Protein AF-A0A5E3XCG8-F1 (afdb_monomer)

Radius of gyration: 36.4 Å; Cα contacts (8 Å, |Δi|>4): 229; chains: 1; bounding box: 87×70×107 Å

Sequence (429 aa):
MSNYHWKQTLDLQMRQINEERYASSATFIYNNIRQALKILAKYPPEVWVFMEANDITEAAFPIWLRAELKFLVTAHANKEPQEQANRVSYAEALHRYWAQQDKVSETFAKSQAKPRNHDVRKAKKALPALQKHLNALHEPVLQWEMLLDILPNDRWTTTSDAYVAMATYMTRKSFICAAETLHGAVISRLMEISKLNTSGLGHKLRNHISQALGCRSRTLRNNVDAYNKLVLKYGEKAIKYEDIIKMTNTAAFDLVVAGSQDIRKEAWARAGSHEAADKWWKVQGAKHELERCYVEVHRLQAWVDHEDRAMLDAVRASSETNPAFAHHLNGKIYTLPGHRGPQHPSNATPAIKRCITQPFTDNQEDSRAGTIRPYALRAASPSAGSSDADEDEDEGSGSDADDEDQFEGIAPLGEWLSNQCDIVREPLP

Secondary structure (DSSP, 8-state):
--HHHHHHHHHHHHHHHHHHHHHHHHHHHHHHHHHHHHHHHHHHHHHHHHHHHHT--TTHHHHHHHHHHHHHHHHHH-PPPHHHHHHHHHHHHHHHHHHHHHHHHHHHHHHHS-TTSHHHHHHHHHHHHHHHHHHHHHHHHHHHHHHTT--TTS---TT-HHHHHHHHHHHHHHHHHHHHHHHHHHHHHHHHHHHHTSTT--HHHHHHHHHHHHHHHHHHHHHHHHHHHHHHHHTPPP--HHHHHH---HHHHHTTS--SS-GGG-TTTSHHHHHHHHHHHHHHHHHHHHHHHHHHHHHHHHHHHHHHHHHHHHHHHHHHH-HHHHHHHHHHHTTSTT---S--SS-S-HHHHHHHTS---S--------------------------------------------------THHHHHTTTTS--PPP-

Nearest PDB structures (foldseek):
  2v0o-assembly2_C  TM=2.437E-01  e=1.724E+00  Homo sapiens
  3zx6-assembly1_A  TM=2.061E-01  e=8.909E+00  Archaeoglobus fulgidus DSM 4304
  3ja6-assembly1_I  TM=1.353E-01  e=4.840E+00  Escherichia coli

Solvent-accessible surface area (backbone atoms only — not comparable to full-atom values): 25681 Å² total; per-residue (Å²): 131,56,74,66,56,51,54,51,51,52,56,51,46,66,53,42,50,61,43,53,50,52,50,51,52,51,49,51,45,47,50,49,43,55,49,25,54,50,42,59,70,55,36,56,64,57,38,48,55,53,24,67,77,67,78,50,60,83,74,48,53,65,49,36,53,51,52,49,52,51,47,58,56,49,62,72,65,65,62,78,53,68,70,59,52,52,52,50,54,42,52,52,38,48,52,54,36,49,60,42,49,52,53,44,52,54,38,50,56,47,38,71,44,75,82,85,42,73,64,20,58,52,26,57,68,45,45,64,59,47,49,53,51,42,54,61,41,44,54,62,41,52,54,40,28,64,74,70,72,49,51,90,89,64,61,76,41,94,84,31,68,69,39,48,53,47,52,55,47,52,58,50,48,51,41,30,50,32,31,48,54,36,49,52,48,50,48,53,49,54,54,48,54,57,53,70,71,46,86,90,68,52,71,70,59,47,51,52,50,54,50,50,51,53,55,48,52,54,51,44,51,54,32,42,53,56,31,42,69,46,26,73,80,72,74,53,80,73,73,56,68,69,62,59,68,72,51,88,50,67,63,66,48,61,60,66,52,78,40,90,68,76,47,74,80,42,71,56,60,35,68,70,46,40,54,40,41,54,42,48,52,49,38,56,51,25,53,55,49,41,57,50,41,56,54,49,56,53,50,53,50,51,49,53,56,46,52,55,48,52,52,52,50,52,38,55,59,32,40,77,78,36,52,72,59,19,51,53,50,53,59,43,48,75,65,38,68,80,58,72,70,103,64,70,97,84,70,57,58,77,61,55,45,58,56,68,76,56,74,90,66,99,76,74,77,90,82,72,92,70,88,79,80,90,85,74,94,76,83,89,86,89,78,89,87,86,83,88,83,90,83,88,85,78,92,79,88,86,78,92,76,92,76,91,74,89,79,83,82,80,82,74,83,67,70,73,62,62,78,68,69,81,83,78,78,82,85,78,136

Foldseek 3Di:
DDPVVVVVVVVVCVLCVVVCVLVVLLVVLLVLLVVLVVLQVPQPVVLVVLCVVVVHDPVVLVVLVVVVVVVVVVVVVPDPPVLLVLLLVLLVLVVVLVVLVVVLVVLVVLLPPDPPDPSNVVSVVCNVVSVVVSVVSVVVNVVSCVVNVPDPVRPDDPPDPSSVVSVVVVLVVQLQVLLVQLLVLLVVLLVLVVVLPDPPDDPVVNVVSVVVNVVSLVVNVVSLVSNQVSCVVVVADRDDSVVSVPDNDSLVSLQRGDHPDHCVPPPSSDPSNVVSSVSSVSSVVSVVSLVVSLVVLVVSVVVLVVVLVVLVVVLVVCCVVPVVVSVVSVVVLVVRVSRDDPDDPPDDDPSSVVSVVDDPDPDDPDDDPDDDDDDDDDDDDDDDDDDDDDDDDDDDDDDDDDDDDDDDDDDDPPPVVVVVPPPDDDDDD

pLDDT: mean 73.92, std 22.49, range [22.73, 95.56]

Structure (mmCIF, N/CA/C/O backbone):
data_AF-A0A5E3XCG8-F1
#
_entry.id   AF-A0A5E3XCG8-F1
#
loop_
_atom_site.group_PDB
_atom_site.id
_atom_site.type_symbol
_atom_site.label_atom_id
_atom_site.label_alt_id
_atom_site.label_comp_id
_atom_site.label_asym_id
_atom_site.label_entity_id
_atom_site.label_seq_id
_atom_site.pdbx_PDB_ins_code
_atom_site.Cartn_x
_atom_site.Cartn_y
_atom_site.Cartn_z
_atom_site.occupancy
_atom_site.B_iso_or_equiv
_atom_site.auth_seq_id
_atom_site.auth_comp_id
_atom_site.auth_asym_id
_atom_site.auth_atom_id
_atom_site.pdbx_PDB_model_num
ATOM 1 N N . MET A 1 1 ? 48.556 8.342 -3.683 1.00 62.75 1 MET A N 1
ATOM 2 C CA . MET A 1 1 ? 48.894 8.276 -5.126 1.00 62.75 1 MET A CA 1
ATOM 3 C C . MET A 1 1 ? 49.929 9.349 -5.444 1.00 62.75 1 MET A C 1
ATOM 5 O O . MET A 1 1 ? 49.765 10.466 -4.978 1.00 62.75 1 MET A O 1
ATOM 9 N N . SER A 1 2 ? 50.990 9.028 -6.195 1.00 89.62 2 SER A N 1
ATOM 10 C CA . SER A 1 2 ? 51.965 10.027 -6.680 1.00 89.62 2 SER A CA 1
ATOM 11 C C . SER A 1 2 ? 51.330 10.961 -7.726 1.00 89.62 2 SER A C 1
ATOM 13 O O . SER A 1 2 ? 50.440 10.533 -8.460 1.00 89.62 2 SER A O 1
ATOM 15 N N . ASN A 1 3 ? 51.806 12.211 -7.835 1.00 86.56 3 ASN A N 1
ATOM 16 C CA . ASN A 1 3 ? 51.357 13.202 -8.833 1.00 86.56 3 ASN A CA 1
ATOM 17 C C . ASN A 1 3 ? 51.427 12.646 -10.271 1.00 86.56 3 ASN A C 1
ATOM 19 O O . ASN A 1 3 ? 50.534 12.884 -11.079 1.00 86.56 3 ASN A O 1
ATOM 23 N N . TYR A 1 4 ? 52.450 11.834 -10.556 1.00 85.94 4 TYR A N 1
ATOM 24 C CA . TYR A 1 4 ? 52.608 11.148 -11.838 1.00 85.94 4 TYR A CA 1
ATOM 25 C C . TYR A 1 4 ? 51.456 10.173 -12.129 1.00 85.94 4 TYR A C 1
ATOM 27 O O . TYR A 1 4 ? 50.847 10.241 -13.193 1.00 85.94 4 TYR A O 1
ATOM 35 N N . HIS A 1 5 ? 51.099 9.323 -11.161 1.00 81.25 5 HIS A N 1
ATOM 36 C CA . HIS A 1 5 ? 49.986 8.384 -11.316 1.00 81.25 5 HIS A CA 1
ATOM 37 C C . HIS A 1 5 ? 48.643 9.104 -11.437 1.00 81.25 5 HIS A C 1
ATOM 39 O O . HIS A 1 5 ? 47.816 8.687 -12.233 1.00 81.25 5 HIS A O 1
ATOM 45 N N . TRP A 1 6 ? 48.441 10.218 -10.727 1.00 85.44 6 TRP A N 1
ATOM 46 C CA . TRP A 1 6 ? 47.231 11.029 -10.890 1.00 85.44 6 TRP A CA 1
ATOM 47 C C . TRP A 1 6 ? 47.097 11.598 -12.313 1.00 85.44 6 TRP A C 1
ATOM 49 O O . TRP A 1 6 ? 46.040 11.462 -12.926 1.00 85.44 6 TRP A O 1
ATOM 59 N N . LYS A 1 7 ? 48.174 12.165 -12.878 1.00 83.56 7 LYS A N 1
ATOM 60 C CA . LYS A 1 7 ? 48.184 12.665 -14.266 1.00 83.56 7 LYS A CA 1
ATOM 61 C C . LYS A 1 7 ? 47.950 11.550 -15.284 1.00 83.56 7 LYS A C 1
ATOM 63 O O . LYS A 1 7 ? 47.218 11.757 -16.246 1.00 83.56 7 LYS A O 1
ATOM 68 N N . GLN A 1 8 ? 48.542 10.378 -15.057 1.00 83.44 8 GLN A N 1
ATOM 69 C CA . GLN A 1 8 ? 48.339 9.199 -15.896 1.00 83.44 8 GLN A CA 1
ATOM 70 C C . GLN A 1 8 ? 46.880 8.721 -15.855 1.00 83.44 8 GLN A C 1
ATOM 72 O O . GLN A 1 8 ? 46.302 8.457 -16.905 1.00 83.44 8 GLN A O 1
ATOM 77 N N . THR A 1 9 ? 46.269 8.657 -14.668 1.00 80.38 9 THR A N 1
ATOM 78 C CA . THR A 1 9 ? 44.854 8.295 -14.510 1.00 80.38 9 THR A CA 1
ATOM 79 C C . THR A 1 9 ? 43.941 9.300 -15.204 1.00 80.38 9 THR A C 1
ATOM 81 O O . THR A 1 9 ? 43.020 8.893 -15.901 1.00 80.38 9 THR A O 1
ATOM 84 N N . LEU A 1 10 ? 44.211 10.602 -15.069 1.00 79.50 10 LEU A N 1
ATOM 85 C CA . LEU A 1 10 ? 43.407 11.651 -15.699 1.00 79.50 10 LEU A CA 1
ATOM 86 C C . LEU A 1 10 ? 43.490 11.591 -17.233 1.00 79.50 10 LEU A C 1
ATOM 88 O O . LEU A 1 10 ? 42.467 11.676 -17.905 1.00 79.50 10 LEU A O 1
ATOM 92 N N . ASP A 1 11 ? 44.686 11.400 -17.793 1.00 75.81 11 ASP A N 1
ATOM 93 C CA . ASP A 1 11 ? 44.890 11.250 -19.241 1.00 75.81 11 ASP A CA 1
ATOM 94 C C . ASP A 1 11 ? 44.222 9.977 -19.791 1.00 75.81 11 ASP A C 1
ATOM 96 O O . ASP A 1 11 ? 43.592 10.015 -20.848 1.00 75.81 11 ASP A O 1
ATOM 100 N N . LEU A 1 12 ? 44.293 8.863 -19.057 1.00 78.12 12 LEU A N 1
ATOM 101 C CA . LEU A 1 12 ? 43.626 7.613 -19.426 1.00 78.12 12 LEU A CA 1
ATOM 102 C C . LEU A 1 12 ? 42.097 7.747 -19.363 1.00 78.12 12 LEU A C 1
ATOM 104 O O . LEU A 1 12 ? 41.413 7.373 -20.314 1.00 78.12 12 LEU A O 1
ATOM 108 N N . GLN A 1 13 ? 41.576 8.371 -18.305 1.00 75.38 13 GLN A N 1
ATOM 109 C CA . GLN A 1 13 ? 40.150 8.641 -18.145 1.00 75.38 13 GLN A CA 1
ATOM 110 C C . GLN A 1 13 ? 39.621 9.544 -19.265 1.00 75.38 13 GLN A C 1
ATOM 112 O O . GLN A 1 13 ? 38.606 9.226 -19.874 1.00 75.38 13 GLN A O 1
ATOM 117 N N . MET A 1 14 ? 40.317 10.635 -19.598 1.00 73.12 14 MET A N 1
ATOM 118 C CA . MET A 1 14 ? 39.899 11.543 -20.676 1.00 73.12 14 MET A CA 1
ATOM 119 C C . MET A 1 14 ? 39.879 10.868 -22.053 1.00 73.12 14 MET A C 1
ATOM 121 O O . MET A 1 14 ? 39.070 11.244 -22.897 1.00 73.12 14 MET A O 1
ATOM 125 N N . ARG A 1 15 ? 40.730 9.859 -22.288 1.00 69.06 15 ARG A N 1
ATOM 126 C CA . ARG A 1 15 ? 40.698 9.065 -23.529 1.00 69.06 15 ARG A CA 1
ATOM 127 C C . ARG A 1 15 ? 39.526 8.089 -23.588 1.00 69.06 15 ARG A C 1
ATOM 129 O O . ARG A 1 15 ? 39.012 7.852 -24.672 1.00 69.06 15 ARG A O 1
ATOM 136 N N . GLN A 1 16 ? 39.130 7.516 -22.454 1.00 73.12 16 GLN A N 1
ATOM 137 C CA . GLN A 1 16 ? 38.118 6.454 -22.388 1.00 73.12 16 GLN A CA 1
ATOM 138 C C . GLN A 1 16 ? 36.694 6.984 -22.198 1.00 73.12 16 GLN A C 1
ATOM 140 O O . GLN A 1 16 ? 35.735 6.326 -22.593 1.00 73.12 16 GLN A O 1
ATOM 145 N N . ILE A 1 17 ? 36.539 8.187 -21.636 1.00 75.56 17 ILE A N 1
ATOM 146 C CA . ILE A 1 17 ? 35.241 8.691 -21.176 1.00 75.56 17 ILE A CA 1
ATOM 147 C C . ILE A 1 17 ? 34.186 8.777 -22.286 1.00 75.56 17 ILE A C 1
ATOM 149 O O . ILE A 1 17 ? 33.017 8.503 -22.029 1.00 75.56 17 ILE A O 1
ATOM 153 N N . ASN A 1 18 ? 34.573 9.122 -23.517 1.00 74.81 18 ASN A N 1
ATOM 154 C CA . ASN A 1 18 ? 33.629 9.209 -24.633 1.00 74.81 18 ASN A CA 1
ATOM 155 C C . ASN A 1 18 ? 33.178 7.815 -25.085 1.00 74.81 18 ASN A C 1
ATOM 157 O O . ASN A 1 18 ? 31.981 7.571 -25.215 1.00 74.81 18 ASN A O 1
ATOM 161 N N . GLU A 1 19 ? 34.115 6.875 -25.235 1.00 71.00 19 GLU A N 1
ATOM 162 C CA . GLU A 1 19 ? 33.807 5.489 -25.603 1.00 71.00 19 GLU A CA 1
ATOM 163 C C . GLU A 1 19 ? 32.912 4.819 -24.553 1.00 71.00 19 GLU A C 1
ATOM 165 O O . GLU A 1 19 ? 31.895 4.216 -24.900 1.00 71.00 19 GLU A O 1
ATOM 170 N N . GLU A 1 20 ? 33.226 4.992 -23.269 1.00 77.50 20 GLU A N 1
ATOM 171 C CA . GLU A 1 20 ? 32.416 4.469 -22.168 1.00 77.50 20 GLU A CA 1
ATOM 172 C C . GLU A 1 20 ? 31.012 5.089 -22.142 1.00 77.50 20 GLU A C 1
ATOM 174 O O . GLU A 1 20 ? 30.025 4.376 -21.940 1.00 77.50 20 GLU A O 1
ATOM 179 N N . ARG A 1 21 ? 30.881 6.399 -22.396 1.00 81.00 21 ARG A N 1
ATOM 180 C CA . ARG A 1 21 ? 29.577 7.085 -22.479 1.00 81.00 21 ARG A CA 1
ATOM 181 C C . ARG A 1 21 ? 28.729 6.580 -23.639 1.00 81.00 21 ARG A C 1
ATOM 183 O O . ARG A 1 21 ? 27.556 6.264 -23.436 1.00 81.00 21 ARG A O 1
ATOM 190 N N . TYR A 1 22 ? 29.293 6.463 -24.840 1.00 82.25 22 TYR A N 1
ATOM 191 C CA . TYR A 1 22 ? 28.547 5.940 -25.986 1.00 82.25 22 TYR A CA 1
ATOM 192 C C . TYR A 1 22 ? 28.189 4.465 -25.793 1.00 82.25 22 TYR A C 1
ATOM 194 O O . TYR A 1 22 ? 27.054 4.067 -26.052 1.00 82.25 22 TYR A O 1
ATOM 202 N N . ALA A 1 23 ? 29.126 3.648 -25.302 1.00 79.81 23 ALA A N 1
ATOM 203 C CA . ALA A 1 23 ? 28.903 2.226 -25.072 1.00 79.81 23 ALA A CA 1
ATOM 204 C C . ALA A 1 23 ? 27.852 1.978 -23.984 1.00 79.81 23 ALA A C 1
ATOM 206 O O . ALA A 1 23 ? 26.964 1.144 -24.179 1.00 79.81 23 ALA A O 1
ATOM 207 N N . SER A 1 24 ? 27.906 2.711 -22.868 1.00 83.62 24 SER A N 1
ATOM 208 C CA . SER A 1 24 ? 26.906 2.615 -21.797 1.00 83.62 24 SER A CA 1
ATOM 209 C C . SER A 1 24 ? 25.522 3.049 -22.282 1.00 83.62 24 SER A C 1
ATOM 211 O O . SER A 1 24 ? 24.555 2.318 -22.068 1.00 83.62 24 SER A O 1
ATOM 213 N N . SER A 1 25 ? 25.433 4.158 -23.024 1.00 86.94 25 SER A N 1
ATOM 214 C CA . SER A 1 25 ? 24.168 4.662 -23.581 1.00 86.94 25 SER A CA 1
ATOM 215 C C . SER A 1 25 ? 23.570 3.694 -24.608 1.00 86.94 25 SER A C 1
ATOM 217 O O . SER A 1 25 ? 22.397 3.333 -24.523 1.00 86.94 25 SER A O 1
ATOM 219 N N . ALA A 1 26 ? 24.385 3.188 -25.539 1.00 85.12 26 ALA A N 1
ATOM 220 C CA . ALA A 1 26 ? 23.952 2.208 -26.533 1.00 85.12 26 ALA A CA 1
ATOM 221 C C . ALA A 1 26 ? 23.518 0.883 -25.887 1.00 85.12 26 ALA A C 1
ATOM 223 O O . ALA A 1 26 ? 22.524 0.284 -26.300 1.00 85.12 26 ALA A O 1
ATOM 224 N N . THR A 1 27 ? 24.243 0.425 -24.863 1.00 87.31 27 THR A N 1
ATOM 225 C CA . THR A 1 27 ? 23.908 -0.798 -24.119 1.00 87.31 27 THR A CA 1
ATOM 226 C C . THR A 1 27 ? 22.599 -0.636 -23.354 1.00 87.31 27 THR A C 1
ATOM 228 O O . THR A 1 27 ? 21.776 -1.550 -23.367 1.00 87.31 27 THR A O 1
ATOM 231 N N . PHE A 1 28 ? 22.378 0.523 -22.728 1.00 90.25 28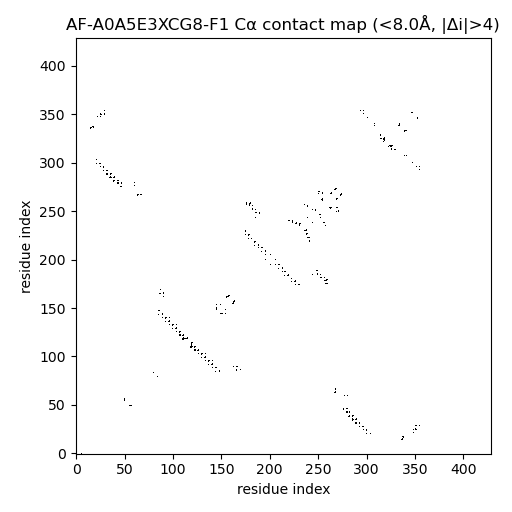 PHE A N 1
ATOM 232 C CA . PHE A 1 28 ? 21.130 0.845 -22.043 1.00 90.25 28 PHE A CA 1
ATOM 233 C C . PHE A 1 28 ? 19.932 0.786 -23.002 1.00 90.25 28 PHE A C 1
ATOM 235 O O . PHE A 1 28 ? 18.998 0.023 -22.760 1.00 90.25 28 PHE A O 1
ATOM 242 N N . ILE A 1 29 ? 20.004 1.485 -24.140 1.00 90.88 29 ILE A N 1
ATOM 243 C CA . ILE A 1 29 ? 18.929 1.489 -25.145 1.00 90.88 29 ILE A CA 1
ATOM 244 C C . ILE A 1 29 ? 18.692 0.078 -25.706 1.00 90.88 29 ILE A C 1
ATOM 246 O O . ILE A 1 29 ? 17.556 -0.385 -25.785 1.00 90.88 29 ILE A O 1
ATOM 250 N N . TYR A 1 30 ? 19.758 -0.654 -26.044 1.00 88.19 30 TYR A N 1
ATOM 251 C CA . TYR A 1 30 ? 19.648 -2.025 -26.550 1.00 88.19 30 TYR A CA 1
ATOM 252 C C . TYR A 1 30 ? 18.985 -2.976 -25.542 1.00 88.19 30 TYR A C 1
ATOM 254 O O . TYR A 1 30 ? 18.149 -3.805 -25.915 1.00 88.19 30 TYR A O 1
ATOM 262 N N . ASN A 1 31 ? 19.336 -2.865 -24.260 1.00 91.75 31 ASN A N 1
ATOM 263 C CA . ASN A 1 31 ? 18.729 -3.673 -23.208 1.00 91.75 31 ASN A CA 1
ATOM 264 C C . ASN A 1 31 ? 17.240 -3.352 -23.040 1.00 91.75 31 ASN A C 1
ATOM 266 O O . ASN A 1 31 ? 16.449 -4.290 -22.916 1.00 91.75 31 ASN A O 1
ATOM 270 N N . ASN A 1 32 ? 16.856 -2.074 -23.117 1.00 92.56 32 ASN A N 1
ATOM 271 C CA . ASN A 1 32 ? 15.454 -1.656 -23.055 1.00 92.56 32 ASN A CA 1
ATOM 272 C C . ASN A 1 32 ? 14.651 -2.206 -24.239 1.00 92.56 32 ASN A C 1
ATOM 274 O O . ASN A 1 32 ? 13.600 -2.806 -24.026 1.00 92.56 32 ASN A O 1
ATOM 278 N N . ILE A 1 33 ? 15.180 -2.125 -25.466 1.00 92.75 33 ILE A N 1
ATOM 279 C CA . ILE A 1 33 ? 14.554 -2.727 -26.659 1.00 92.75 33 ILE A CA 1
ATOM 280 C C . ILE A 1 33 ? 14.363 -4.232 -26.458 1.00 92.75 33 ILE A C 1
ATOM 282 O O . ILE A 1 33 ? 13.270 -4.769 -26.642 1.00 92.75 33 ILE A O 1
ATOM 286 N N . ARG A 1 34 ? 15.413 -4.938 -26.023 1.00 93.44 34 ARG A N 1
ATOM 287 C CA . ARG A 1 34 ? 15.341 -6.382 -25.768 1.00 93.44 34 ARG A CA 1
ATOM 288 C C . ARG A 1 34 ? 14.312 -6.717 -24.687 1.00 93.44 34 ARG A C 1
ATOM 290 O O . ARG A 1 34 ? 13.649 -7.749 -24.783 1.00 93.44 34 ARG A O 1
ATOM 297 N N . GLN A 1 35 ? 14.201 -5.897 -23.646 1.00 94.00 35 GLN A N 1
ATOM 298 C CA . GLN A 1 35 ? 13.204 -6.068 -22.596 1.00 94.00 35 GLN A CA 1
ATOM 299 C C . GLN A 1 35 ? 11.789 -5.847 -23.138 1.00 94.00 35 GLN A C 1
ATOM 301 O O . GLN A 1 35 ? 10.934 -6.701 -22.910 1.00 94.00 35 GLN A O 1
ATOM 306 N N . ALA A 1 36 ? 11.558 -4.775 -23.897 1.00 93.62 36 ALA A N 1
ATOM 307 C CA . ALA A 1 36 ? 10.271 -4.479 -24.517 1.00 93.62 36 ALA A CA 1
ATOM 308 C C . ALA A 1 36 ? 9.820 -5.618 -25.447 1.00 93.62 36 ALA A C 1
ATOM 310 O O . ALA A 1 36 ? 8.717 -6.139 -25.297 1.00 93.62 36 ALA A O 1
ATOM 311 N N . LEU A 1 37 ? 10.708 -6.111 -26.316 1.00 93.00 37 LEU A N 1
ATOM 312 C CA . LEU A 1 37 ? 10.417 -7.241 -27.207 1.00 93.00 37 LEU A CA 1
ATOM 313 C C . LEU A 1 37 ? 10.075 -8.528 -26.441 1.00 93.00 37 LEU A C 1
ATOM 315 O O . LEU A 1 37 ? 9.159 -9.252 -26.823 1.00 93.00 37 LEU A O 1
ATOM 319 N N . LYS A 1 38 ? 10.764 -8.814 -25.328 1.00 95.56 38 LYS A N 1
ATOM 320 C CA . LYS A 1 38 ? 10.424 -9.962 -24.467 1.00 95.56 38 LYS A CA 1
ATOM 321 C C . LYS A 1 38 ? 9.029 -9.829 -23.854 1.00 95.56 38 LYS A C 1
ATOM 323 O O . LYS A 1 38 ? 8.316 -10.824 -23.758 1.00 95.56 38 LYS A O 1
ATOM 328 N N . ILE A 1 39 ? 8.658 -8.626 -23.419 1.00 93.88 39 ILE A N 1
ATOM 329 C CA . ILE A 1 39 ? 7.334 -8.333 -22.853 1.00 93.88 39 ILE A CA 1
ATOM 330 C C . ILE A 1 39 ? 6.257 -8.543 -23.925 1.00 93.88 39 ILE A C 1
ATOM 332 O O . ILE A 1 39 ? 5.278 -9.240 -23.660 1.00 93.88 39 ILE A O 1
ATOM 336 N N . LEU A 1 40 ? 6.475 -8.022 -25.138 1.00 93.62 40 LEU A N 1
ATOM 337 C CA . LEU A 1 40 ? 5.565 -8.167 -26.280 1.00 93.62 40 LEU A CA 1
ATOM 338 C C . LEU A 1 40 ? 5.437 -9.612 -26.776 1.00 93.62 40 LEU A C 1
ATOM 340 O O . LEU A 1 40 ? 4.383 -9.992 -27.265 1.00 93.62 40 LEU A O 1
ATOM 344 N N . ALA A 1 41 ? 6.465 -10.444 -26.621 1.00 93.44 41 ALA A N 1
ATOM 345 C CA . ALA A 1 41 ? 6.362 -11.864 -26.955 1.00 93.44 41 ALA A CA 1
ATOM 346 C C . ALA A 1 41 ? 5.597 -12.672 -25.891 1.00 93.44 41 ALA A C 1
ATOM 348 O O . ALA A 1 41 ? 4.939 -13.657 -26.215 1.00 93.44 41 ALA A O 1
ATOM 349 N N . LYS A 1 42 ? 5.710 -12.289 -24.612 1.00 94.44 42 LYS A N 1
ATOM 350 C CA . LYS A 1 42 ? 5.212 -13.092 -23.488 1.00 94.44 42 LYS A CA 1
ATOM 351 C C . LYS A 1 42 ? 3.777 -12.762 -23.087 1.00 94.44 42 LYS A C 1
ATOM 353 O O . LYS A 1 42 ? 2.969 -13.667 -22.926 1.00 94.44 42 LYS A O 1
ATOM 358 N N . TYR A 1 43 ? 3.473 -11.489 -22.848 1.00 93.38 43 TYR A N 1
ATOM 359 C CA . TYR A 1 43 ? 2.241 -11.115 -22.150 1.00 93.38 43 TYR A CA 1
ATOM 360 C C . TYR A 1 43 ? 0.987 -10.975 -23.022 1.00 93.38 43 TYR A C 1
ATOM 362 O O . TYR A 1 43 ? -0.080 -11.276 -22.493 1.00 93.38 43 TYR A O 1
ATOM 370 N N . PRO A 1 44 ? 1.039 -10.593 -24.315 1.00 93.81 44 PRO A N 1
ATOM 371 C CA . PRO A 1 44 ? -0.166 -10.548 -25.146 1.00 93.81 44 PRO A CA 1
ATOM 372 C C . PRO A 1 44 ? -0.992 -11.846 -25.172 1.00 93.81 44 PRO A C 1
ATOM 374 O O . PRO A 1 44 ? -2.199 -11.749 -24.952 1.00 93.81 44 PRO A O 1
ATOM 377 N N . PRO A 1 45 ? -0.412 -13.055 -25.347 1.00 93.38 45 PRO A N 1
ATOM 378 C CA . PRO A 1 45 ? -1.210 -14.281 -25.309 1.00 93.38 45 PRO A CA 1
ATOM 379 C C . PRO A 1 45 ? -1.788 -14.561 -23.914 1.00 93.38 45 PRO A C 1
ATOM 381 O O . PRO A 1 45 ? -2.921 -15.014 -23.807 1.00 93.38 45 PRO A O 1
ATOM 384 N N . GLU A 1 46 ? -1.055 -14.253 -22.836 1.00 92.56 46 GLU A N 1
ATOM 385 C CA . GLU A 1 46 ? -1.562 -14.419 -21.464 1.00 92.56 46 GLU A CA 1
ATOM 386 C C . GLU A 1 46 ? -2.765 -13.500 -21.184 1.00 92.56 46 GLU A C 1
ATOM 388 O O . GLU A 1 46 ? -3.729 -13.918 -20.543 1.00 92.56 46 GLU A O 1
ATOM 393 N N . VAL A 1 47 ? -2.719 -12.256 -21.675 1.00 92.56 47 VAL A N 1
ATOM 394 C CA . VAL A 1 47 ? -3.816 -11.287 -21.534 1.00 92.56 47 VAL A CA 1
ATOM 395 C C . VAL A 1 47 ? -5.019 -11.707 -22.377 1.00 92.56 47 VAL A C 1
ATOM 397 O O . VAL A 1 47 ? -6.139 -11.664 -21.874 1.00 92.56 47 VAL A O 1
ATOM 400 N N . TRP A 1 48 ? -4.801 -12.175 -23.610 1.00 92.12 48 TRP A N 1
ATOM 401 C CA . TRP A 1 48 ? -5.877 -12.677 -24.468 1.00 92.12 48 TRP A CA 1
ATOM 402 C C . TRP A 1 48 ? -6.608 -13.848 -23.801 1.00 92.12 48 TRP A C 1
ATOM 404 O O . TRP A 1 48 ? -7.826 -13.798 -23.652 1.00 92.12 48 TRP A O 1
ATOM 414 N N . VAL A 1 49 ? -5.884 -14.863 -23.319 1.00 93.94 49 VAL A N 1
ATOM 415 C CA . VAL A 1 49 ? -6.495 -16.023 -22.643 1.00 93.94 49 VAL A CA 1
ATOM 416 C C . VAL A 1 49 ? -7.351 -15.589 -21.450 1.00 93.94 49 VAL A C 1
ATOM 418 O O . VAL A 1 49 ? -8.441 -16.118 -21.242 1.00 93.94 49 VAL A O 1
ATOM 421 N N . PHE A 1 50 ? -6.892 -14.603 -20.675 1.00 91.94 50 PHE A N 1
ATOM 422 C CA . PHE A 1 50 ? -7.682 -14.060 -19.573 1.00 91.94 50 PHE A CA 1
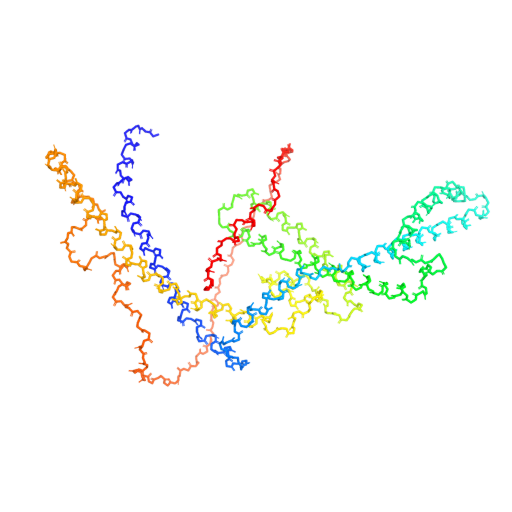ATOM 423 C C . PHE A 1 50 ? -8.940 -13.322 -20.056 1.00 91.94 50 PHE A C 1
ATOM 425 O O . PHE A 1 50 ? -10.003 -13.476 -19.452 1.00 91.94 50 PHE A O 1
ATOM 432 N N . MET A 1 51 ? -8.826 -12.534 -21.127 1.00 92.75 51 MET A N 1
ATOM 433 C CA . MET A 1 51 ? -9.944 -11.809 -21.735 1.00 92.75 51 MET A CA 1
ATOM 434 C C . MET A 1 51 ? -11.025 -12.761 -22.252 1.00 92.75 51 MET A C 1
ATOM 436 O O . MET A 1 51 ? -12.195 -12.555 -21.942 1.00 92.75 51 MET A O 1
ATOM 440 N N . GLU A 1 52 ? -10.640 -13.829 -22.955 1.00 92.44 52 GLU A N 1
ATOM 441 C CA . GLU A 1 52 ? -11.568 -14.872 -23.416 1.00 92.44 52 GLU A CA 1
ATOM 442 C C . GLU A 1 52 ? -12.218 -15.621 -22.254 1.00 92.44 52 GLU A C 1
ATOM 444 O O . GLU A 1 52 ? -13.422 -15.844 -22.260 1.00 92.44 52 GLU A O 1
ATOM 449 N N . ALA A 1 53 ? -11.447 -15.981 -21.225 1.00 91.75 53 ALA A N 1
ATOM 450 C CA . ALA A 1 53 ? -11.971 -16.740 -20.092 1.00 91.75 53 ALA A CA 1
ATOM 451 C C . ALA A 1 53 ? -12.987 -15.962 -19.234 1.00 91.75 53 ALA A C 1
ATOM 453 O O . ALA A 1 53 ? -13.753 -16.580 -18.497 1.00 91.75 53 ALA A O 1
ATOM 454 N N . ASN A 1 54 ? -12.969 -14.627 -19.283 1.00 88.94 54 ASN A N 1
ATOM 455 C CA . ASN A 1 54 ? -13.828 -13.769 -18.463 1.00 88.94 54 ASN A CA 1
ATOM 456 C C . ASN A 1 54 ? -14.823 -12.932 -19.287 1.00 88.94 54 ASN A C 1
ATOM 458 O O . ASN A 1 54 ? -15.514 -12.098 -18.702 1.00 88.94 54 ASN A O 1
ATOM 462 N N . ASP A 1 55 ? -14.883 -13.125 -20.610 1.00 89.50 55 ASP A N 1
ATOM 463 C CA . ASP A 1 55 ? -15.691 -12.330 -21.547 1.00 89.50 55 ASP A CA 1
ATOM 464 C C . ASP A 1 55 ? -15.426 -10.809 -21.448 1.00 89.50 55 ASP A C 1
ATOM 466 O O . ASP A 1 55 ? -16.341 -9.981 -21.420 1.00 89.50 55 ASP A O 1
ATOM 470 N N . ILE A 1 56 ? -14.148 -10.421 -21.370 1.00 90.62 56 ILE A N 1
ATOM 471 C CA . ILE A 1 56 ? -13.710 -9.029 -21.171 1.00 90.62 56 ILE A CA 1
ATOM 472 C C . ILE A 1 56 ? -13.062 -8.478 -22.444 1.00 90.62 56 ILE A C 1
ATOM 474 O O . ILE A 1 56 ? -12.268 -9.143 -23.100 1.00 90.62 56 ILE A O 1
ATOM 478 N N . THR A 1 57 ? -13.353 -7.217 -22.772 1.00 91.19 57 THR A N 1
ATOM 479 C CA . THR A 1 57 ? -12.710 -6.474 -23.870 1.00 91.19 57 THR A CA 1
ATOM 480 C C . THR A 1 57 ? -11.547 -5.613 -23.381 1.00 91.19 57 THR A C 1
ATOM 482 O O . THR A 1 57 ? -11.518 -5.184 -22.230 1.00 91.19 57 THR A O 1
ATOM 485 N N . GLU A 1 58 ? -10.612 -5.276 -24.277 1.00 89.31 58 GLU A N 1
ATOM 486 C CA . GLU A 1 58 ? -9.432 -4.450 -23.960 1.00 89.31 58 GLU A CA 1
ATOM 487 C C . GLU A 1 58 ? -9.807 -3.082 -23.354 1.00 89.31 58 GLU A C 1
ATOM 489 O O . GLU A 1 58 ? -9.113 -2.552 -22.487 1.00 89.31 58 GLU A O 1
ATOM 494 N N . ALA A 1 59 ? -10.971 -2.543 -23.733 1.00 91.31 59 ALA A N 1
ATOM 495 C CA . ALA A 1 59 ? -11.520 -1.302 -23.192 1.00 91.31 59 ALA A CA 1
ATOM 496 C C . ALA A 1 59 ? -11.825 -1.351 -21.681 1.00 91.31 59 ALA A C 1
ATOM 498 O O . ALA A 1 59 ? -11.988 -0.298 -21.061 1.00 91.31 59 ALA A O 1
ATOM 499 N N . ALA A 1 60 ? -11.890 -2.537 -21.068 1.00 91.06 60 ALA A N 1
ATOM 500 C CA . ALA A 1 60 ? -12.132 -2.681 -19.638 1.00 91.06 60 ALA A CA 1
ATOM 501 C C . ALA A 1 60 ? -10.946 -2.207 -18.787 1.00 91.06 60 ALA A C 1
ATOM 503 O O . ALA A 1 60 ? -11.170 -1.587 -17.748 1.00 91.06 60 ALA A O 1
ATOM 504 N N . PHE A 1 61 ? -9.697 -2.419 -19.224 1.00 91.88 61 PHE A N 1
ATOM 505 C CA . PHE A 1 61 ? -8.521 -2.078 -18.412 1.00 91.88 61 PHE A CA 1
ATOM 506 C C . PHE A 1 61 ? -8.407 -0.568 -18.120 1.00 91.88 61 PHE A C 1
ATOM 508 O O . PHE A 1 61 ? -8.229 -0.201 -16.954 1.00 91.88 61 PHE A O 1
ATOM 515 N N . PRO A 1 62 ? -8.594 0.345 -19.097 1.00 92.88 62 PRO A N 1
ATOM 516 C CA . PRO A 1 62 ? -8.639 1.779 -18.807 1.00 92.88 62 PRO A CA 1
ATOM 517 C C . PRO A 1 62 ? -9.823 2.191 -17.920 1.00 92.88 62 PRO A C 1
ATOM 519 O O . PRO A 1 62 ? -9.710 3.136 -17.138 1.00 92.88 62 PRO A O 1
ATOM 522 N N . ILE A 1 63 ? -10.969 1.510 -18.036 1.00 93.38 63 ILE A N 1
ATOM 523 C CA . ILE A 1 63 ? -12.149 1.781 -17.199 1.00 93.38 63 ILE A CA 1
ATOM 524 C C . ILE A 1 63 ? -11.861 1.401 -15.747 1.00 93.38 63 ILE A C 1
ATOM 526 O O . ILE A 1 63 ? -12.180 2.174 -14.846 1.00 93.38 63 ILE A O 1
ATOM 530 N N . TRP A 1 64 ? -11.222 0.254 -15.525 1.00 92.25 64 TRP A N 1
ATOM 531 C CA . TRP A 1 64 ? -10.796 -0.200 -14.204 1.00 92.25 64 TRP A CA 1
ATOM 532 C C . TRP A 1 64 ? -9.855 0.791 -13.537 1.00 92.25 64 TRP A C 1
ATOM 534 O O . TRP A 1 64 ? -10.127 1.192 -12.411 1.00 92.25 64 TRP A O 1
ATOM 544 N N . LEU A 1 65 ? -8.845 1.283 -14.259 1.00 90.44 65 LEU A N 1
ATOM 545 C CA . LEU A 1 65 ? -7.933 2.296 -13.727 1.00 90.44 65 LEU A CA 1
ATOM 546 C C . LEU A 1 65 ? -8.678 3.575 -13.309 1.00 90.44 65 LEU A C 1
ATOM 548 O O . LEU A 1 65 ? -8.424 4.137 -12.248 1.00 90.44 65 LEU A O 1
ATOM 552 N N . ARG A 1 66 ? -9.635 4.046 -14.119 1.00 92.12 66 ARG A N 1
ATOM 553 C CA . ARG A 1 66 ? -10.442 5.231 -13.773 1.00 92.12 66 ARG A CA 1
ATOM 554 C C . ARG A 1 66 ? -11.354 4.982 -12.572 1.00 92.12 66 ARG A C 1
ATOM 556 O O . ARG A 1 66 ? -11.538 5.887 -11.759 1.00 92.12 66 ARG A O 1
ATOM 563 N N . ALA A 1 67 ? -11.942 3.792 -12.474 1.00 89.94 67 ALA A N 1
ATOM 564 C CA . ALA A 1 67 ? -12.787 3.403 -11.350 1.00 89.94 67 ALA A CA 1
ATOM 565 C C . ALA A 1 67 ? -11.977 3.328 -10.049 1.00 89.94 67 ALA A C 1
ATOM 567 O O . ALA A 1 67 ? -12.400 3.892 -9.042 1.00 89.94 67 ALA A O 1
ATOM 568 N N . GLU A 1 68 ? -10.790 2.727 -10.100 1.00 88.38 68 GLU A N 1
ATOM 569 C CA . GLU A 1 68 ? -9.840 2.671 -8.992 1.00 88.38 68 GLU A CA 1
ATOM 570 C C . GLU A 1 68 ? -9.379 4.073 -8.572 1.00 88.38 68 GLU A C 1
ATOM 572 O O . GLU A 1 68 ? -9.453 4.424 -7.398 1.00 88.38 68 GLU A O 1
ATOM 577 N N . LEU A 1 69 ? -9.005 4.940 -9.518 1.00 88.56 69 LEU A N 1
ATOM 578 C CA . LEU A 1 69 ? -8.648 6.330 -9.208 1.00 88.56 69 LEU A CA 1
ATOM 579 C C . LEU A 1 69 ? -9.801 7.084 -8.539 1.00 88.56 69 LEU A C 1
ATOM 581 O O . LEU A 1 69 ? -9.601 7.782 -7.543 1.00 88.56 69 LEU A O 1
ATOM 585 N N . LYS A 1 70 ? -11.026 6.930 -9.052 1.00 88.94 70 LYS A N 1
ATOM 586 C CA . LYS A 1 70 ? -12.216 7.529 -8.439 1.00 88.94 70 LYS A CA 1
ATOM 587 C C . LYS A 1 70 ? -12.429 6.997 -7.024 1.00 88.94 70 LYS A C 1
ATOM 589 O O . LYS A 1 70 ? -12.758 7.778 -6.131 1.00 88.94 70 LYS A O 1
ATOM 594 N N . PHE A 1 71 ? -12.231 5.699 -6.813 1.00 85.00 71 PHE A N 1
ATOM 595 C CA . PHE A 1 71 ? -12.292 5.084 -5.496 1.00 85.00 71 PHE A CA 1
ATOM 596 C C . PHE A 1 71 ? -11.262 5.710 -4.548 1.00 85.00 71 PHE A C 1
ATOM 598 O O . PHE A 1 71 ? -11.648 6.208 -3.499 1.00 85.00 71 PHE A O 1
ATOM 605 N N . LEU A 1 72 ? -9.991 5.811 -4.941 1.00 82.31 72 LEU A N 1
ATOM 606 C CA . LEU A 1 72 ? -8.937 6.385 -4.097 1.00 82.31 72 LEU A CA 1
ATOM 607 C C . LEU A 1 72 ? -9.206 7.855 -3.728 1.00 82.31 72 LEU A C 1
ATOM 609 O O . LEU A 1 72 ? -9.039 8.252 -2.573 1.00 82.31 72 LEU A O 1
ATOM 613 N N . VAL A 1 73 ? -9.686 8.659 -4.681 1.00 83.75 73 VAL A N 1
ATOM 614 C CA . VAL A 1 73 ? -10.030 10.072 -4.438 1.00 83.75 73 VAL A CA 1
ATOM 615 C C . VAL A 1 73 ? -11.235 10.200 -3.503 1.00 83.75 73 VAL A C 1
ATOM 617 O O . VAL A 1 73 ? -11.219 11.000 -2.567 1.00 83.75 73 VAL A O 1
ATOM 620 N N . THR A 1 74 ? -12.284 9.407 -3.731 1.00 80.88 74 THR A N 1
ATOM 621 C CA . THR A 1 74 ? -13.499 9.449 -2.901 1.00 80.88 74 THR A CA 1
ATOM 622 C C . THR A 1 74 ? -13.268 8.861 -1.511 1.00 80.88 74 THR A C 1
ATOM 624 O O . THR A 1 74 ? -13.786 9.395 -0.533 1.00 80.88 74 THR A O 1
ATOM 627 N N . ALA A 1 75 ? -12.424 7.836 -1.386 1.00 72.06 75 ALA A N 1
ATOM 628 C CA . ALA A 1 75 ? -12.041 7.252 -0.108 1.00 72.06 75 ALA A CA 1
ATOM 629 C C . ALA A 1 75 ? -11.354 8.270 0.811 1.00 72.06 75 ALA A C 1
ATOM 631 O O . ALA A 1 75 ? -11.691 8.339 1.990 1.00 72.06 75 ALA A O 1
ATOM 632 N N . HIS A 1 76 ? -10.477 9.122 0.272 1.00 60.69 76 HIS A N 1
ATOM 633 C CA . HIS A 1 76 ? -9.849 10.202 1.040 1.00 60.69 76 HIS A CA 1
ATOM 634 C C . HIS A 1 76 ? -10.826 11.346 1.394 1.00 60.69 76 HIS A C 1
ATOM 636 O O . HIS A 1 76 ? -10.647 12.036 2.402 1.00 60.69 76 HIS A O 1
ATOM 642 N N . ALA A 1 77 ? -11.864 11.561 0.579 1.00 61.38 77 ALA A N 1
ATOM 643 C CA . ALA A 1 77 ? -12.867 12.607 0.792 1.00 61.38 77 ALA A CA 1
ATOM 644 C C . ALA A 1 77 ? -13.934 12.236 1.839 1.00 61.38 77 ALA A C 1
ATOM 646 O O . ALA A 1 77 ? -14.504 13.127 2.468 1.00 61.38 77 ALA A O 1
ATOM 647 N N . ASN A 1 78 ? -14.172 10.942 2.071 1.00 63.34 78 ASN A N 1
ATOM 648 C CA . ASN A 1 78 ? -15.154 10.425 3.030 1.00 63.34 78 ASN A CA 1
ATOM 649 C C . ASN A 1 78 ? -14.670 10.517 4.491 1.00 63.34 78 ASN A C 1
ATOM 651 O O . ASN A 1 78 ? -14.714 9.538 5.237 1.00 63.34 78 ASN A O 1
ATOM 655 N N . LYS A 1 79 ? -14.205 11.694 4.925 1.00 65.38 79 LYS A N 1
ATOM 656 C CA . LYS A 1 79 ? -13.980 11.956 6.352 1.00 65.38 79 LYS A CA 1
ATOM 657 C C . LYS A 1 79 ? -15.326 11.934 7.075 1.00 65.38 79 LYS A C 1
ATOM 659 O O . LYS A 1 79 ? -16.308 12.471 6.566 1.00 65.38 79 LYS A O 1
ATOM 664 N N . GLU A 1 80 ? -15.360 11.304 8.250 1.00 69.56 80 GLU A N 1
ATOM 665 C CA . GLU A 1 80 ? -16.557 11.248 9.094 1.00 69.56 80 GLU A CA 1
ATOM 666 C C . GLU A 1 80 ? -17.128 12.667 9.269 1.00 69.56 80 GLU A C 1
ATOM 668 O O . GLU A 1 80 ? -16.374 13.572 9.647 1.00 69.56 80 GLU A O 1
ATOM 673 N N . PRO A 1 81 ? -18.425 12.894 8.975 1.00 79.12 81 PRO A N 1
ATOM 674 C CA . PRO A 1 81 ? -19.041 14.197 9.165 1.00 79.12 81 PRO A CA 1
ATOM 675 C C . PRO A 1 81 ? -18.806 14.690 10.591 1.00 79.12 81 PRO A C 1
ATOM 677 O O . PRO A 1 81 ? -18.975 13.934 11.551 1.00 79.12 81 PRO A O 1
ATOM 680 N N . GLN A 1 82 ? -18.449 15.966 10.741 1.00 77.19 82 GLN A N 1
ATOM 681 C CA . GLN A 1 82 ? -18.106 16.546 12.042 1.00 77.19 82 GLN A CA 1
ATOM 682 C C . GLN A 1 82 ? -19.226 16.348 13.079 1.00 77.19 82 GLN A C 1
ATOM 684 O O . GLN A 1 82 ? -18.956 16.085 14.247 1.00 77.19 82 GLN A O 1
ATOM 689 N N . GLU A 1 83 ? -20.486 16.370 12.643 1.00 76.44 83 GLU A N 1
ATOM 690 C CA . GLU A 1 83 ? -21.648 16.081 13.487 1.00 76.44 83 GLU A CA 1
ATOM 691 C C . GLU A 1 83 ? -21.638 14.660 14.073 1.00 76.44 83 GLU A C 1
ATOM 693 O O . GLU A 1 83 ? -21.947 14.471 15.250 1.00 76.44 83 GLU A O 1
ATOM 698 N N . GLN A 1 84 ? -21.260 13.650 13.283 1.00 80.69 84 GLN A N 1
ATOM 699 C CA . GLN A 1 84 ? -21.162 12.266 13.758 1.00 80.69 84 GLN A CA 1
ATOM 700 C C . GLN A 1 84 ? -19.978 12.094 14.709 1.00 80.69 84 GLN A C 1
ATOM 702 O O . GLN A 1 84 ? -20.126 11.452 15.750 1.00 80.69 84 GLN A O 1
ATOM 707 N N . ALA A 1 85 ? -18.847 12.744 14.416 1.00 84.50 85 ALA A N 1
ATOM 708 C CA . ALA A 1 85 ? -17.694 12.762 15.311 1.00 84.50 85 ALA A CA 1
ATOM 709 C C . ALA A 1 85 ? -18.053 13.361 16.685 1.00 84.50 85 ALA A C 1
ATOM 711 O O . ALA A 1 85 ? -17.768 12.746 17.714 1.00 84.50 85 ALA A O 1
ATOM 712 N N . ASN A 1 86 ? -18.771 14.490 16.708 1.00 87.06 86 ASN A N 1
ATOM 713 C CA . ASN A 1 86 ? -19.237 15.127 17.944 1.00 87.06 86 ASN A CA 1
ATOM 714 C C . ASN A 1 86 ? -20.175 14.206 18.744 1.00 87.06 86 ASN A C 1
ATOM 716 O O . ASN A 1 86 ? -20.033 14.076 19.960 1.00 87.06 86 ASN A O 1
ATOM 720 N N . ARG A 1 87 ? -21.104 13.510 18.070 1.00 87.06 87 ARG A N 1
ATOM 721 C CA . ARG A 1 87 ? -22.010 12.540 18.715 1.00 87.06 87 ARG A CA 1
ATOM 722 C C . ARG A 1 87 ? -21.268 11.342 19.312 1.00 87.06 87 ARG A C 1
ATOM 724 O O . ARG A 1 87 ? -21.654 10.869 20.380 1.00 87.06 87 ARG A O 1
ATOM 731 N N . VAL A 1 88 ? -20.205 10.858 18.664 1.00 88.31 88 VAL A N 1
ATOM 732 C CA . VAL A 1 88 ? -19.335 9.809 19.229 1.00 88.31 88 VAL A CA 1
ATOM 733 C C . VAL A 1 88 ? -18.620 10.319 20.477 1.00 88.31 88 VAL A C 1
ATOM 735 O O . VAL A 1 88 ? -18.647 9.644 21.504 1.00 88.31 88 VAL A O 1
ATOM 738 N N . SER A 1 89 ? -18.033 11.519 20.427 1.00 89.12 89 SER A N 1
ATOM 739 C CA . SER A 1 89 ? -17.359 12.119 21.586 1.00 89.12 89 SER A CA 1
ATOM 740 C C . SER A 1 89 ? -18.307 12.333 22.767 1.00 89.12 89 SER A C 1
ATOM 742 O O . SER A 1 89 ? -17.932 12.051 23.908 1.00 89.12 89 SER A O 1
ATOM 744 N N . TYR A 1 90 ? -19.550 12.742 22.503 1.00 91.44 90 TYR A N 1
ATOM 745 C CA . TYR A 1 90 ? -20.591 12.833 23.525 1.00 91.44 90 TYR A CA 1
ATOM 746 C C . TYR A 1 90 ? -20.913 11.465 24.145 1.00 91.44 90 TYR A C 1
ATOM 748 O O . TYR A 1 90 ? -20.895 11.318 25.369 1.00 91.44 90 TYR A O 1
ATOM 756 N N . ALA A 1 91 ? -21.139 10.439 23.320 1.00 89.44 91 ALA A N 1
ATOM 757 C CA . ALA A 1 91 ? -21.427 9.086 23.796 1.00 89.44 91 ALA A CA 1
ATOM 758 C C . ALA A 1 91 ? -20.272 8.489 24.625 1.00 89.44 91 ALA A C 1
ATOM 760 O O . ALA A 1 91 ? -20.513 7.830 25.640 1.00 89.44 91 ALA A O 1
ATOM 761 N N . GLU A 1 92 ? -19.016 8.745 24.247 1.00 90.12 92 GLU A N 1
ATOM 762 C CA . GLU A 1 92 ? -17.842 8.353 25.035 1.00 90.12 92 GLU A CA 1
ATOM 763 C C . GLU A 1 92 ? -17.766 9.088 26.378 1.00 90.12 92 GLU A C 1
ATOM 765 O O . GLU A 1 92 ? -17.450 8.468 27.399 1.00 90.12 92 GLU A O 1
ATOM 770 N N . ALA A 1 93 ? -18.059 10.392 26.398 1.00 89.81 93 ALA A N 1
ATOM 771 C CA . ALA A 1 93 ? -18.094 11.185 27.624 1.00 89.81 93 ALA A CA 1
ATOM 772 C C . ALA A 1 93 ? -19.170 10.665 28.592 1.00 89.81 93 ALA A C 1
ATOM 774 O O . ALA A 1 93 ? -18.878 10.462 29.773 1.00 89.81 93 ALA A O 1
ATOM 775 N N . LEU A 1 94 ? -20.367 10.349 28.084 1.00 90.75 94 LEU A N 1
ATOM 776 C CA . LEU A 1 94 ? -21.436 9.711 28.858 1.00 90.75 94 LEU A CA 1
ATOM 777 C C . LEU A 1 94 ? -21.017 8.348 29.408 1.00 90.75 94 LEU A C 1
ATOM 779 O O . LEU A 1 94 ? -21.221 8.073 30.588 1.00 90.75 94 LEU A O 1
ATOM 783 N N . HIS A 1 95 ? -20.374 7.511 28.591 1.00 89.31 95 HIS A N 1
ATOM 784 C CA . HIS A 1 95 ? -19.919 6.195 29.034 1.00 89.31 95 HIS A CA 1
ATOM 785 C C . HIS A 1 95 ? -18.890 6.294 30.175 1.00 89.31 95 HIS A C 1
ATOM 787 O O . HIS A 1 95 ? -18.973 5.555 31.158 1.00 89.31 95 HIS A O 1
ATOM 793 N N . ARG A 1 96 ? -17.949 7.247 30.091 1.00 89.50 96 ARG A N 1
ATOM 794 C CA . ARG A 1 96 ? -16.981 7.530 31.168 1.00 89.50 96 ARG A CA 1
ATOM 795 C C . ARG A 1 96 ? -17.669 8.059 32.426 1.00 89.50 96 ARG A C 1
ATOM 797 O O . ARG A 1 96 ? -17.303 7.650 33.528 1.00 89.50 96 ARG A O 1
ATOM 804 N N . TYR A 1 97 ? -18.655 8.940 32.262 1.00 91.31 97 TYR A N 1
ATOM 805 C CA . TYR A 1 97 ? -19.446 9.482 33.363 1.00 91.31 97 TYR A CA 1
ATOM 806 C C . TYR A 1 97 ? -20.205 8.373 34.105 1.00 91.31 97 TYR A C 1
ATOM 808 O O . TYR A 1 97 ? -20.056 8.260 35.321 1.00 91.31 97 TYR A O 1
ATOM 816 N N . TRP A 1 98 ? -20.918 7.492 33.395 1.00 91.19 98 TRP A N 1
ATOM 817 C CA . TRP A 1 98 ? -21.635 6.367 34.008 1.00 91.19 98 TRP A CA 1
ATOM 818 C C . TRP A 1 98 ? -20.697 5.378 34.696 1.00 91.19 98 TRP A C 1
ATOM 820 O O . TRP A 1 98 ? -20.914 5.047 35.856 1.00 91.19 98 TRP A O 1
ATOM 830 N N . ALA A 1 99 ? -19.589 4.994 34.055 1.00 90.06 99 ALA A N 1
ATOM 831 C CA . ALA A 1 99 ? -18.603 4.106 34.674 1.00 90.06 99 ALA A CA 1
ATOM 832 C C . ALA A 1 99 ? -18.019 4.684 35.979 1.00 90.06 99 ALA A C 1
ATOM 834 O O . ALA A 1 99 ? -17.662 3.940 36.896 1.00 90.06 99 ALA A O 1
ATOM 835 N N . GLN A 1 100 ? -17.896 6.012 36.080 1.00 90.62 100 GLN A N 1
ATOM 836 C CA . GLN A 1 100 ? -17.467 6.677 37.308 1.00 90.62 100 GLN A CA 1
ATOM 837 C C . GLN A 1 100 ? -18.607 6.809 38.328 1.00 90.62 100 GLN A C 1
ATOM 839 O O . GLN A 1 100 ? -18.364 6.668 39.528 1.00 90.62 100 GLN A O 1
ATOM 844 N N . GLN A 1 101 ? -19.838 7.040 37.872 1.00 90.75 101 GLN A N 1
ATOM 845 C CA . GLN A 1 101 ? -21.036 7.079 38.709 1.00 90.75 101 GLN A CA 1
ATOM 846 C C . GLN A 1 101 ? -21.272 5.728 39.394 1.00 90.75 101 GLN A C 1
ATOM 848 O O . GLN A 1 101 ? -21.495 5.690 40.606 1.00 90.75 101 GLN A O 1
ATOM 853 N N . ASP A 1 102 ? -21.109 4.627 38.662 1.00 89.81 102 ASP A N 1
ATOM 854 C CA . ASP A 1 102 ? -21.211 3.267 39.191 1.00 89.81 102 ASP A CA 1
ATOM 855 C C . ASP A 1 102 ? -20.166 3.035 40.288 1.00 89.81 102 ASP A C 1
ATOM 857 O O . ASP A 1 102 ? -20.511 2.641 41.402 1.00 89.81 102 ASP A O 1
ATOM 861 N N . LYS A 1 103 ? -18.901 3.415 40.054 1.00 89.06 103 LYS A N 1
ATOM 862 C CA . LYS A 1 103 ? -17.834 3.340 41.073 1.00 89.06 103 LYS A CA 1
ATOM 863 C C . LYS A 1 103 ? -18.146 4.164 42.323 1.00 89.06 103 LYS A C 1
ATOM 865 O O . LYS A 1 103 ? -17.866 3.719 43.440 1.00 89.06 103 LYS A O 1
ATOM 870 N N . VAL A 1 104 ? -18.698 5.367 42.167 1.00 89.81 104 VAL A N 1
ATOM 871 C CA . VAL A 1 104 ? -19.123 6.207 43.299 1.00 89.81 104 VAL A CA 1
ATOM 872 C C . VAL A 1 104 ? -20.257 5.528 44.066 1.00 89.81 104 VAL A C 1
ATOM 874 O O . VAL A 1 104 ? -20.186 5.437 45.289 1.00 89.81 104 VAL A O 1
ATOM 877 N N . SER A 1 105 ? -21.259 4.989 43.371 1.00 88.44 105 SER A N 1
ATOM 878 C CA . SER A 1 105 ? -22.393 4.303 43.999 1.00 88.44 105 SER A CA 1
ATOM 879 C C . SER A 1 105 ? -21.959 3.046 44.769 1.00 88.44 105 SER A C 1
ATOM 881 O O . SER A 1 105 ? -22.331 2.868 45.931 1.00 88.44 105 SER A O 1
ATOM 883 N N . GLU A 1 106 ? -21.070 2.232 44.191 1.00 88.50 106 GLU A N 1
ATOM 884 C CA . GLU A 1 106 ? -20.511 1.047 44.840 1.00 88.50 106 GLU A CA 1
ATOM 885 C C . GLU A 1 106 ? -19.672 1.405 46.069 1.00 88.50 106 GLU A C 1
ATOM 887 O O . GLU A 1 106 ? -19.748 0.744 47.109 1.00 88.50 106 GLU A O 1
ATOM 892 N N . THR A 1 107 ? -18.829 2.435 45.962 1.00 84.88 107 THR A N 1
ATOM 893 C CA . THR A 1 107 ? -17.986 2.876 47.082 1.00 84.88 107 THR A CA 1
ATOM 894 C C . THR A 1 107 ? -18.808 3.538 48.181 1.00 84.88 107 THR A C 1
ATOM 896 O O . THR A 1 107 ? -18.502 3.344 49.359 1.00 84.88 107 THR A O 1
ATOM 899 N N . PHE A 1 108 ? -19.898 4.221 47.830 1.00 86.25 108 PHE A N 1
ATOM 900 C CA . PHE A 1 108 ? -20.879 4.730 48.779 1.00 86.25 108 PHE A CA 1
ATOM 901 C C . PHE A 1 108 ? -21.595 3.601 49.520 1.00 86.25 108 PHE A C 1
ATOM 903 O O . PHE A 1 108 ? -21.605 3.614 50.753 1.00 86.25 108 PHE A O 1
ATOM 910 N N . ALA A 1 109 ? -22.074 2.572 48.818 1.00 85.88 109 ALA A N 1
ATOM 911 C CA . ALA A 1 109 ? -22.670 1.388 49.439 1.00 85.88 109 ALA A CA 1
ATOM 912 C C . ALA A 1 109 ? -21.692 0.693 50.410 1.00 85.88 109 ALA A C 1
ATOM 914 O O . ALA A 1 109 ? -22.040 0.405 51.557 1.00 85.88 109 ALA A O 1
ATOM 915 N N . LYS A 1 110 ? -20.423 0.521 50.005 1.00 83.75 110 LYS A N 1
ATOM 916 C CA . LYS A 1 110 ? -19.348 -0.014 50.868 1.00 83.75 110 LYS A CA 1
ATOM 917 C C . LYS A 1 110 ? -19.067 0.882 52.083 1.00 83.75 110 LYS A C 1
ATOM 919 O O . LYS A 1 110 ? -18.716 0.380 53.147 1.00 83.75 110 LYS A O 1
ATOM 924 N N . SER A 1 111 ? -19.241 2.199 51.957 1.00 80.00 111 SER A N 1
ATOM 925 C CA . SER A 1 111 ? -19.018 3.162 53.044 1.00 80.00 111 SER A CA 1
ATOM 926 C C . SER A 1 111 ? -20.112 3.158 54.126 1.00 80.00 111 SER A C 1
ATOM 928 O O . SER A 1 111 ? -19.851 3.599 55.249 1.00 80.00 111 SER A O 1
ATOM 930 N N . GLN A 1 112 ? -21.313 2.655 53.806 1.00 79.31 112 GLN A N 1
ATOM 931 C CA . GLN A 1 112 ? -22.446 2.539 54.734 1.00 79.31 112 GLN A CA 1
ATOM 932 C C . GLN A 1 112 ? -22.484 1.208 55.507 1.00 79.31 112 GLN A C 1
ATOM 934 O O . GLN A 1 112 ? -23.251 1.069 56.460 1.00 79.31 112 GLN A O 1
ATOM 939 N N . ALA A 1 113 ? -21.641 0.236 55.144 1.00 76.75 113 ALA A N 1
ATOM 940 C CA . ALA A 1 113 ? -21.519 -1.028 55.865 1.00 76.75 113 ALA A CA 1
ATOM 941 C C . ALA A 1 113 ? -20.956 -0.834 57.293 1.00 76.75 113 ALA A C 1
ATOM 943 O O . ALA A 1 113 ? -20.376 0.204 57.622 1.00 76.75 113 ALA A O 1
ATOM 944 N N . LYS A 1 114 ? -21.126 -1.841 58.169 1.00 72.12 114 LYS A N 1
ATOM 945 C CA . LYS A 1 114 ? -20.764 -1.749 59.599 1.00 72.12 114 LYS A CA 1
ATOM 946 C C . LYS A 1 114 ? -19.325 -1.215 59.787 1.00 72.12 114 LYS A C 1
ATOM 948 O O . LYS A 1 114 ? -18.387 -1.787 59.233 1.00 72.12 114 LYS A O 1
ATOM 953 N N . PRO A 1 115 ? -19.113 -0.186 60.632 1.00 58.97 115 PRO A N 1
ATOM 954 C CA . PRO A 1 115 ? -17.895 0.640 60.667 1.00 58.97 115 PRO A CA 1
ATOM 955 C C . PRO A 1 115 ? -16.619 -0.065 61.160 1.00 58.97 115 PRO A C 1
ATOM 957 O O . PRO A 1 115 ? -15.571 0.568 61.261 1.00 58.97 115 PRO A O 1
ATOM 960 N N . ARG A 1 116 ? -16.688 -1.362 61.479 1.00 58.53 116 ARG A N 1
ATOM 961 C CA . ARG A 1 116 ? -15.589 -2.135 62.071 1.00 58.53 116 ARG A CA 1
ATOM 962 C C . ARG A 1 116 ? -14.638 -2.748 61.029 1.00 58.53 116 ARG A C 1
ATOM 964 O O . ARG A 1 116 ? -13.582 -3.240 61.407 1.00 58.53 116 ARG A O 1
ATOM 971 N N . ASN A 1 117 ? -14.979 -2.679 59.738 1.00 68.88 117 ASN A N 1
ATOM 972 C CA . ASN A 1 117 ? -14.140 -3.172 58.642 1.00 68.88 117 ASN A CA 1
ATOM 973 C C . ASN A 1 117 ? -13.185 -2.090 58.113 1.00 68.88 117 ASN A C 1
ATOM 975 O O . ASN A 1 117 ? -13.602 -0.973 57.797 1.00 68.88 117 ASN A O 1
ATOM 979 N N . HIS A 1 118 ? -11.909 -2.451 57.948 1.00 74.25 118 HIS A N 1
ATOM 980 C CA . HIS A 1 118 ? -10.864 -1.626 57.324 1.00 74.25 118 HIS A CA 1
ATOM 981 C C . HIS A 1 118 ? -11.311 -1.036 55.969 1.00 74.25 118 HIS A C 1
ATOM 983 O O . HIS A 1 118 ? -11.068 0.139 55.675 1.00 74.25 118 HIS A O 1
ATOM 989 N N . ASP A 1 119 ? -12.066 -1.814 55.195 1.00 73.56 119 ASP A N 1
ATOM 990 C CA . ASP A 1 119 ? -12.567 -1.426 53.876 1.00 73.56 119 ASP A CA 1
ATOM 991 C C . ASP A 1 119 ? -13.590 -0.284 53.920 1.00 73.56 119 ASP A C 1
ATOM 993 O O . ASP A 1 119 ? -13.618 0.552 53.018 1.00 73.56 119 ASP A O 1
ATOM 997 N N . VAL A 1 120 ? -14.364 -0.163 55.005 1.00 77.00 120 VAL A N 1
ATOM 998 C CA . VAL A 1 120 ? -15.342 0.925 55.193 1.00 77.00 120 VAL A CA 1
ATOM 999 C C . VAL A 1 120 ? -14.624 2.255 55.418 1.00 77.00 120 VAL A C 1
ATOM 1001 O O . VAL A 1 120 ? -14.999 3.283 54.849 1.00 77.00 120 VAL A O 1
ATOM 1004 N N . ARG A 1 121 ? -13.544 2.250 56.212 1.00 76.81 121 ARG A N 1
ATOM 1005 C CA . ARG A 1 121 ? -12.727 3.448 56.464 1.00 76.81 121 ARG A CA 1
ATOM 1006 C C . ARG A 1 121 ? -11.992 3.894 55.198 1.00 76.81 121 ARG A C 1
ATOM 1008 O O . ARG A 1 121 ? -11.932 5.092 54.918 1.00 76.81 121 ARG A O 1
ATOM 1015 N N . LYS A 1 122 ? -11.484 2.938 54.412 1.00 82.94 122 LYS A N 1
ATOM 1016 C CA . LYS A 1 122 ? -10.859 3.192 53.106 1.00 82.94 122 LYS A CA 1
ATOM 1017 C C . LYS A 1 122 ? -11.865 3.772 52.103 1.00 82.94 122 LYS A C 1
ATOM 1019 O O . LYS A 1 122 ? -11.557 4.777 51.466 1.00 82.94 122 LYS A O 1
ATOM 1024 N N . ALA A 1 123 ? -13.076 3.213 52.025 1.00 79.69 123 ALA A N 1
ATOM 1025 C CA . ALA A 1 123 ? -14.147 3.707 51.159 1.00 79.69 123 ALA A CA 1
ATOM 1026 C C . ALA A 1 123 ? -14.579 5.139 51.519 1.00 79.69 123 ALA A C 1
ATOM 1028 O O . ALA A 1 123 ? -14.616 5.996 50.640 1.00 79.69 123 ALA A O 1
ATOM 1029 N N . LYS A 1 124 ? -14.797 5.445 52.810 1.00 81.56 124 LYS A N 1
ATOM 1030 C CA . LYS A 1 124 ? -15.132 6.810 53.269 1.00 81.56 124 LYS A CA 1
ATOM 1031 C C . LYS A 1 124 ? -14.061 7.845 52.916 1.00 81.56 124 LYS A C 1
ATOM 1033 O O . LYS A 1 124 ? -14.401 8.976 52.588 1.00 81.56 124 LYS A O 1
ATOM 1038 N N . LYS A 1 125 ? -12.777 7.471 52.967 1.00 86.00 125 LYS A N 1
ATOM 1039 C CA . LYS A 1 125 ? -11.663 8.363 52.601 1.00 86.00 125 LYS A CA 1
ATOM 1040 C C . LYS A 1 125 ? -11.546 8.566 51.083 1.00 86.00 125 LYS A C 1
ATOM 1042 O O . LYS A 1 125 ? -11.140 9.639 50.652 1.00 86.00 125 LYS A O 1
ATOM 1047 N N . ALA A 1 126 ? -11.895 7.558 50.283 1.00 85.38 126 ALA A N 1
ATOM 1048 C CA . ALA A 1 126 ? -11.832 7.615 48.820 1.00 85.38 126 ALA A CA 1
ATOM 1049 C C . ALA A 1 126 ? -13.034 8.341 48.179 1.00 85.38 126 ALA A C 1
ATOM 1051 O O . ALA A 1 126 ? -12.893 8.932 47.109 1.00 85.38 126 ALA A O 1
ATOM 1052 N N . LEU A 1 127 ? -14.195 8.330 48.840 1.00 86.62 127 LEU A N 1
ATOM 1053 C CA . LEU A 1 127 ? -15.463 8.862 48.325 1.00 86.62 127 LEU A CA 1
ATOM 1054 C C . LEU A 1 127 ? -15.390 10.331 47.860 1.00 86.62 127 LEU A C 1
ATOM 1056 O O . LEU A 1 127 ? -15.793 10.600 46.730 1.00 86.62 127 LEU A O 1
ATOM 1060 N N . PRO A 1 128 ? -14.815 11.281 48.630 1.00 89.12 128 PRO A N 1
ATOM 1061 C CA . PRO A 1 128 ? -14.729 12.678 48.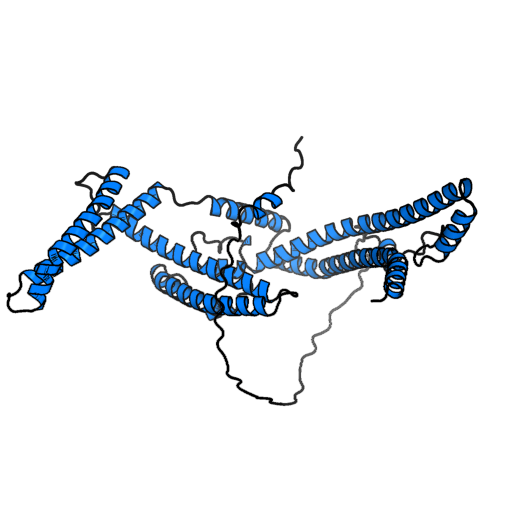197 1.00 89.12 128 PRO A CA 1
ATOM 1062 C C . PRO A 1 128 ? -13.877 12.867 46.935 1.00 89.12 128 PRO A C 1
ATOM 1064 O O . PRO A 1 128 ? -14.203 13.688 46.080 1.00 89.12 128 PRO A O 1
ATOM 1067 N N . ALA A 1 129 ? -12.798 12.090 46.791 1.00 89.19 129 ALA A N 1
ATOM 1068 C CA . ALA A 1 129 ? -11.937 12.143 45.612 1.00 89.19 129 ALA A CA 1
ATOM 1069 C C . ALA A 1 129 ? -12.650 11.588 44.369 1.00 89.19 129 ALA A C 1
ATOM 1071 O O . ALA A 1 129 ? -12.564 12.179 43.293 1.00 89.19 129 ALA A O 1
ATOM 1072 N N . LEU A 1 130 ? -13.400 10.492 44.525 1.00 87.94 130 LEU A N 1
ATOM 1073 C CA . LEU A 1 130 ? -14.208 9.915 43.449 1.00 87.94 130 LEU A CA 1
ATOM 1074 C C . LEU A 1 130 ? -15.365 10.834 43.042 1.00 87.94 130 LEU A C 1
ATOM 1076 O O . LEU A 1 130 ? -15.623 10.966 41.848 1.00 87.94 130 LEU A O 1
ATOM 1080 N N . GLN A 1 131 ? -16.002 11.512 44.003 1.00 88.56 131 GLN A N 1
ATOM 1081 C CA . GLN A 1 131 ? -17.045 12.507 43.743 1.00 88.56 131 GLN A CA 1
ATOM 1082 C C . GLN A 1 131 ? -16.488 13.723 42.995 1.00 88.56 131 GLN A C 1
ATOM 1084 O O . GLN A 1 131 ? -17.092 14.191 42.035 1.00 88.56 131 GLN A O 1
ATOM 1089 N N . LYS A 1 132 ? -15.302 14.210 43.385 1.00 90.94 132 LYS A N 1
ATOM 1090 C CA . LYS A 1 132 ? -14.612 15.289 42.667 1.00 90.94 132 LYS A CA 1
ATOM 1091 C C . LYS A 1 132 ? -14.309 14.890 41.219 1.00 90.94 132 LYS A C 1
ATOM 1093 O O . LYS A 1 132 ? -14.504 15.697 40.318 1.00 90.94 132 LYS A O 1
ATOM 1098 N N . HIS A 1 133 ? -13.871 13.650 40.998 1.00 88.56 133 HIS A N 1
ATO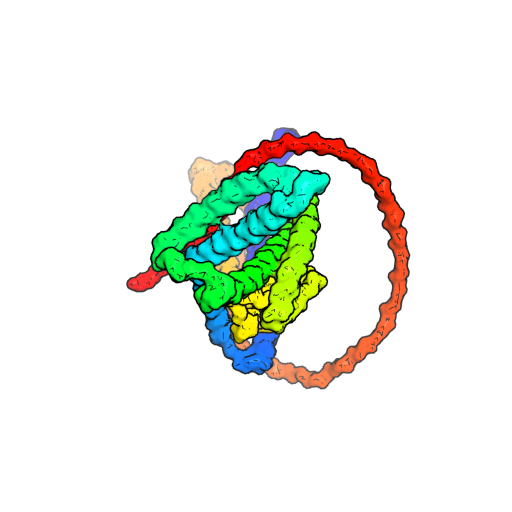M 1099 C CA . HIS A 1 133 ? -13.647 13.113 39.655 1.00 88.56 133 HIS A CA 1
ATOM 1100 C C . HIS A 1 133 ? -14.958 13.019 38.859 1.00 88.56 133 HIS A C 1
ATOM 1102 O O . HIS A 1 133 ? -14.990 13.413 37.699 1.00 88.56 133 HIS A O 1
ATOM 1108 N N . LEU A 1 134 ? -16.048 12.549 39.474 1.00 89.88 134 LEU A N 1
ATOM 1109 C CA . LEU A 1 134 ? -17.359 12.478 38.826 1.00 89.88 134 LEU A CA 1
ATOM 1110 C C . LEU A 1 134 ? -17.841 13.863 38.373 1.00 89.88 134 LEU A C 1
ATOM 1112 O O . LEU A 1 134 ? -18.260 14.015 37.231 1.00 89.88 134 LEU A O 1
ATOM 1116 N N . ASN A 1 135 ? -17.716 14.878 39.232 1.00 89.94 135 ASN A N 1
ATOM 1117 C CA . ASN A 1 135 ? -18.065 16.257 38.885 1.00 89.94 135 ASN A CA 1
ATOM 1118 C C . ASN A 1 135 ? -17.179 16.795 37.747 1.00 89.94 135 ASN A C 1
ATOM 1120 O O . ASN A 1 135 ? -17.675 17.469 36.853 1.00 89.94 135 ASN A O 1
ATOM 1124 N N . ALA A 1 136 ? -15.885 16.457 37.736 1.00 90.19 136 ALA A N 1
ATOM 1125 C CA . ALA A 1 136 ? -14.981 16.840 36.651 1.00 90.19 136 ALA A CA 1
ATOM 1126 C C . ALA A 1 136 ? -15.336 16.176 35.307 1.00 90.19 136 ALA A C 1
ATOM 1128 O O . ALA A 1 136 ? -15.115 16.777 34.263 1.00 90.19 136 ALA A O 1
ATOM 1129 N N . LEU A 1 137 ? -15.895 14.959 35.321 1.00 89.62 137 LEU A N 1
ATOM 1130 C CA . LEU A 1 137 ? -16.414 14.284 34.122 1.00 89.62 137 LEU A CA 1
ATOM 1131 C C . LEU A 1 137 ? -17.812 14.764 33.716 1.00 89.62 137 LEU A C 1
ATOM 1133 O O . LEU A 1 137 ? -18.215 14.536 32.581 1.00 89.62 137 LEU A O 1
ATOM 1137 N N . HIS A 1 138 ? -18.552 15.412 34.616 1.00 88.81 138 HIS A N 1
ATOM 1138 C CA . HIS A 1 138 ? -19.870 15.970 34.314 1.00 88.81 138 HIS A CA 1
ATOM 1139 C C . HIS A 1 138 ? -19.774 17.223 33.435 1.00 88.81 138 HIS A C 1
ATOM 1141 O O . HIS A 1 138 ? -20.545 17.372 32.494 1.00 88.81 138 HIS A O 1
ATOM 1147 N N . GLU A 1 139 ? -18.770 18.065 33.681 1.00 88.19 139 GLU A N 1
ATOM 1148 C CA . GLU A 1 139 ? -18.495 19.284 32.911 1.00 88.19 139 GLU A CA 1
ATOM 1149 C C . GLU A 1 139 ? -18.371 19.054 31.385 1.00 88.19 139 GLU A C 1
ATOM 1151 O O . GLU A 1 139 ? -19.115 19.680 30.631 1.00 88.19 139 GLU A O 1
ATOM 1156 N N . PRO A 1 140 ? -17.528 18.130 30.875 1.00 88.06 140 PRO A N 1
ATOM 1157 C CA . PRO A 1 140 ? -17.447 17.876 29.437 1.00 88.06 140 PRO A CA 1
ATOM 1158 C C . PRO A 1 140 ? -18.745 17.297 28.856 1.00 88.06 140 PRO A C 1
ATOM 1160 O O . PRO A 1 140 ? -19.040 17.538 27.692 1.00 88.06 140 PRO A O 1
ATOM 1163 N N . VAL A 1 141 ? -19.542 16.559 29.638 1.00 89.31 141 VAL A N 1
ATOM 1164 C CA . VAL A 1 141 ? -20.856 16.063 29.184 1.00 89.31 141 VAL A CA 1
ATOM 1165 C C . VAL A 1 141 ? -21.804 17.237 28.933 1.00 89.31 141 VAL A C 1
ATOM 1167 O O . VAL A 1 141 ? -22.435 17.277 27.881 1.00 89.31 141 VAL A O 1
ATOM 1170 N N . LEU A 1 142 ? -21.849 18.219 29.839 1.00 87.94 142 LEU A N 1
ATOM 1171 C CA . LEU A 1 142 ? -22.657 19.432 29.667 1.00 87.94 142 LEU A CA 1
ATOM 1172 C C . LEU A 1 142 ? -22.212 20.255 28.452 1.00 87.94 142 LEU A C 1
ATOM 1174 O O . LEU A 1 142 ? -23.048 20.743 27.698 1.00 87.94 142 LEU A O 1
ATOM 1178 N N . GLN A 1 143 ? -20.902 20.380 28.232 1.00 88.06 143 GLN A N 1
ATOM 1179 C CA . GLN A 1 143 ? -20.358 21.103 27.078 1.00 88.06 143 GLN A CA 1
ATOM 1180 C C . GLN A 1 143 ? -20.798 20.477 25.749 1.00 88.06 143 GLN A C 1
ATOM 1182 O O . GLN A 1 143 ? -21.167 21.193 24.818 1.00 88.06 143 GLN A O 1
ATOM 1187 N N . TRP A 1 144 ? -20.813 19.145 25.664 1.00 88.56 144 TRP A N 1
ATOM 1188 C CA . TRP A 1 144 ? -21.327 18.443 24.489 1.00 88.56 144 TRP A CA 1
ATOM 1189 C C . TRP A 1 144 ? -22.849 18.548 24.349 1.00 88.56 144 TRP A C 1
ATOM 1191 O O . TRP A 1 144 ? -23.330 18.683 23.227 1.00 88.56 144 TRP A O 1
ATOM 1201 N N . GLU A 1 145 ? -23.599 18.532 25.455 1.00 90.38 145 GLU A N 1
ATOM 1202 C CA . GLU A 1 145 ? -25.056 18.752 25.451 1.00 90.38 145 GLU A CA 1
ATOM 1203 C C . GLU A 1 145 ? -25.409 20.138 24.905 1.00 90.38 145 GLU A C 1
ATOM 1205 O O . GLU A 1 145 ? -26.308 20.249 24.077 1.00 90.38 145 GLU A O 1
ATOM 1210 N N . MET A 1 146 ? -24.649 21.170 25.285 1.00 87.69 146 MET A N 1
ATOM 1211 C CA . MET A 1 146 ? -24.794 22.520 24.732 1.00 87.69 146 MET A CA 1
ATOM 1212 C C . MET A 1 146 ? -24.434 22.588 23.246 1.00 87.69 146 MET A C 1
ATOM 1214 O O . MET A 1 146 ? -25.104 23.276 22.491 1.00 87.69 146 MET A O 1
ATOM 1218 N N . LEU A 1 147 ? -23.377 21.893 22.815 1.00 88.31 147 LEU A N 1
ATOM 1219 C CA . LEU A 1 147 ? -22.939 21.912 21.416 1.00 88.31 147 LEU A CA 1
ATOM 1220 C C . LEU A 1 147 ? -23.911 21.172 20.483 1.00 88.31 147 LEU A C 1
ATOM 1222 O O . LEU A 1 147 ? -24.034 21.532 19.316 1.00 88.31 147 LEU A O 1
ATOM 1226 N N . LEU A 1 148 ? -24.568 20.124 20.983 1.00 85.12 148 LEU A N 1
ATOM 1227 C CA . LEU A 1 148 ? -25.518 19.293 20.237 1.00 85.12 148 LEU A CA 1
ATOM 1228 C C . LEU A 1 148 ? -26.986 19.722 20.432 1.00 85.12 148 LEU A C 1
ATOM 1230 O O . LEU A 1 148 ? -27.871 19.011 19.955 1.00 85.12 148 LEU A O 1
ATOM 1234 N N . ASP A 1 149 ? -27.237 20.835 21.133 1.00 84.75 149 ASP A N 1
ATOM 1235 C CA . ASP A 1 149 ? -28.569 21.347 21.497 1.00 84.75 149 ASP A CA 1
ATOM 1236 C C . ASP A 1 149 ? -29.477 20.294 22.171 1.00 84.75 149 ASP A C 1
ATOM 1238 O O . ASP A 1 149 ? -30.689 20.232 21.950 1.00 84.75 149 ASP A O 1
ATOM 1242 N N . ILE A 1 150 ? -28.894 19.443 23.021 1.00 85.06 150 ILE A N 1
ATOM 1243 C CA . ILE A 1 150 ? -29.635 18.435 23.787 1.00 85.06 150 ILE A CA 1
ATOM 1244 C C . ILE A 1 150 ? -30.159 19.088 25.067 1.00 85.06 150 ILE A C 1
ATOM 1246 O O . ILE A 1 150 ? -29.389 19.552 25.911 1.00 85.06 150 ILE A O 1
ATOM 1250 N N . LEU A 1 151 ? -31.482 19.107 25.238 1.00 81.88 151 LEU A N 1
ATOM 1251 C CA . LEU A 1 151 ? -32.099 19.650 26.444 1.00 81.88 151 LEU A CA 1
ATOM 1252 C C . LEU A 1 151 ? -31.770 18.780 27.673 1.00 81.88 151 LEU A C 1
ATOM 1254 O O . LEU A 1 151 ? -31.674 17.559 27.553 1.00 81.88 151 LEU A O 1
ATOM 1258 N N . PRO A 1 152 ? -31.693 19.359 28.890 1.00 71.62 152 PRO A N 1
ATOM 1259 C CA . PRO A 1 152 ? -31.387 18.608 30.114 1.00 71.62 152 PRO A CA 1
ATOM 1260 C C . PRO A 1 152 ? -32.324 17.421 30.401 1.00 71.62 152 PRO A C 1
ATOM 1262 O O . PRO A 1 152 ? -31.920 16.473 31.073 1.00 71.62 152 PRO A O 1
ATOM 1265 N N . ASN A 1 153 ? -33.561 17.465 29.893 1.00 74.00 153 ASN A N 1
ATOM 1266 C CA . ASN A 1 153 ? -34.549 16.390 30.031 1.00 74.00 153 ASN A CA 1
ATOM 1267 C C . ASN A 1 153 ? -34.399 15.281 28.974 1.00 74.00 153 ASN A C 1
ATOM 1269 O O . ASN A 1 153 ? -34.886 14.177 29.197 1.00 74.00 153 ASN A O 1
ATOM 1273 N N . ASP A 1 154 ? -33.693 15.556 27.874 1.00 80.31 154 ASP A N 1
ATOM 1274 C CA . ASP A 1 154 ? -33.476 14.639 26.747 1.00 80.31 154 ASP A CA 1
ATOM 1275 C C . ASP A 1 154 ? -32.068 14.022 26.768 1.00 80.31 154 ASP A C 1
ATOM 1277 O O . ASP A 1 154 ? -31.591 13.477 25.766 1.00 80.31 154 ASP A O 1
ATOM 1281 N N . ARG A 1 155 ? -31.383 14.093 27.920 1.00 84.06 155 ARG A N 1
ATOM 1282 C CA . ARG A 1 155 ? -30.081 13.451 28.112 1.00 84.06 155 ARG A CA 1
ATOM 1283 C C . ARG A 1 155 ? -30.177 11.981 27.722 1.00 84.06 155 ARG A C 1
ATOM 1285 O O . ARG A 1 155 ? -31.050 11.245 28.187 1.00 84.06 155 ARG A O 1
ATOM 1292 N N . TRP A 1 156 ? -29.227 11.542 26.906 1.00 87.25 156 TRP A N 1
ATOM 1293 C CA . TRP A 1 156 ? -29.166 10.155 26.474 1.00 87.25 156 TRP A CA 1
ATOM 1294 C C . TRP A 1 156 ? -29.008 9.237 27.681 1.00 87.25 156 TRP A C 1
ATOM 1296 O O . TRP A 1 156 ? -28.157 9.455 28.539 1.00 87.25 156 TRP A O 1
ATOM 1306 N N . THR A 1 157 ? -29.837 8.205 27.740 1.00 86.00 157 THR A N 1
ATOM 1307 C CA . THR A 1 157 ? -29.783 7.132 28.735 1.00 86.00 157 THR A CA 1
ATOM 1308 C C . THR A 1 157 ? -29.475 5.812 28.045 1.00 86.00 157 THR A C 1
ATOM 1310 O O . THR A 1 157 ? -29.584 5.695 26.826 1.00 86.00 157 THR A O 1
ATOM 1313 N N . THR A 1 158 ? -29.120 4.783 28.813 1.00 81.62 158 THR A N 1
ATOM 1314 C CA . THR A 1 158 ? -28.835 3.441 28.277 1.00 81.62 158 THR A CA 1
ATOM 1315 C C . THR A 1 158 ? -30.010 2.818 27.516 1.00 81.62 158 THR A C 1
ATOM 1317 O O . THR A 1 158 ? -29.788 1.951 26.676 1.00 81.62 158 THR A O 1
ATOM 1320 N N . THR A 1 159 ? -31.240 3.272 27.770 1.00 86.44 159 THR A N 1
ATOM 1321 C CA . THR A 1 159 ? -32.463 2.842 27.074 1.00 86.44 159 THR A CA 1
ATOM 1322 C C . THR A 1 159 ? -32.921 3.808 25.982 1.00 86.44 159 THR A C 1
ATOM 1324 O O . THR A 1 159 ? -33.922 3.537 25.331 1.00 86.44 159 THR A O 1
ATOM 1327 N N . SER A 1 160 ? -32.250 4.950 25.801 1.00 88.00 160 SER A N 1
ATOM 1328 C CA . SER A 1 160 ? -32.614 5.922 24.768 1.00 88.00 160 SER A CA 1
ATOM 1329 C C . SER A 1 160 ? -32.276 5.375 23.383 1.00 88.00 160 SER A C 1
ATOM 1331 O O . SER A 1 160 ? -31.144 4.948 23.145 1.00 88.00 160 SER A O 1
ATOM 1333 N N . ASP A 1 161 ? -33.223 5.455 22.447 1.00 86.31 161 ASP A N 1
ATOM 1334 C CA . ASP A 1 161 ? -33.032 5.006 21.062 1.00 86.31 161 ASP A CA 1
ATOM 1335 C C . ASP A 1 161 ? -31.822 5.682 20.398 1.00 86.31 161 ASP A C 1
ATOM 1337 O O . ASP A 1 161 ? -31.055 5.033 19.684 1.00 86.31 161 ASP A O 1
ATOM 1341 N N . ALA A 1 162 ? -31.594 6.968 20.693 1.00 86.31 162 ALA A N 1
ATOM 1342 C CA . ALA A 1 162 ? -30.447 7.719 20.185 1.00 86.31 162 ALA A CA 1
ATOM 1343 C C . ALA A 1 162 ? -29.114 7.145 20.692 1.00 86.31 162 ALA A C 1
ATOM 1345 O O . ALA A 1 162 ? -28.168 6.988 19.917 1.00 86.31 162 ALA A O 1
ATOM 1346 N N . TYR A 1 163 ? -29.051 6.764 21.972 1.00 88.06 163 TYR A N 1
ATOM 1347 C CA . TYR A 1 163 ? -27.867 6.129 22.545 1.00 88.06 163 TYR A CA 1
ATOM 1348 C C . TYR A 1 163 ? -27.651 4.725 21.988 1.00 88.06 163 TYR A C 1
ATOM 1350 O O . TYR A 1 163 ? -26.526 4.382 21.642 1.00 88.06 163 TYR A O 1
ATOM 1358 N N . VAL A 1 164 ? -28.707 3.916 21.864 1.00 88.69 164 VAL A N 1
ATOM 1359 C CA . VAL A 1 164 ? -28.610 2.556 21.312 1.00 88.69 164 VAL A CA 1
ATOM 1360 C C . VAL A 1 164 ? -28.116 2.605 19.865 1.00 88.69 164 VAL A C 1
ATOM 1362 O O . VAL A 1 164 ? -27.169 1.895 19.513 1.00 88.69 164 VAL A O 1
ATOM 1365 N N . ALA A 1 165 ? -28.675 3.497 19.042 1.00 89.38 165 ALA A N 1
ATOM 1366 C CA . ALA A 1 165 ? -28.204 3.730 17.681 1.00 89.38 165 ALA A CA 1
ATOM 1367 C C . ALA A 1 165 ? -26.720 4.138 17.666 1.00 89.38 165 ALA A C 1
ATOM 1369 O O . ALA A 1 165 ? -25.922 3.539 16.942 1.00 89.38 165 ALA A O 1
ATOM 1370 N N . MET A 1 166 ? -26.307 5.070 18.528 1.00 89.38 166 MET A N 1
ATOM 1371 C CA . MET A 1 166 ? -24.902 5.477 18.614 1.00 89.38 166 MET A CA 1
ATOM 1372 C C . MET A 1 166 ? -23.978 4.386 19.152 1.00 89.38 166 MET A C 1
ATOM 1374 O O . MET A 1 166 ? -22.868 4.240 18.652 1.00 89.38 166 MET A O 1
ATOM 1378 N N . ALA A 1 167 ? -24.414 3.569 20.105 1.00 87.88 167 ALA A N 1
ATOM 1379 C CA . ALA A 1 167 ? -23.638 2.448 20.620 1.00 87.88 167 ALA A CA 1
ATOM 1380 C C . ALA A 1 167 ? -23.412 1.392 19.527 1.00 87.88 167 ALA A C 1
ATOM 1382 O O . ALA A 1 167 ? -22.292 0.900 19.359 1.00 87.88 167 ALA A O 1
ATOM 1383 N N . THR A 1 168 ? -24.438 1.083 18.723 1.00 89.25 168 THR A N 1
ATOM 1384 C CA . THR A 1 168 ? -24.266 0.201 17.556 1.00 89.25 168 THR A CA 1
ATOM 1385 C C . THR A 1 168 ? -23.283 0.801 16.550 1.00 89.25 168 THR A C 1
ATOM 1387 O O . THR A 1 168 ? -22.348 0.109 16.137 1.00 89.25 168 THR A O 1
ATOM 1390 N N . TYR A 1 169 ? -23.406 2.099 16.252 1.00 89.12 169 TYR A N 1
ATOM 1391 C CA . TYR A 1 169 ? -22.481 2.830 15.389 1.00 89.12 169 TYR A CA 1
ATOM 1392 C C . TYR A 1 169 ? -21.039 2.796 15.912 1.00 89.12 169 TYR A C 1
ATOM 1394 O O . TYR A 1 169 ? -20.138 2.416 15.172 1.00 89.12 169 TYR A 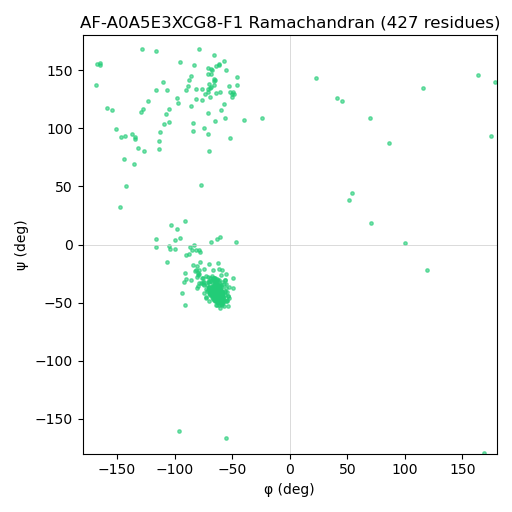O 1
ATOM 1402 N N . MET A 1 170 ? -20.805 3.092 17.193 1.00 89.12 170 MET A N 1
ATOM 1403 C CA . MET A 1 170 ? -19.478 3.058 17.817 1.00 89.12 170 MET A CA 1
ATOM 1404 C C . MET A 1 170 ? -18.850 1.668 17.748 1.00 89.12 170 MET A C 1
ATOM 1406 O O . MET A 1 170 ? -17.659 1.546 17.475 1.00 89.12 170 MET A O 1
ATOM 1410 N N . THR A 1 171 ? -19.639 0.607 17.942 1.00 88.50 171 THR A N 1
ATOM 1411 C CA . THR A 1 171 ? -19.118 -0.758 17.789 1.00 88.50 171 THR A CA 1
ATOM 1412 C C . THR A 1 171 ? -18.803 -1.114 16.341 1.00 88.50 171 THR A C 1
ATOM 1414 O O . THR A 1 171 ? -17.934 -1.950 16.092 1.00 88.50 171 THR A O 1
ATOM 1417 N N . ARG A 1 172 ? -19.509 -0.524 15.369 1.00 88.12 172 ARG A N 1
ATOM 1418 C CA . ARG A 1 172 ? -19.202 -0.699 13.944 1.00 88.12 172 ARG A CA 1
ATOM 1419 C C . ARG A 1 172 ? -17.954 0.087 13.569 1.00 88.12 172 ARG A C 1
ATOM 1421 O O . ARG A 1 172 ? -17.086 -0.438 12.883 1.00 88.12 172 ARG A O 1
ATOM 1428 N N . LYS A 1 173 ? -17.826 1.306 14.086 1.00 87.25 173 LYS A N 1
ATOM 1429 C CA . LYS A 1 173 ? -16.641 2.147 13.945 1.00 87.25 173 LYS A CA 1
ATOM 1430 C C . LYS A 1 173 ? -15.410 1.473 14.540 1.00 87.25 173 LYS A C 1
ATOM 1432 O O . LYS A 1 173 ? -14.390 1.424 13.872 1.00 87.25 173 LYS A O 1
ATOM 1437 N N . SER A 1 174 ? -15.495 0.886 15.734 1.00 88.38 174 SER A N 1
ATOM 1438 C CA . SER A 1 174 ? -14.353 0.177 16.327 1.00 88.38 174 SER A CA 1
ATOM 1439 C C . SER A 1 174 ? -13.916 -1.033 15.497 1.00 88.38 174 SER A C 1
ATOM 1441 O O . SER A 1 174 ? -12.719 -1.287 15.390 1.00 88.38 174 SER A O 1
ATOM 1443 N N . PHE A 1 175 ? -14.857 -1.736 14.859 1.00 88.94 175 PHE A N 1
ATOM 1444 C CA . PHE A 1 175 ? -14.551 -2.792 13.892 1.00 88.94 175 PHE A CA 1
ATOM 1445 C C . PHE A 1 175 ? -13.830 -2.253 12.653 1.00 88.94 175 PHE A C 1
ATOM 1447 O O . PHE A 1 175 ? -12.778 -2.778 12.296 1.00 88.94 175 PHE A O 1
ATOM 1454 N N . ILE A 1 176 ? -14.336 -1.171 12.053 1.00 86.25 176 ILE A N 1
ATOM 1455 C CA . ILE A 1 176 ? -13.699 -0.513 10.903 1.00 86.25 176 ILE A CA 1
ATOM 1456 C C . ILE A 1 176 ? -12.299 -0.002 11.274 1.00 86.25 176 ILE A C 1
ATOM 1458 O O . ILE A 1 176 ? -11.345 -0.261 10.552 1.00 86.25 176 ILE A O 1
ATOM 1462 N N . CYS A 1 177 ? -12.130 0.646 12.427 1.00 86.75 177 CYS A N 1
ATOM 1463 C CA . CYS A 1 177 ? -10.824 1.120 12.881 1.00 86.75 177 CYS A CA 1
ATOM 1464 C C . CYS A 1 177 ? -9.852 -0.038 13.140 1.00 86.75 177 CYS A C 1
ATOM 1466 O O . CYS A 1 177 ? -8.671 0.079 12.818 1.00 86.75 177 CYS A O 1
ATOM 1468 N N . ALA A 1 178 ? -10.316 -1.160 13.699 1.00 89.94 178 ALA A N 1
ATOM 1469 C CA . ALA A 1 178 ? -9.483 -2.349 13.871 1.00 89.94 178 ALA A CA 1
ATOM 1470 C C . ALA A 1 178 ? -9.046 -2.928 12.515 1.00 89.94 178 ALA A C 1
ATOM 1472 O O . ALA A 1 178 ? -7.881 -3.292 12.358 1.00 89.94 178 ALA A O 1
ATOM 1473 N N . ALA A 1 179 ? -9.952 -2.950 11.533 1.00 88.31 179 ALA A N 1
ATOM 1474 C CA . ALA A 1 179 ? -9.656 -3.325 10.155 1.00 88.31 179 ALA A CA 1
ATOM 1475 C C . ALA A 1 179 ? -8.606 -2.392 9.526 1.00 88.31 179 ALA A C 1
ATOM 1477 O O . ALA A 1 179 ? -7.551 -2.855 9.109 1.00 88.31 179 ALA A O 1
ATOM 1478 N N . GLU A 1 180 ? -8.819 -1.077 9.535 1.00 85.56 180 GLU A N 1
ATOM 1479 C CA . GLU A 1 180 ? -7.889 -0.094 8.954 1.00 85.56 180 GLU A CA 1
ATOM 1480 C C . GLU A 1 180 ? -6.522 -0.086 9.655 1.00 85.56 180 GLU A C 1
ATOM 1482 O O . GLU A 1 180 ? -5.480 0.015 9.007 1.00 85.56 180 GLU A O 1
ATOM 1487 N N . THR A 1 181 ? -6.497 -0.272 10.977 1.00 89.19 181 THR A N 1
ATOM 1488 C CA . THR A 1 181 ? -5.246 -0.409 11.742 1.00 89.19 181 THR A CA 1
ATOM 1489 C C . THR A 1 181 ? -4.486 -1.672 11.330 1.00 89.19 181 THR A C 1
ATOM 1491 O O . THR A 1 181 ? -3.257 -1.659 11.208 1.00 89.19 181 THR A O 1
ATOM 1494 N N . LEU A 1 182 ? -5.206 -2.770 11.078 1.00 89.88 182 LEU A N 1
ATOM 1495 C CA . LEU A 1 182 ? -4.627 -3.993 10.537 1.00 89.88 182 LEU A CA 1
ATOM 1496 C C . LEU A 1 182 ? -4.100 -3.772 9.107 1.00 89.88 182 LEU A C 1
ATOM 1498 O O . LEU A 1 182 ? -2.973 -4.184 8.829 1.00 89.88 182 LEU A O 1
ATOM 1502 N N . HIS A 1 183 ? -4.835 -3.054 8.245 1.00 85.56 183 HIS A N 1
ATOM 1503 C CA . HIS A 1 183 ? -4.370 -2.679 6.900 1.00 85.56 183 HIS A CA 1
ATOM 1504 C C . HIS A 1 183 ? -3.067 -1.894 6.942 1.00 85.56 183 HIS A C 1
ATOM 1506 O O . HIS A 1 183 ? -2.079 -2.290 6.317 1.00 85.56 183 HIS A O 1
ATOM 1512 N N . GLY A 1 184 ? -3.035 -0.817 7.727 1.00 86.00 184 GLY A N 1
ATOM 1513 C CA . GLY A 1 184 ? -1.850 0.018 7.870 1.00 86.00 184 GLY A CA 1
ATOM 1514 C C . GLY A 1 184 ? -0.637 -0.788 8.333 1.00 86.00 184 GLY A C 1
ATOM 1515 O O . GLY A 1 184 ? 0.454 -0.613 7.790 1.00 86.00 184 GLY A O 1
ATOM 1516 N N . ALA A 1 185 ? -0.821 -1.721 9.274 1.00 89.19 185 ALA A N 1
ATOM 1517 C CA . ALA A 1 185 ? 0.252 -2.583 9.767 1.00 89.19 185 ALA A CA 1
ATOM 1518 C C . ALA A 1 185 ? 0.794 -3.549 8.697 1.00 89.19 185 ALA A C 1
ATOM 1520 O O . ALA A 1 185 ? 2.009 -3.751 8.619 1.00 89.19 185 ALA A O 1
ATOM 1521 N N . VAL A 1 186 ? -0.073 -4.120 7.855 1.00 87.88 186 VAL A N 1
ATOM 1522 C CA . VAL A 1 186 ? 0.342 -5.029 6.773 1.00 87.88 186 VAL A CA 1
ATOM 1523 C C . VAL A 1 186 ? 1.083 -4.286 5.671 1.00 87.88 186 VAL A C 1
ATOM 1525 O O . VAL A 1 186 ? 2.184 -4.700 5.305 1.00 87.88 186 VAL A O 1
ATOM 1528 N N . ILE A 1 187 ? 0.543 -3.161 5.196 1.00 85.56 187 ILE A N 1
ATOM 1529 C CA . ILE A 1 187 ? 1.195 -2.326 4.175 1.00 85.56 187 ILE A CA 1
ATOM 1530 C C . ILE A 1 187 ? 2.569 -1.868 4.675 1.00 85.56 187 ILE A C 1
ATOM 1532 O O . ILE A 1 187 ? 3.579 -2.018 3.987 1.00 85.56 187 ILE A O 1
ATOM 1536 N N . SER A 1 188 ? 2.622 -1.393 5.920 1.00 86.75 188 SER A N 1
ATOM 1537 C CA . SER A 1 188 ? 3.852 -0.972 6.591 1.00 86.75 188 SER A CA 1
ATOM 1538 C C . SER A 1 188 ? 4.906 -2.085 6.636 1.00 86.75 188 SER A C 1
ATOM 1540 O O . SER A 1 188 ? 6.079 -1.831 6.360 1.00 86.75 188 SER A O 1
ATOM 1542 N N . ARG A 1 189 ? 4.503 -3.325 6.942 1.00 88.38 189 ARG A N 1
ATOM 1543 C CA . ARG A 1 189 ? 5.383 -4.504 6.933 1.00 88.38 189 ARG A CA 1
ATOM 1544 C C . ARG A 1 189 ? 5.866 -4.856 5.521 1.00 88.38 189 ARG A C 1
ATOM 1546 O O . ARG A 1 189 ? 7.048 -5.132 5.341 1.00 88.38 189 ARG A O 1
ATOM 1553 N N . LEU A 1 190 ? 4.981 -4.845 4.523 1.00 86.88 190 LEU A N 1
ATOM 1554 C CA . LEU A 1 190 ? 5.337 -5.151 3.130 1.00 86.88 190 LEU A CA 1
ATOM 1555 C C . LEU A 1 190 ? 6.353 -4.147 2.571 1.00 86.88 190 LEU A C 1
ATOM 1557 O O . LEU A 1 190 ? 7.338 -4.545 1.949 1.00 86.88 190 LEU A O 1
ATOM 1561 N N . MET A 1 191 ? 6.169 -2.858 2.866 1.00 85.00 191 MET A N 1
ATOM 1562 C CA . MET A 1 191 ? 7.126 -1.815 2.491 1.00 85.00 191 MET A CA 1
ATOM 1563 C C . MET A 1 191 ? 8.496 -2.016 3.151 1.00 85.00 191 MET A C 1
ATOM 1565 O O . MET A 1 191 ? 9.521 -1.785 2.516 1.00 85.00 191 MET A O 1
ATOM 1569 N N . GLU A 1 192 ? 8.548 -2.459 4.407 1.00 87.62 192 GLU A N 1
ATOM 1570 C CA . GLU A 1 192 ? 9.817 -2.761 5.082 1.00 87.62 192 GLU A CA 1
ATOM 1571 C C . GLU A 1 192 ? 10.534 -3.975 4.503 1.00 87.62 192 GLU A C 1
ATOM 1573 O O . GLU A 1 192 ? 11.744 -3.914 4.294 1.00 87.62 192 GLU A O 1
ATOM 1578 N N . ILE A 1 193 ? 9.805 -5.051 4.195 1.00 87.88 193 ILE A N 1
ATOM 1579 C CA . ILE A 1 193 ? 10.374 -6.226 3.519 1.00 87.88 193 ILE A CA 1
ATOM 1580 C C . ILE A 1 193 ? 10.943 -5.813 2.159 1.00 87.88 193 ILE A C 1
ATOM 1582 O O . ILE A 1 193 ? 12.068 -6.176 1.819 1.00 87.88 193 ILE A O 1
ATOM 1586 N N . SER A 1 194 ? 10.202 -4.996 1.403 1.00 86.12 194 SER A N 1
ATOM 1587 C CA . SER A 1 194 ? 10.689 -4.453 0.134 1.00 86.12 194 SER A CA 1
ATOM 1588 C C . SER A 1 194 ? 11.968 -3.638 0.316 1.00 86.12 194 SER A C 1
ATOM 1590 O O . SER A 1 194 ? 12.872 -3.760 -0.505 1.00 86.12 194 SER A O 1
ATOM 1592 N N . LYS A 1 195 ? 12.068 -2.831 1.381 1.00 85.81 195 LYS A N 1
ATOM 1593 C CA . LYS A 1 195 ? 13.285 -2.070 1.693 1.00 85.81 195 LYS A CA 1
ATOM 1594 C C . LYS A 1 195 ? 14.449 -2.994 2.033 1.00 85.81 195 LYS A C 1
ATOM 1596 O O . LYS A 1 195 ? 15.533 -2.776 1.513 1.00 85.81 195 LYS A O 1
ATOM 1601 N N . LEU A 1 196 ? 14.239 -4.029 2.848 1.00 84.88 196 LEU A N 1
ATOM 1602 C CA . LEU A 1 196 ? 15.285 -4.984 3.234 1.00 84.88 196 LEU A CA 1
ATOM 1603 C C . LEU A 1 196 ? 15.934 -5.662 2.014 1.00 84.88 196 LEU A C 1
ATOM 1605 O O . LEU A 1 196 ? 17.142 -5.900 2.013 1.00 84.88 196 LEU A O 1
ATOM 1609 N N . ASN A 1 197 ? 15.145 -5.896 0.962 1.00 81.38 197 ASN A N 1
ATOM 1610 C CA . ASN A 1 197 ? 15.592 -6.507 -0.290 1.00 81.38 197 ASN A CA 1
ATOM 1611 C C . ASN A 1 197 ? 16.362 -5.550 -1.224 1.00 81.38 197 ASN A C 1
ATOM 1613 O O . ASN A 1 197 ? 16.904 -5.995 -2.236 1.00 81.38 197 ASN A O 1
ATOM 1617 N N . THR A 1 198 ? 16.448 -4.253 -0.911 1.00 82.62 198 THR A N 1
ATOM 1618 C CA . THR A 1 198 ? 17.177 -3.279 -1.733 1.00 82.62 198 THR A CA 1
ATOM 1619 C C . THR A 1 198 ? 18.693 -3.418 -1.537 1.00 82.62 198 THR A C 1
ATOM 1621 O O . THR A 1 198 ? 19.229 -3.322 -0.428 1.00 82.62 198 THR A O 1
ATOM 1624 N N . SER A 1 199 ? 19.424 -3.624 -2.635 1.00 72.56 199 SER A N 1
ATOM 1625 C CA . SER A 1 199 ? 20.891 -3.633 -2.649 1.00 72.56 199 SER A CA 1
ATOM 1626 C C . SER A 1 199 ? 21.461 -2.254 -2.291 1.00 72.56 199 SER A C 1
ATOM 1628 O O . SER A 1 199 ? 20.939 -1.240 -2.741 1.00 72.56 199 SER A O 1
ATOM 1630 N N . GLY A 1 200 ? 22.556 -2.209 -1.525 1.00 81.31 200 GLY A N 1
ATOM 1631 C CA . GLY A 1 200 ? 23.219 -0.955 -1.126 1.00 81.31 200 GLY A CA 1
ATOM 1632 C C . GLY A 1 200 ? 22.892 -0.457 0.287 1.00 81.31 200 GLY A C 1
ATOM 1633 O O . GLY A 1 200 ? 23.426 0.563 0.710 1.00 81.31 200 GLY A O 1
ATOM 1634 N N . LEU A 1 201 ? 22.068 -1.181 1.054 1.00 83.69 201 LEU A N 1
ATOM 1635 C CA . LEU A 1 201 ? 21.858 -0.884 2.473 1.00 83.69 201 LEU A CA 1
ATOM 1636 C C . LEU A 1 201 ? 23.071 -1.305 3.317 1.00 83.69 201 LEU A C 1
ATOM 1638 O O . LEU A 1 201 ? 23.527 -2.449 3.241 1.00 83.69 201 LEU A O 1
ATOM 1642 N N . GLY A 1 202 ? 23.569 -0.394 4.155 1.00 89.44 202 GLY A N 1
ATOM 1643 C CA . GLY A 1 202 ? 24.603 -0.701 5.143 1.00 89.44 202 GLY A CA 1
ATOM 1644 C C . GLY A 1 202 ? 24.117 -1.705 6.197 1.00 89.44 202 GLY A C 1
ATOM 1645 O O . GLY A 1 202 ? 22.924 -1.778 6.495 1.00 89.44 202 GLY A O 1
ATOM 1646 N N . HIS A 1 203 ? 25.045 -2.464 6.790 1.00 90.25 203 HIS A N 1
ATOM 1647 C CA . HIS A 1 203 ? 24.737 -3.509 7.779 1.00 90.25 203 HIS A CA 1
ATOM 1648 C C . HIS A 1 203 ? 23.889 -2.991 8.957 1.00 90.25 203 HIS A C 1
ATOM 1650 O O . HIS A 1 203 ? 22.873 -3.594 9.289 1.00 90.25 203 HIS A O 1
ATOM 1656 N N . LYS A 1 204 ? 24.228 -1.815 9.512 1.00 90.25 204 LYS A N 1
ATOM 1657 C CA . LYS A 1 204 ? 23.463 -1.183 10.604 1.00 90.25 204 LYS A CA 1
ATOM 1658 C C . LYS A 1 204 ? 21.996 -0.932 10.229 1.00 90.25 204 LYS A C 1
ATOM 1660 O O . LYS A 1 204 ? 21.096 -1.264 10.993 1.00 90.25 204 LYS A O 1
ATOM 1665 N N . LEU A 1 205 ? 21.743 -0.402 9.031 1.00 89.25 205 LEU A N 1
ATOM 1666 C CA . LEU A 1 205 ? 20.383 -0.115 8.568 1.00 89.25 205 LEU A CA 1
ATOM 1667 C C . LEU A 1 205 ? 19.579 -1.403 8.345 1.00 89.25 205 LEU A C 1
ATOM 1669 O O . LEU A 1 205 ? 18.405 -1.455 8.698 1.00 89.25 205 LEU A O 1
ATOM 1673 N N . ARG A 1 206 ? 20.215 -2.468 7.839 1.00 89.88 206 ARG A N 1
ATOM 1674 C CA . ARG A 1 206 ? 19.578 -3.792 7.755 1.00 89.88 206 ARG A CA 1
ATOM 1675 C C . ARG A 1 206 ? 19.187 -4.322 9.132 1.00 89.88 206 ARG A C 1
ATOM 1677 O O . ARG A 1 206 ? 18.061 -4.779 9.284 1.00 89.88 206 ARG A O 1
ATOM 1684 N N . ASN A 1 207 ? 20.057 -4.196 10.135 1.00 90.88 207 ASN A N 1
ATOM 1685 C CA . ASN A 1 207 ? 19.748 -4.632 11.500 1.00 90.88 207 ASN A CA 1
ATOM 1686 C C . ASN A 1 207 ? 18.560 -3.857 12.093 1.00 90.88 207 ASN A C 1
ATOM 1688 O O . ASN A 1 207 ? 17.661 -4.479 12.658 1.00 90.88 207 ASN A O 1
ATOM 1692 N N . HIS A 1 208 ? 18.492 -2.534 11.897 1.00 90.81 208 HIS A N 1
ATOM 1693 C CA . HIS A 1 208 ? 17.336 -1.737 12.326 1.00 90.81 208 HIS A CA 1
ATOM 1694 C C . HIS A 1 208 ? 16.038 -2.150 11.623 1.00 90.81 208 HIS A C 1
ATOM 1696 O O . HIS A 1 208 ? 15.002 -2.255 12.277 1.00 90.81 208 HIS A O 1
ATOM 1702 N N . ILE A 1 209 ? 16.077 -2.436 10.315 1.00 88.88 209 ILE A N 1
ATOM 1703 C CA . ILE A 1 209 ? 14.898 -2.928 9.582 1.00 88.88 209 ILE A CA 1
ATOM 1704 C C . ILE A 1 209 ? 14.474 -4.304 10.115 1.00 88.88 209 ILE A C 1
ATOM 1706 O O . ILE A 1 209 ? 13.286 -4.523 10.337 1.00 88.88 209 ILE A O 1
ATOM 1710 N N . SER A 1 210 ? 15.415 -5.213 10.388 1.00 90.19 210 SER A N 1
ATOM 1711 C CA . SER A 1 210 ? 15.116 -6.528 10.974 1.00 90.19 210 SER A CA 1
ATOM 1712 C C . SER A 1 210 ? 14.487 -6.420 12.368 1.00 90.19 210 SER A C 1
ATOM 1714 O O . SER A 1 210 ? 13.495 -7.095 12.653 1.00 90.19 210 SER A O 1
ATOM 1716 N N . GLN A 1 211 ? 15.007 -5.540 13.231 1.00 90.81 211 GLN A N 1
ATOM 1717 C CA . GLN A 1 211 ? 14.423 -5.266 14.550 1.00 90.81 211 GLN A CA 1
ATOM 1718 C C . GLN A 1 211 ? 13.015 -4.666 14.430 1.00 90.81 211 GLN A C 1
ATOM 1720 O O . GLN A 1 211 ? 12.082 -5.136 15.088 1.00 90.81 211 GLN A O 1
ATOM 1725 N N . ALA A 1 212 ? 12.836 -3.676 13.549 1.00 88.88 212 ALA A N 1
ATOM 1726 C CA . ALA A 1 212 ? 11.537 -3.071 13.270 1.00 88.88 212 ALA A CA 1
ATOM 1727 C C . ALA A 1 212 ? 10.528 -4.117 12.771 1.00 88.88 212 ALA A C 1
ATOM 1729 O O . ALA A 1 212 ? 9.402 -4.169 13.272 1.00 88.88 212 ALA A O 1
ATOM 1730 N N . LEU A 1 213 ? 10.951 -5.018 11.879 1.00 90.19 213 LEU A N 1
ATOM 1731 C CA . LEU A 1 213 ? 10.128 -6.109 11.364 1.00 90.19 213 LEU A CA 1
ATOM 1732 C C . LEU A 1 213 ? 9.691 -7.073 12.480 1.00 90.19 213 LEU A C 1
ATOM 1734 O O . LEU A 1 213 ? 8.539 -7.520 12.497 1.00 90.19 213 LEU A O 1
ATOM 1738 N N . GLY A 1 214 ? 10.573 -7.360 13.443 1.00 89.75 214 GLY A N 1
ATOM 1739 C CA . GLY A 1 214 ? 10.256 -8.147 14.638 1.00 89.75 214 GLY A CA 1
ATOM 1740 C C . GLY A 1 214 ? 9.195 -7.479 15.520 1.00 89.75 214 GLY A C 1
ATOM 1741 O O . GLY A 1 214 ? 8.178 -8.098 15.853 1.00 89.75 214 GLY A O 1
ATOM 1742 N N . CYS A 1 215 ? 9.379 -6.193 15.837 1.00 89.50 215 CYS A N 1
ATOM 1743 C CA . CYS A 1 215 ? 8.408 -5.397 16.594 1.00 89.50 215 CYS A CA 1
ATOM 1744 C C . CYS A 1 215 ? 7.050 -5.332 15.885 1.00 89.50 215 CYS A C 1
ATOM 1746 O O . CYS A 1 215 ? 6.014 -5.604 16.495 1.00 89.50 215 CYS A O 1
ATOM 1748 N N . ARG A 1 216 ? 7.039 -5.055 14.578 1.00 86.88 216 ARG A N 1
ATOM 1749 C CA . ARG A 1 216 ? 5.804 -4.975 13.789 1.00 86.88 216 ARG A CA 1
ATOM 1750 C C . ARG A 1 216 ? 5.119 -6.316 13.614 1.00 86.88 216 ARG A C 1
ATOM 1752 O O . ARG A 1 216 ? 3.897 -6.345 13.590 1.00 86.88 216 ARG A O 1
ATOM 1759 N N . SER A 1 217 ? 5.855 -7.423 13.563 1.00 90.50 217 SER A N 1
ATOM 1760 C CA . SER A 1 217 ? 5.258 -8.766 13.565 1.00 90.50 217 SER A CA 1
ATOM 1761 C C . SER A 1 217 ? 4.464 -9.023 14.850 1.00 90.50 217 SER A C 1
ATOM 1763 O O . SER A 1 217 ? 3.372 -9.586 14.803 1.00 90.50 217 SER A O 1
ATOM 1765 N N . ARG A 1 218 ? 4.962 -8.551 16.003 1.00 91.00 218 ARG A N 1
ATOM 1766 C CA . ARG A 1 218 ? 4.225 -8.605 17.275 1.00 91.00 218 ARG A CA 1
ATOM 1767 C C . ARG A 1 218 ? 2.988 -7.702 17.250 1.00 91.00 218 ARG A C 1
ATOM 1769 O O . ARG A 1 218 ? 1.908 -8.159 17.611 1.00 91.00 218 ARG A O 1
ATOM 1776 N N . THR A 1 219 ? 3.122 -6.466 16.768 1.00 92.25 219 THR A N 1
ATOM 1777 C CA . THR A 1 219 ? 1.986 -5.544 16.580 1.00 92.25 219 THR A CA 1
ATOM 1778 C C . THR A 1 219 ? 0.931 -6.125 15.640 1.00 92.25 219 THR A C 1
ATOM 1780 O O . THR A 1 219 ? -0.259 -6.036 15.918 1.00 92.25 219 THR A O 1
ATOM 1783 N N . LEU A 1 220 ? 1.356 -6.777 14.559 1.00 91.25 220 LEU A N 1
ATOM 1784 C CA . LEU A 1 220 ? 0.469 -7.390 13.583 1.00 91.25 220 LEU A CA 1
ATOM 1785 C C . LEU A 1 220 ? -0.355 -8.519 14.210 1.00 91.25 220 LEU A C 1
ATOM 1787 O O . LEU A 1 220 ? -1.562 -8.549 14.000 1.00 91.25 220 LEU A O 1
ATOM 1791 N N . ARG A 1 221 ? 0.246 -9.387 15.039 1.00 92.94 221 ARG A N 1
ATOM 1792 C CA . ARG A 1 221 ? -0.512 -10.397 15.807 1.00 92.94 221 ARG A CA 1
ATOM 1793 C C . ARG A 1 221 ? -1.562 -9.751 16.709 1.00 92.94 221 ARG A C 1
ATOM 1795 O O . ARG A 1 221 ? -2.721 -10.142 16.657 1.00 92.94 221 ARG A O 1
ATOM 1802 N N . ASN A 1 222 ? -1.183 -8.713 17.455 1.00 93.56 222 ASN A N 1
ATOM 1803 C CA . ASN A 1 222 ? -2.119 -8.000 18.328 1.00 93.56 222 ASN A CA 1
ATOM 1804 C C . ASN A 1 222 ? -3.287 -7.383 17.539 1.00 93.56 222 ASN A C 1
ATOM 1806 O O . ASN A 1 222 ? -4.431 -7.438 17.988 1.00 93.56 222 ASN A O 1
ATOM 1810 N N . ASN A 1 223 ? -3.013 -6.822 16.358 1.00 92.38 223 ASN A N 1
ATOM 1811 C CA . ASN A 1 223 ? -4.037 -6.245 15.487 1.00 92.38 223 ASN A CA 1
ATOM 1812 C C . ASN A 1 223 ? -4.956 -7.324 14.894 1.00 92.38 223 ASN A C 1
ATOM 1814 O O . ASN A 1 223 ? -6.165 -7.116 14.823 1.00 92.38 223 ASN A O 1
ATOM 1818 N N . VAL A 1 224 ? -4.408 -8.485 14.518 1.00 92.62 224 VAL A N 1
ATOM 1819 C CA . VAL A 1 224 ? -5.192 -9.651 14.073 1.00 92.62 224 VAL A CA 1
ATOM 1820 C C . VAL A 1 224 ? -6.118 -10.131 15.186 1.00 92.62 224 VAL A C 1
ATOM 1822 O O . VAL A 1 224 ? -7.304 -10.341 14.945 1.00 92.62 224 VAL A O 1
ATOM 1825 N N . ASP A 1 225 ? -5.617 -10.239 16.415 1.00 92.44 225 ASP A N 1
ATOM 1826 C CA . ASP A 1 225 ? -6.425 -10.637 17.567 1.00 92.44 225 ASP A CA 1
ATOM 1827 C C . ASP A 1 225 ? -7.521 -9.608 17.875 1.00 92.44 225 ASP A C 1
ATOM 1829 O O . ASP A 1 225 ? -8.660 -9.977 18.167 1.00 92.44 225 ASP A O 1
ATOM 1833 N N . ALA A 1 226 ? -7.202 -8.313 17.795 1.00 91.31 226 ALA A N 1
ATOM 1834 C CA . ALA A 1 226 ? -8.171 -7.234 17.976 1.00 91.31 226 ALA A CA 1
ATOM 1835 C C . ALA A 1 226 ? -9.277 -7.275 16.910 1.00 91.31 226 ALA A C 1
ATOM 1837 O O . ALA A 1 226 ? -10.455 -7.157 17.249 1.00 91.31 226 ALA A O 1
ATOM 1838 N N . TYR A 1 227 ? -8.914 -7.507 15.646 1.00 91.00 227 TYR A N 1
ATOM 1839 C CA . TYR A 1 227 ? -9.864 -7.678 14.550 1.00 91.00 227 TYR A CA 1
ATOM 1840 C C . TYR A 1 227 ? -10.742 -8.920 14.757 1.00 91.00 227 TYR A C 1
ATOM 1842 O O . TYR A 1 227 ? -11.968 -8.815 14.784 1.00 91.00 227 TYR A O 1
ATOM 1850 N N . ASN A 1 228 ? -10.137 -10.084 15.009 1.00 91.56 228 ASN A N 1
ATOM 1851 C CA . ASN A 1 228 ? -10.846 -11.356 15.170 1.00 91.56 228 ASN A CA 1
ATOM 1852 C C . ASN A 1 228 ? -11.836 -11.353 16.350 1.00 91.56 228 ASN A C 1
ATOM 1854 O O . ASN A 1 228 ? -12.887 -11.990 16.264 1.00 91.56 228 ASN A O 1
ATOM 1858 N N . LYS A 1 229 ? -11.561 -10.596 17.423 1.00 91.00 229 LYS A N 1
ATOM 1859 C CA . LYS A 1 229 ? -12.520 -10.381 18.526 1.00 91.00 229 LYS A CA 1
ATOM 1860 C C . LYS A 1 229 ? -13.805 -9.689 18.067 1.00 91.00 229 LYS A C 1
ATOM 1862 O O . LYS A 1 229 ? -14.872 -9.971 18.607 1.00 91.00 229 LYS A O 1
ATOM 1867 N N . LEU A 1 230 ? -13.709 -8.778 17.099 1.00 88.06 230 LEU A N 1
ATOM 1868 C CA . LEU A 1 230 ? -14.833 -7.981 16.605 1.00 88.06 230 LEU A CA 1
ATOM 1869 C C . LEU A 1 230 ? -15.564 -8.661 15.438 1.00 88.06 230 LEU A C 1
ATOM 1871 O O . LEU A 1 230 ? -16.776 -8.506 15.310 1.00 88.06 230 LEU A O 1
ATOM 1875 N N . VAL A 1 231 ? -14.858 -9.465 14.639 1.00 86.88 231 VAL A N 1
ATOM 1876 C CA . VAL A 1 231 ? -15.392 -10.216 13.488 1.00 86.88 231 VAL A CA 1
ATOM 1877 C C . VAL A 1 231 ? -16.590 -11.101 13.847 1.00 86.88 231 VAL A C 1
ATOM 1879 O O . VAL A 1 231 ? -17.578 -11.120 13.111 1.00 86.88 231 VAL A O 1
ATOM 1882 N N . LEU A 1 232 ? -16.545 -11.776 15.003 1.00 83.00 232 LEU A N 1
ATOM 1883 C CA . LEU A 1 232 ? -17.621 -12.661 15.475 1.00 83.00 232 LEU A CA 1
ATOM 1884 C C . LEU A 1 232 ? -18.981 -11.953 15.559 1.00 83.00 232 LEU A C 1
ATOM 1886 O O . LEU A 1 232 ? -20.017 -12.581 15.365 1.00 83.00 232 LEU A O 1
ATOM 1890 N N . LYS A 1 233 ? -18.981 -10.642 15.826 1.00 83.94 233 LYS A N 1
ATOM 1891 C CA . LYS A 1 233 ? -20.199 -9.836 15.946 1.00 83.94 233 LYS A CA 1
ATOM 1892 C C . LYS A 1 233 ? -20.842 -9.523 14.590 1.00 83.94 233 LYS A C 1
ATOM 1894 O O . LYS A 1 233 ? -22.054 -9.343 14.531 1.00 83.94 233 LYS A O 1
ATOM 1899 N N . TYR A 1 234 ? -20.049 -9.448 13.522 1.00 82.38 234 TYR A N 1
ATOM 1900 C CA . TYR A 1 234 ? -20.500 -9.031 12.189 1.00 82.38 234 TYR A CA 1
ATOM 1901 C C . TYR A 1 234 ? -20.635 -10.190 11.196 1.00 82.38 234 TYR A C 1
ATOM 1903 O O . TYR A 1 234 ? -21.055 -9.968 10.066 1.00 82.38 234 TYR A O 1
ATOM 1911 N N . GLY A 1 235 ? -20.311 -11.422 11.607 1.00 80.19 235 GLY A N 1
ATOM 1912 C CA . GLY A 1 235 ? -20.396 -12.602 10.740 1.00 80.19 235 GLY A CA 1
ATOM 1913 C C . GLY A 1 235 ? -19.339 -12.632 9.632 1.00 80.19 235 GLY A C 1
ATOM 1914 O O . GLY A 1 235 ? -19.505 -13.349 8.650 1.00 80.19 235 GLY A O 1
ATOM 1915 N N . GLU A 1 236 ? -18.263 -11.855 9.778 1.00 82.00 236 GLU A N 1
ATOM 1916 C CA . GLU A 1 236 ? -17.145 -11.830 8.833 1.00 82.00 236 GLU A CA 1
ATOM 1917 C C . GLU A 1 236 ? -16.205 -13.033 9.042 1.00 82.00 236 GLU A C 1
ATOM 1919 O O . GLU A 1 236 ? -16.280 -13.766 10.034 1.00 82.00 236 GLU A O 1
ATOM 1924 N N . LYS A 1 237 ? -15.292 -13.259 8.094 1.00 84.19 237 LYS A N 1
ATOM 1925 C CA . LYS A 1 237 ? -14.311 -14.347 8.186 1.00 84.19 237 LYS A CA 1
ATOM 1926 C C . LYS A 1 237 ? -13.129 -13.940 9.071 1.00 84.19 237 LYS A C 1
ATOM 1928 O O . LYS A 1 237 ? -12.458 -12.950 8.797 1.00 84.19 237 LYS A O 1
ATOM 1933 N N . ALA A 1 238 ? -12.833 -14.744 10.093 1.00 87.81 238 ALA A N 1
ATOM 1934 C CA . ALA A 1 238 ? -11.634 -14.564 10.912 1.00 87.81 238 ALA A CA 1
ATOM 1935 C C . ALA A 1 238 ? -10.361 -14.813 10.089 1.00 87.81 238 ALA A C 1
ATOM 1937 O O . ALA A 1 238 ? -10.313 -15.717 9.248 1.00 87.81 238 ALA A O 1
ATOM 1938 N N . ILE A 1 239 ? -9.321 -14.026 10.356 1.00 87.69 239 ILE A N 1
ATOM 1939 C CA . ILE A 1 239 ? -8.066 -14.059 9.604 1.00 87.69 239 ILE A CA 1
ATOM 1940 C C . ILE A 1 239 ? -6.990 -14.723 10.450 1.00 87.69 239 ILE A C 1
ATOM 1942 O O . ILE A 1 239 ? -6.815 -14.396 11.626 1.00 87.69 239 ILE A O 1
ATOM 1946 N N . LYS A 1 240 ? -6.249 -15.652 9.845 1.00 90.06 240 LYS A N 1
ATOM 1947 C CA . LYS A 1 240 ? -5.077 -16.260 10.472 1.00 90.06 240 LYS A CA 1
ATOM 1948 C C . LYS A 1 240 ? -3.839 -15.424 10.187 1.00 90.06 240 LYS A C 1
ATOM 1950 O O . LYS A 1 240 ? -3.646 -14.926 9.078 1.00 90.06 240 LYS A O 1
ATOM 1955 N N . TYR A 1 241 ? -2.975 -15.308 11.185 1.00 89.00 241 TYR A N 1
ATOM 1956 C CA . TYR A 1 241 ? -1.724 -14.568 11.062 1.00 89.00 241 TYR A CA 1
ATOM 1957 C C . TYR A 1 241 ? -0.807 -15.161 9.976 1.00 89.00 241 TYR A C 1
ATOM 1959 O O . TYR A 1 241 ? -0.161 -14.422 9.232 1.00 89.00 241 TYR A O 1
ATOM 1967 N N . GLU A 1 242 ? -0.804 -16.488 9.822 1.00 88.88 242 GLU A N 1
ATOM 1968 C CA . GLU A 1 242 ? -0.006 -17.194 8.814 1.00 88.88 242 GLU A CA 1
ATOM 1969 C C . GLU A 1 242 ? -0.421 -16.825 7.387 1.00 88.88 242 GLU A C 1
ATOM 1971 O O . GLU A 1 242 ? 0.431 -16.740 6.501 1.00 88.88 242 GLU A O 1
ATOM 1976 N N . ASP A 1 243 ? -1.712 -16.578 7.164 1.00 85.44 243 ASP A N 1
ATOM 1977 C CA . ASP A 1 243 ? -2.234 -16.201 5.851 1.00 85.44 243 ASP A CA 1
ATOM 1978 C C . ASP A 1 243 ? -1.773 -14.787 5.474 1.00 85.44 243 ASP A C 1
ATOM 1980 O O . ASP A 1 243 ? -1.388 -14.555 4.332 1.00 85.44 243 ASP A O 1
ATOM 1984 N N . ILE A 1 244 ? -1.699 -13.872 6.449 1.00 84.31 244 ILE A N 1
ATOM 1985 C CA . ILE A 1 244 ? -1.183 -12.509 6.246 1.00 84.31 244 ILE A CA 1
ATOM 1986 C C . ILE A 1 244 ? 0.321 -12.521 5.963 1.00 84.31 244 ILE A C 1
ATOM 1988 O O . ILE A 1 244 ? 0.802 -11.750 5.135 1.00 84.31 244 ILE A O 1
ATOM 1992 N N . ILE A 1 245 ? 1.095 -13.388 6.626 1.00 83.19 245 ILE A N 1
ATOM 1993 C CA . ILE A 1 245 ? 2.541 -13.463 6.371 1.00 83.19 245 ILE A CA 1
ATOM 1994 C C . ILE A 1 245 ? 2.840 -13.881 4.935 1.00 83.19 245 ILE A C 1
ATOM 1996 O O . ILE A 1 245 ? 3.785 -13.355 4.349 1.00 83.19 245 ILE A O 1
ATOM 2000 N N . LYS A 1 246 ? 2.057 -14.824 4.403 1.00 83.81 246 LYS A N 1
ATOM 2001 C CA . LYS A 1 246 ? 2.220 -15.361 3.049 1.00 83.81 246 LYS A CA 1
ATOM 2002 C C . LYS A 1 246 ? 1.842 -14.359 1.961 1.00 83.81 246 LYS A C 1
ATOM 2004 O O . LYS A 1 246 ? 2.217 -14.558 0.809 1.00 83.81 246 LYS A O 1
ATOM 2009 N N . MET A 1 247 ? 1.107 -13.303 2.303 1.00 79.94 247 MET A N 1
ATOM 2010 C CA . MET A 1 247 ? 0.772 -12.255 1.349 1.00 79.94 247 MET A CA 1
ATOM 2011 C C . MET A 1 247 ? 2.017 -11.452 0.991 1.00 79.94 247 MET A C 1
ATOM 2013 O O . MET A 1 247 ? 2.718 -10.934 1.857 1.00 79.94 247 MET A O 1
ATOM 2017 N N . THR A 1 248 ? 2.267 -11.338 -0.308 1.00 72.44 248 THR A N 1
ATOM 2018 C CA . THR A 1 248 ? 3.341 -10.522 -0.886 1.00 72.44 248 THR A CA 1
ATOM 2019 C C . THR A 1 248 ? 2.813 -9.251 -1.547 1.00 72.44 248 THR A C 1
ATOM 2021 O O . THR A 1 248 ? 3.589 -8.338 -1.815 1.00 72.44 248 THR A O 1
ATOM 2024 N N . ASN A 1 249 ? 1.503 -9.179 -1.795 1.00 70.88 249 ASN A N 1
ATOM 2025 C CA . ASN A 1 249 ? 0.841 -8.085 -2.497 1.00 70.88 249 ASN A CA 1
ATOM 2026 C C . ASN A 1 249 ? -0.143 -7.364 -1.560 1.00 70.88 249 ASN A C 1
ATOM 2028 O O . ASN A 1 249 ? -0.951 -8.014 -0.894 1.00 70.88 249 ASN A O 1
ATOM 2032 N N . THR A 1 250 ? -0.094 -6.030 -1.543 1.00 71.94 250 THR A N 1
ATOM 2033 C CA . THR A 1 250 ? -1.026 -5.162 -0.808 1.00 71.94 250 THR A CA 1
ATOM 2034 C C . THR A 1 250 ? -2.467 -5.337 -1.292 1.00 71.94 250 THR A C 1
ATOM 2036 O O . THR A 1 250 ? -3.363 -5.486 -0.469 1.00 71.94 250 THR A O 1
ATOM 2039 N N . ALA A 1 251 ? -2.683 -5.458 -2.607 1.00 68.19 251 ALA A N 1
ATOM 2040 C CA . ALA A 1 251 ? -4.017 -5.621 -3.191 1.00 68.19 251 ALA A CA 1
ATOM 2041 C C . ALA A 1 251 ? -4.690 -6.943 -2.775 1.00 68.19 251 ALA A C 1
ATOM 2043 O O . ALA A 1 251 ? -5.900 -7.010 -2.570 1.00 68.19 251 ALA A O 1
ATOM 2044 N N . ALA A 1 252 ? -3.901 -8.009 -2.588 1.00 70.75 252 ALA A N 1
ATOM 2045 C CA . ALA A 1 252 ? -4.419 -9.288 -2.099 1.00 70.75 252 ALA A CA 1
ATOM 2046 C C . ALA A 1 252 ? -4.932 -9.186 -0.655 1.00 70.75 252 ALA A C 1
ATOM 2048 O O . ALA A 1 252 ? -5.832 -9.929 -0.267 1.00 70.75 252 ALA A O 1
ATOM 2049 N N . PHE A 1 253 ? -4.365 -8.274 0.133 1.00 71.62 253 PHE A N 1
ATOM 2050 C CA . PHE A 1 253 ? -4.762 -8.057 1.512 1.00 71.62 253 PHE A CA 1
ATOM 2051 C C . PHE A 1 253 ? -6.022 -7.180 1.625 1.00 71.62 253 PHE A C 1
ATOM 2053 O O . PHE A 1 253 ? -6.895 -7.501 2.433 1.00 71.62 253 PHE A O 1
ATOM 2060 N N . ASP A 1 254 ? -6.179 -6.159 0.775 1.00 71.38 254 ASP A N 1
ATOM 2061 C CA . ASP A 1 254 ? -7.384 -5.310 0.760 1.00 71.38 254 ASP A CA 1
ATOM 2062 C C . ASP A 1 254 ? -8.670 -6.102 0.444 1.00 71.38 254 ASP A C 1
ATOM 2064 O O . ASP A 1 254 ? -9.769 -5.710 0.829 1.00 71.38 254 ASP A O 1
ATOM 2068 N N . LEU A 1 255 ? -8.544 -7.274 -0.188 1.00 68.81 255 LEU A N 1
ATOM 2069 C CA . LEU A 1 255 ? -9.649 -8.214 -0.392 1.00 68.81 255 LEU A CA 1
ATOM 2070 C C . LEU A 1 255 ? -9.988 -9.059 0.845 1.00 68.81 255 LEU A C 1
ATOM 2072 O O . LEU A 1 255 ? -11.085 -9.613 0.926 1.00 68.81 255 LEU A O 1
ATOM 2076 N N . VAL A 1 256 ? -9.068 -9.228 1.794 1.00 70.75 256 VAL A N 1
ATOM 2077 C CA . VAL A 1 256 ? -9.236 -10.170 2.913 1.00 70.75 256 VAL A CA 1
ATOM 2078 C C . VAL A 1 256 ? -9.868 -9.520 4.128 1.00 70.75 256 VAL A C 1
ATOM 2080 O O . VAL A 1 256 ? -10.665 -10.169 4.804 1.00 70.75 256 VAL A O 1
ATOM 2083 N N . VAL A 1 257 ? -9.615 -8.243 4.373 1.00 69.56 257 VAL A N 1
ATOM 2084 C CA . VAL A 1 257 ? -10.202 -7.543 5.512 1.00 69.56 257 VAL A CA 1
ATOM 2085 C C . VAL A 1 257 ? -11.427 -6.746 5.069 1.00 69.56 257 VAL A C 1
ATOM 2087 O O . VAL A 1 257 ? -11.380 -5.938 4.148 1.00 69.56 257 VAL A O 1
ATOM 2090 N N . ALA A 1 258 ? -12.548 -6.979 5.748 1.00 68.38 258 ALA A N 1
ATOM 2091 C CA . ALA A 1 258 ? -13.741 -6.156 5.589 1.00 68.38 258 ALA A CA 1
ATOM 2092 C C . ALA A 1 258 ? -13.519 -4.804 6.290 1.00 68.38 258 ALA A C 1
ATOM 2094 O O . ALA A 1 258 ? -13.585 -4.722 7.518 1.00 68.38 258 ALA A O 1
ATOM 2095 N N . GLY A 1 259 ? -13.187 -3.776 5.507 1.00 70.12 259 GLY A N 1
ATOM 2096 C CA . GLY A 1 259 ? -12.978 -2.404 5.973 1.00 70.12 259 GLY A CA 1
ATOM 2097 C C . GLY A 1 259 ? -14.214 -1.510 5.827 1.00 70.12 259 GLY A C 1
ATOM 2098 O O . GLY A 1 259 ? -15.344 -1.979 5.691 1.00 70.12 259 GLY A O 1
ATOM 2099 N N . SER A 1 260 ? -13.986 -0.192 5.836 1.00 67.12 260 SER A N 1
ATOM 2100 C CA . SER A 1 260 ? -15.027 0.828 5.622 1.00 67.12 260 SER A CA 1
ATOM 2101 C C . SER A 1 260 ? -15.695 0.710 4.244 1.00 67.12 260 SER A C 1
ATOM 2103 O O . SER A 1 260 ? -16.894 0.949 4.096 1.00 67.12 260 SER A O 1
ATOM 2105 N N . GLN A 1 261 ? -14.923 0.302 3.233 1.00 72.31 261 GLN A N 1
ATOM 2106 C CA . GLN A 1 261 ? -15.371 0.181 1.851 1.00 72.31 261 GLN A CA 1
ATOM 2107 C C . GLN A 1 261 ? -15.036 -1.219 1.334 1.00 72.31 261 GLN A C 1
ATOM 2109 O O . GLN A 1 261 ? -13.872 -1.609 1.277 1.00 72.31 261 GLN A O 1
ATOM 2114 N N . ASP A 1 262 ? -16.068 -1.990 0.994 1.00 73.06 262 ASP A N 1
ATOM 2115 C CA . ASP A 1 262 ? -15.913 -3.356 0.497 1.00 73.06 262 ASP A CA 1
ATOM 2116 C C . ASP A 1 262 ? -15.633 -3.348 -1.012 1.00 73.06 262 ASP A C 1
ATOM 2118 O O . ASP A 1 262 ? -16.552 -3.259 -1.829 1.00 73.06 262 ASP A O 1
ATOM 2122 N N . ILE A 1 263 ? -14.353 -3.448 -1.377 1.00 79.88 263 ILE A N 1
ATOM 2123 C CA . ILE A 1 263 ? -13.908 -3.508 -2.776 1.00 79.88 263 ILE A CA 1
ATOM 2124 C C . ILE A 1 263 ? -14.029 -4.911 -3.385 1.00 79.88 263 ILE A C 1
ATOM 2126 O O . ILE A 1 263 ? -13.820 -5.070 -4.582 1.00 79.88 263 ILE A O 1
ATOM 2130 N N . ARG A 1 264 ? -14.410 -5.948 -2.620 1.00 77.19 264 ARG A N 1
ATOM 2131 C CA . ARG A 1 264 ? -14.466 -7.342 -3.117 1.00 77.19 264 ARG A CA 1
ATOM 2132 C C . ARG A 1 264 ? -15.414 -7.521 -4.308 1.00 77.19 264 ARG A C 1
ATOM 2134 O O . ARG A 1 264 ? -15.263 -8.452 -5.102 1.00 77.19 264 ARG A O 1
ATOM 2141 N N . LYS A 1 265 ? -16.419 -6.650 -4.410 1.00 82.00 265 LYS A N 1
ATOM 2142 C CA . LYS A 1 265 ? -17.422 -6.661 -5.484 1.00 82.00 265 LYS A CA 1
ATOM 2143 C C . LYS A 1 265 ? -16.895 -6.053 -6.778 1.00 82.00 265 LYS A C 1
ATOM 2145 O O . LYS A 1 265 ? -17.376 -6.419 -7.851 1.00 82.00 265 LYS A O 1
ATOM 2150 N N . GLU A 1 266 ? -15.906 -5.175 -6.678 1.00 85.50 266 GLU A N 1
ATOM 2151 C CA . GLU A 1 266 ? -15.341 -4.467 -7.812 1.00 85.50 266 GLU A CA 1
ATOM 2152 C C . GLU A 1 266 ? -14.521 -5.408 -8.696 1.00 85.50 266 GLU A C 1
ATOM 2154 O O . GLU A 1 266 ? -13.701 -6.198 -8.225 1.00 85.50 266 GLU A O 1
ATOM 2159 N N . ALA A 1 267 ? -14.737 -5.330 -10.011 1.00 84.69 267 ALA A N 1
ATOM 2160 C CA . ALA A 1 267 ? -14.046 -6.195 -10.963 1.00 84.69 267 ALA A CA 1
ATOM 2161 C C . ALA A 1 267 ? -12.533 -5.929 -10.993 1.00 84.69 267 ALA A C 1
ATOM 2163 O O . ALA A 1 267 ? -11.764 -6.876 -11.151 1.00 84.69 267 ALA A O 1
ATOM 2164 N N . TRP A 1 268 ? -12.122 -4.671 -10.798 1.00 86.38 268 TRP A N 1
ATOM 2165 C CA . TRP A 1 268 ? -10.724 -4.232 -10.813 1.00 86.38 268 TRP A CA 1
ATOM 2166 C C . TRP A 1 268 ? -9.937 -4.674 -9.571 1.00 86.38 268 TRP A C 1
ATOM 2168 O O . TRP A 1 268 ? -8.739 -4.914 -9.667 1.00 86.38 268 TRP A O 1
ATOM 2178 N N . ALA A 1 269 ? -10.607 -4.867 -8.432 1.00 84.12 269 ALA A N 1
ATOM 2179 C CA . ALA A 1 269 ? -9.963 -5.263 -7.181 1.00 84.12 269 ALA A CA 1
ATOM 2180 C C . ALA A 1 269 ? -9.614 -6.761 -7.120 1.00 84.12 269 ALA A C 1
ATOM 2182 O O . ALA A 1 269 ? -8.850 -7.185 -6.257 1.00 84.12 269 ALA A O 1
ATOM 2183 N N . ARG A 1 270 ? -10.167 -7.598 -8.011 1.00 84.88 270 ARG A N 1
ATOM 2184 C CA . ARG A 1 270 ? -9.906 -9.048 -8.013 1.00 84.88 270 ARG A CA 1
ATOM 2185 C C . ARG A 1 270 ? -8.477 -9.344 -8.460 1.00 84.88 270 ARG A C 1
ATOM 2187 O O . ARG A 1 270 ? -8.019 -8.817 -9.468 1.00 84.88 270 ARG A O 1
ATOM 2194 N N . ALA A 1 271 ? -7.823 -10.291 -7.783 1.00 81.94 271 ALA A N 1
ATOM 2195 C CA . ALA A 1 271 ? -6.429 -10.655 -8.053 1.00 81.94 271 ALA A CA 1
ATOM 2196 C C . ALA A 1 271 ? -6.156 -11.010 -9.528 1.00 81.94 271 ALA A C 1
ATOM 2198 O O . ALA A 1 271 ? -5.187 -10.522 -10.101 1.00 81.94 271 ALA A O 1
ATOM 2199 N N . GLY A 1 272 ? -7.031 -11.803 -10.161 1.00 85.19 272 GLY A N 1
ATOM 2200 C CA . GLY A 1 272 ? -6.885 -12.161 -11.577 1.00 85.19 272 GLY A CA 1
ATOM 2201 C C . GLY A 1 272 ? -7.010 -10.958 -12.518 1.00 85.19 272 GLY A C 1
ATOM 2202 O O . GLY A 1 272 ? -6.212 -10.813 -13.439 1.00 85.19 272 GLY A O 1
ATOM 2203 N N . SER A 1 273 ? -7.962 -10.060 -12.249 1.00 87.62 273 SER A N 1
ATOM 2204 C CA . SER A 1 273 ? -8.149 -8.829 -13.024 1.00 87.62 273 SER A CA 1
ATOM 2205 C C . SER A 1 273 ? -6.955 -7.887 -12.894 1.00 87.62 273 SER A C 1
ATOM 2207 O O . SER A 1 273 ? -6.509 -7.339 -13.897 1.00 87.62 273 SER A O 1
ATOM 2209 N N . HIS A 1 274 ? -6.412 -7.732 -11.683 1.00 84.75 274 HIS A N 1
ATOM 2210 C CA . HIS A 1 274 ? -5.232 -6.903 -11.434 1.00 84.75 274 HIS A CA 1
ATOM 2211 C C . HIS A 1 274 ? -3.993 -7.467 -12.136 1.00 84.75 274 HIS A C 1
ATOM 2213 O O . HIS A 1 274 ? -3.265 -6.730 -12.793 1.00 84.75 274 HIS A O 1
ATOM 2219 N N . GLU A 1 275 ? -3.767 -8.784 -12.066 1.00 87.81 275 GLU A N 1
ATOM 2220 C CA . GLU A 1 275 ? -2.645 -9.421 -12.764 1.00 87.81 275 GLU A CA 1
ATOM 2221 C C . GLU A 1 275 ? -2.753 -9.243 -14.288 1.00 87.81 275 GLU A C 1
ATOM 2223 O O . GLU A 1 275 ? -1.760 -8.944 -14.958 1.00 87.81 275 GLU A O 1
ATOM 2228 N N . ALA A 1 276 ? -3.957 -9.394 -14.843 1.00 91.56 276 ALA A N 1
ATOM 2229 C CA . ALA A 1 276 ? -4.206 -9.162 -16.260 1.00 91.56 276 ALA A CA 1
ATOM 2230 C C . ALA A 1 276 ? -4.002 -7.688 -16.645 1.00 91.56 276 ALA A C 1
ATOM 2232 O O . ALA A 1 276 ? -3.353 -7.410 -17.655 1.00 91.56 276 ALA A O 1
ATOM 2233 N N . ALA A 1 277 ? -4.484 -6.751 -15.823 1.00 91.38 277 ALA A N 1
ATOM 2234 C CA . ALA A 1 277 ? -4.289 -5.319 -16.025 1.00 91.38 277 ALA A CA 1
ATOM 2235 C C . ALA A 1 277 ? -2.801 -4.938 -15.986 1.00 91.38 277 ALA A C 1
ATOM 2237 O O . ALA A 1 277 ? -2.332 -4.245 -16.885 1.00 91.38 277 ALA A O 1
ATOM 2238 N N . ASP A 1 278 ? -2.030 -5.446 -15.020 1.00 91.12 278 ASP A N 1
ATOM 2239 C CA . ASP A 1 278 ? -0.582 -5.219 -14.924 1.00 91.12 278 ASP A CA 1
ATOM 2240 C C . ASP A 1 278 ? 0.157 -5.698 -16.176 1.00 91.12 278 ASP A C 1
ATOM 2242 O O . ASP A 1 278 ? 1.054 -5.024 -16.690 1.00 91.12 278 ASP A O 1
ATOM 2246 N N . LYS A 1 279 ? -0.198 -6.886 -16.679 1.00 93.94 279 LYS A N 1
ATOM 2247 C CA . LYS A 1 279 ? 0.375 -7.436 -17.915 1.00 93.94 279 LYS A CA 1
ATOM 2248 C C . LYS A 1 279 ? -0.004 -6.584 -19.119 1.00 93.94 279 LYS A C 1
ATOM 2250 O O . LYS A 1 279 ? 0.869 -6.275 -19.930 1.00 93.94 279 LYS A O 1
ATOM 2255 N N . TRP A 1 280 ? -1.262 -6.167 -19.213 1.00 95.06 280 TRP A N 1
ATOM 2256 C CA . TRP A 1 280 ? -1.736 -5.306 -20.289 1.00 95.06 280 TRP A CA 1
ATOM 2257 C C . TRP A 1 280 ? -1.027 -3.943 -20.286 1.00 95.06 280 TRP A C 1
ATOM 2259 O O . TRP A 1 280 ? -0.479 -3.536 -21.309 1.00 95.06 280 TRP A O 1
ATOM 2269 N N . TRP A 1 281 ? -0.912 -3.282 -19.131 1.00 94.69 281 TRP A N 1
ATOM 2270 C CA . TRP A 1 281 ? -0.177 -2.020 -19.004 1.00 94.69 281 TRP A CA 1
ATOM 2271 C C . TRP A 1 281 ? 1.311 -2.172 -19.327 1.00 94.69 281 TRP A C 1
ATOM 2273 O O . TRP A 1 281 ? 1.887 -1.297 -19.972 1.00 94.69 281 TRP A O 1
ATOM 2283 N N . LYS A 1 282 ? 1.940 -3.302 -18.971 1.00 95.06 282 LYS A N 1
ATOM 2284 C CA . LYS A 1 282 ? 3.315 -3.614 -19.404 1.00 95.06 282 LYS A CA 1
ATOM 2285 C C . LYS A 1 282 ? 3.426 -3.747 -20.920 1.00 95.06 282 LYS A C 1
ATOM 2287 O O . LYS A 1 282 ? 4.417 -3.287 -21.479 1.00 95.06 282 LYS A O 1
ATOM 2292 N N . VAL A 1 283 ? 2.439 -4.350 -21.586 1.00 95.00 283 VAL A N 1
ATOM 2293 C CA . VAL A 1 283 ? 2.392 -4.440 -23.055 1.00 95.00 283 VAL A CA 1
ATOM 2294 C C . VAL A 1 283 ? 2.283 -3.048 -23.670 1.00 95.00 283 VAL A C 1
ATOM 2296 O O . VAL A 1 283 ? 3.093 -2.716 -24.533 1.00 95.00 283 VAL A O 1
ATOM 2299 N N . GLN A 1 284 ? 1.351 -2.213 -23.199 1.00 94.69 284 GLN A N 1
ATOM 2300 C CA . GLN A 1 284 ? 1.212 -0.840 -23.695 1.00 94.69 284 GLN A CA 1
ATOM 2301 C C . GLN A 1 284 ? 2.497 -0.035 -23.466 1.00 94.69 284 GLN A C 1
ATOM 2303 O O . GLN A 1 284 ? 3.006 0.590 -24.394 1.00 94.69 284 GLN A O 1
ATOM 2308 N N . GLY A 1 285 ? 3.081 -0.111 -22.268 1.00 94.00 285 GLY A N 1
ATOM 2309 C CA . GLY A 1 285 ? 4.350 0.543 -21.951 1.00 94.00 285 GLY A CA 1
ATOM 2310 C C . GLY A 1 285 ? 5.512 0.051 -22.816 1.00 94.00 285 GLY A C 1
ATOM 2311 O O . GLY A 1 285 ? 6.322 0.858 -23.254 1.00 94.00 285 GLY A O 1
ATOM 2312 N N . ALA A 1 286 ? 5.580 -1.246 -23.130 1.00 95.06 286 ALA A N 1
ATOM 2313 C CA . ALA A 1 286 ? 6.616 -1.794 -24.005 1.00 95.06 286 ALA A CA 1
ATOM 2314 C C . ALA A 1 286 ? 6.498 -1.310 -25.456 1.00 95.06 286 ALA A C 1
ATOM 2316 O O . ALA A 1 286 ? 7.530 -1.084 -26.083 1.00 95.06 286 ALA A O 1
ATOM 2317 N N . LYS A 1 287 ? 5.278 -1.116 -25.982 1.00 93.62 287 LYS A N 1
ATOM 2318 C CA . LYS A 1 287 ? 5.074 -0.512 -27.312 1.00 93.62 287 LYS A CA 1
ATOM 2319 C C . LYS A 1 287 ? 5.629 0.916 -27.355 1.00 93.62 287 LYS A C 1
ATOM 2321 O O . LYS A 1 287 ? 6.486 1.212 -28.180 1.00 93.62 287 LYS A O 1
ATOM 2326 N N . HIS A 1 288 ? 5.232 1.751 -26.393 1.00 95.06 288 HIS A N 1
ATOM 2327 C CA . HIS A 1 288 ? 5.711 3.134 -26.297 1.00 95.06 288 HIS A CA 1
ATOM 2328 C C . HIS A 1 288 ? 7.226 3.213 -26.039 1.00 95.06 288 HIS A C 1
ATOM 2330 O O . HIS A 1 288 ? 7.920 4.041 -26.627 1.00 95.06 288 HIS A O 1
ATOM 2336 N N . GLU A 1 289 ? 7.773 2.346 -25.181 1.00 94.31 289 GLU A N 1
ATOM 2337 C CA . GLU A 1 289 ? 9.215 2.308 -24.912 1.00 94.31 289 GLU A CA 1
ATOM 2338 C C . GLU A 1 289 ? 10.004 1.903 -26.159 1.00 94.31 289 GLU A C 1
ATOM 2340 O O . GLU A 1 289 ? 11.095 2.425 -26.380 1.00 94.31 289 GLU A O 1
ATOM 2345 N N . LEU A 1 290 ? 9.461 1.012 -26.994 1.00 92.75 290 LEU A N 1
ATOM 2346 C CA . LEU A 1 290 ? 10.086 0.622 -28.253 1.00 92.75 290 LEU A CA 1
ATOM 2347 C C . LEU A 1 290 ? 10.148 1.807 -29.227 1.00 92.75 290 LEU A C 1
ATOM 2349 O O . LEU A 1 290 ? 11.226 2.105 -29.742 1.00 92.75 290 LEU A O 1
ATOM 2353 N N . GLU A 1 291 ? 9.035 2.519 -29.419 1.00 92.81 291 GLU A N 1
ATOM 2354 C CA . GLU A 1 291 ? 8.981 3.746 -30.229 1.00 92.81 291 GLU A CA 1
ATOM 2355 C C . GLU A 1 291 ? 9.992 4.789 -29.737 1.00 92.81 291 GLU A C 1
ATOM 2357 O O . GLU A 1 291 ? 10.801 5.302 -30.518 1.00 92.81 291 GLU A O 1
ATOM 2362 N N . ARG A 1 292 ? 10.021 5.045 -28.421 1.00 95.12 292 ARG A N 1
ATOM 2363 C CA . ARG A 1 292 ? 10.983 5.967 -27.805 1.00 95.12 292 ARG A CA 1
ATOM 2364 C C . ARG A 1 292 ? 12.419 5.516 -28.047 1.00 95.12 292 ARG A C 1
ATOM 2366 O O . ARG A 1 292 ? 13.253 6.324 -28.446 1.00 95.12 292 ARG A O 1
ATOM 2373 N N . CYS A 1 293 ? 12.720 4.238 -27.825 1.00 92.25 293 CYS A N 1
ATOM 2374 C CA . CYS A 1 293 ? 14.061 3.700 -28.016 1.00 92.25 293 CYS A CA 1
ATOM 2375 C C . CYS A 1 293 ? 14.545 3.875 -29.457 1.00 92.25 293 CYS A C 1
ATOM 2377 O O . CYS A 1 293 ? 15.704 4.232 -29.645 1.00 92.25 293 CYS A O 1
ATOM 2379 N N . TYR A 1 294 ? 13.693 3.684 -30.470 1.00 88.56 294 TYR A N 1
ATOM 2380 C CA . TYR A 1 294 ? 14.078 3.926 -31.864 1.00 88.56 294 TYR A CA 1
ATOM 2381 C C . TYR A 1 294 ? 14.470 5.388 -32.110 1.00 88.56 294 TYR A C 1
ATOM 2383 O O . TYR A 1 294 ? 15.508 5.648 -32.724 1.00 88.56 294 TYR A O 1
ATOM 2391 N N . VAL A 1 295 ? 13.703 6.344 -31.579 1.00 93.31 295 VAL A N 1
ATOM 2392 C CA . VAL A 1 295 ? 14.056 7.772 -31.649 1.00 93.31 295 VAL A CA 1
ATOM 2393 C C . VAL A 1 295 ? 15.388 8.039 -30.944 1.00 93.31 295 VAL A C 1
ATOM 2395 O O . VAL A 1 295 ? 16.252 8.722 -31.496 1.00 93.31 295 VAL A O 1
ATOM 2398 N N . GLU A 1 296 ? 15.595 7.466 -29.758 1.00 91.50 296 GLU A N 1
ATOM 2399 C CA . GLU A 1 296 ? 16.828 7.647 -28.988 1.00 91.50 296 GLU A CA 1
ATOM 2400 C C . GLU A 1 296 ? 18.056 7.008 -29.649 1.00 91.50 296 GLU A C 1
ATOM 2402 O O . GLU A 1 296 ? 19.147 7.567 -29.566 1.00 91.50 296 GLU A O 1
ATOM 2407 N N . VAL A 1 297 ? 17.905 5.897 -30.381 1.00 88.06 297 VAL A N 1
ATOM 2408 C CA . VAL A 1 297 ? 18.997 5.342 -31.201 1.00 88.06 297 VAL A CA 1
ATOM 2409 C C . VAL A 1 297 ? 19.457 6.367 -32.240 1.00 88.06 297 VAL A C 1
ATOM 2411 O O . VAL A 1 297 ? 20.658 6.592 -32.396 1.00 88.06 297 VAL A O 1
ATOM 2414 N N . HIS A 1 298 ? 18.518 7.015 -32.933 1.00 87.31 298 HIS A N 1
ATOM 2415 C CA . HIS A 1 298 ? 18.851 8.039 -33.922 1.00 87.31 298 HIS A CA 1
ATOM 2416 C C . HIS A 1 298 ? 19.431 9.302 -33.284 1.00 87.31 298 HIS A C 1
ATOM 2418 O O . HIS A 1 298 ? 20.375 9.871 -33.829 1.00 87.31 298 HIS A O 1
ATOM 2424 N N . ARG A 1 299 ? 18.925 9.722 -32.118 1.00 90.69 299 ARG A N 1
ATOM 2425 C CA . ARG A 1 299 ? 19.482 10.855 -31.362 1.00 90.69 299 ARG A CA 1
ATOM 2426 C C . ARG A 1 299 ? 20.901 10.581 -30.887 1.00 90.69 299 ARG A C 1
ATOM 2428 O O . ARG A 1 299 ? 21.755 11.447 -31.044 1.00 90.69 299 ARG A O 1
ATOM 2435 N N . LEU A 1 300 ? 21.167 9.382 -30.370 1.00 87.75 300 LEU A N 1
ATOM 2436 C CA . LEU A 1 300 ? 22.504 8.960 -29.960 1.00 87.75 300 LEU A CA 1
ATOM 2437 C C . LEU A 1 300 ? 23.469 8.986 -31.150 1.00 87.75 300 LEU A C 1
ATOM 2439 O O . LEU A 1 300 ? 24.560 9.535 -31.030 1.00 87.75 300 LEU A O 1
ATOM 2443 N N . GLN A 1 301 ? 23.055 8.465 -32.309 1.00 83.75 301 GLN A N 1
ATOM 2444 C CA . GLN A 1 301 ? 23.875 8.526 -33.520 1.00 83.75 301 GLN A CA 1
ATOM 2445 C C . GLN A 1 301 ? 24.125 9.974 -33.964 1.00 83.75 301 GLN A C 1
ATOM 2447 O O . GLN A 1 301 ? 25.265 10.351 -34.210 1.00 83.75 301 GLN A O 1
ATOM 2452 N N . ALA A 1 302 ? 23.083 10.807 -34.003 1.00 86.12 302 ALA A N 1
ATOM 2453 C CA . ALA A 1 302 ? 23.209 12.210 -34.382 1.00 86.12 302 ALA A CA 1
ATOM 2454 C C . ALA A 1 302 ? 24.101 13.004 -33.413 1.00 86.12 302 ALA A C 1
ATOM 2456 O O . ALA A 1 302 ? 24.813 13.909 -33.848 1.00 86.12 302 ALA A O 1
ATOM 2457 N N . TRP A 1 303 ? 24.074 12.672 -32.118 1.00 86.56 303 TRP A N 1
ATOM 2458 C CA . TRP A 1 303 ? 24.944 13.270 -31.107 1.00 86.56 303 TRP A CA 1
ATOM 2459 C C . TRP A 1 303 ? 26.412 12.908 -31.346 1.00 86.56 303 TRP A C 1
ATOM 2461 O O . TRP A 1 303 ? 27.241 13.813 -31.408 1.00 86.56 303 TRP A O 1
ATOM 2471 N N . VAL A 1 304 ? 26.713 11.627 -31.588 1.00 83.81 304 VAL A N 1
ATOM 2472 C CA . VAL A 1 304 ? 28.065 11.170 -31.963 1.00 83.81 304 VAL A CA 1
ATOM 2473 C C .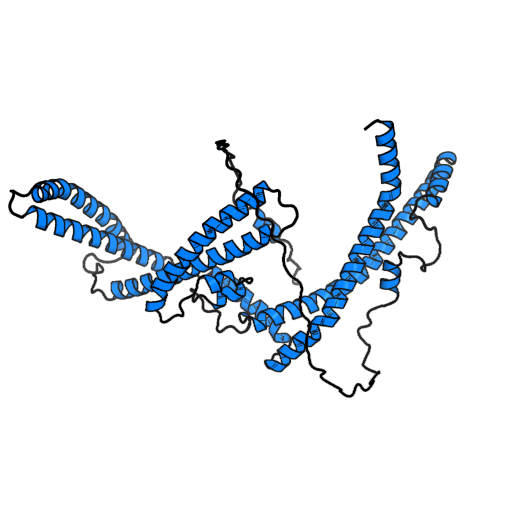 VAL A 1 304 ? 28.541 11.884 -33.234 1.00 83.81 304 VAL A C 1
ATOM 2475 O O . VAL A 1 304 ? 29.610 12.491 -33.239 1.00 83.81 304 VAL A O 1
ATOM 2478 N N . ASP A 1 305 ? 27.711 11.918 -34.281 1.00 83.31 305 ASP A N 1
ATOM 2479 C CA . ASP A 1 305 ? 28.046 12.570 -35.554 1.00 83.31 305 ASP A CA 1
ATOM 2480 C C . ASP A 1 305 ? 28.242 14.090 -35.405 1.00 83.31 305 ASP A C 1
ATOM 2482 O O . ASP A 1 305 ? 28.965 14.723 -36.179 1.00 83.31 305 ASP A O 1
ATOM 2486 N N . HIS A 1 306 ? 27.533 14.721 -34.468 1.00 86.56 306 HIS A N 1
ATOM 2487 C CA . HIS A 1 306 ? 27.690 16.139 -34.159 1.00 86.56 306 HIS A CA 1
ATOM 2488 C C . HIS A 1 306 ? 28.998 16.407 -33.410 1.00 86.56 306 HIS A C 1
ATOM 2490 O O . HIS A 1 306 ? 29.705 17.345 -33.771 1.00 86.56 306 HIS A O 1
ATOM 2496 N N . GLU A 1 307 ? 29.341 15.596 -32.407 1.00 84.06 307 GLU A N 1
ATOM 2497 C CA . GLU A 1 307 ? 30.604 15.731 -31.674 1.00 84.06 307 GLU A CA 1
ATOM 2498 C C . GLU A 1 307 ? 31.814 15.506 -32.586 1.00 84.06 307 GLU A C 1
ATOM 2500 O O . GLU A 1 307 ? 32.743 16.315 -32.569 1.00 84.06 307 GLU A O 1
ATOM 2505 N N . ASP A 1 308 ? 31.763 14.497 -33.459 1.00 81.12 308 ASP A N 1
ATOM 2506 C CA . ASP A 1 308 ? 32.803 14.255 -34.463 1.00 81.12 308 ASP A CA 1
ATOM 2507 C C . ASP A 1 308 ? 32.980 15.461 -35.400 1.00 81.12 308 ASP A C 1
ATOM 2509 O O . ASP A 1 308 ? 34.104 15.903 -35.654 1.00 81.12 308 ASP A O 1
ATOM 2513 N N . ARG A 1 309 ? 31.877 16.049 -35.886 1.00 83.19 309 ARG A N 1
ATOM 2514 C CA . ARG A 1 309 ? 31.925 17.260 -36.724 1.00 83.19 309 ARG A CA 1
ATOM 2515 C C . ARG A 1 309 ? 32.489 18.460 -35.973 1.00 83.19 309 ARG A C 1
ATOM 2517 O O . ARG A 1 309 ? 33.367 19.133 -36.505 1.00 83.19 309 ARG A O 1
ATOM 2524 N N . ALA A 1 310 ? 32.040 18.699 -34.743 1.00 86.00 310 ALA A N 1
ATOM 2525 C CA . ALA A 1 310 ? 32.516 19.807 -33.923 1.00 86.00 310 ALA A CA 1
ATOM 2526 C C . ALA A 1 310 ? 34.022 19.695 -33.632 1.00 86.00 310 ALA A C 1
ATOM 2528 O O . ALA A 1 310 ? 34.734 20.699 -33.677 1.00 86.00 310 ALA A O 1
ATOM 2529 N N . MET A 1 311 ? 34.533 18.479 -33.396 1.00 81.44 311 MET A N 1
ATOM 2530 C CA . MET A 1 311 ? 35.972 18.245 -33.241 1.00 81.44 311 MET A CA 1
ATOM 2531 C C . MET A 1 311 ? 36.744 18.546 -34.530 1.00 81.44 311 MET A C 1
ATOM 2533 O O . MET A 1 311 ? 37.773 19.224 -34.482 1.00 81.44 311 MET A O 1
ATOM 2537 N N . LEU A 1 312 ? 36.246 18.096 -35.685 1.00 83.62 312 LEU A N 1
ATOM 2538 C CA . LEU A 1 312 ? 36.866 18.387 -36.982 1.00 83.62 312 LEU A CA 1
ATOM 2539 C C . LEU A 1 312 ? 36.862 19.891 -37.298 1.00 83.62 312 LEU A C 1
ATOM 2541 O O . LEU A 1 312 ? 37.871 20.425 -37.759 1.00 83.62 312 LEU A O 1
ATOM 2545 N N . ASP A 1 313 ? 35.761 20.586 -37.016 1.00 86.31 313 ASP A N 1
ATOM 2546 C CA . ASP A 1 313 ? 35.639 22.037 -37.185 1.00 86.31 313 ASP A CA 1
ATOM 2547 C C . ASP A 1 313 ? 36.612 22.798 -36.286 1.00 86.31 313 ASP A C 1
ATOM 2549 O O . ASP A 1 313 ? 37.316 23.694 -36.757 1.00 86.31 313 ASP A O 1
ATOM 2553 N N . ALA A 1 314 ? 36.730 22.394 -35.020 1.00 85.69 314 ALA A N 1
ATOM 2554 C CA . ALA A 1 314 ? 37.684 22.984 -34.089 1.00 85.69 314 ALA A CA 1
ATOM 2555 C C . ALA A 1 314 ? 39.137 22.802 -34.557 1.00 85.69 314 ALA A C 1
ATOM 2557 O O . ALA A 1 314 ? 39.948 23.724 -34.427 1.00 85.69 314 ALA A O 1
ATOM 2558 N N . VAL A 1 315 ? 39.479 21.648 -35.144 1.00 85.12 315 VAL A N 1
ATOM 2559 C CA . VAL A 1 315 ? 40.814 21.418 -35.721 1.00 85.12 315 VAL A CA 1
ATOM 2560 C C . VAL A 1 315 ? 41.051 22.261 -36.965 1.00 85.12 315 VAL A C 1
ATOM 2562 O O . VAL A 1 315 ? 42.134 22.834 -37.097 1.00 85.12 315 VAL A O 1
ATOM 2565 N N . ARG A 1 316 ? 40.049 22.406 -37.841 1.00 85.25 316 ARG A N 1
ATOM 2566 C CA . ARG A 1 316 ? 40.136 23.305 -39.001 1.00 85.25 316 ARG A CA 1
ATOM 2567 C C . ARG A 1 316 ? 40.370 24.750 -38.570 1.00 85.25 316 ARG A C 1
ATOM 2569 O O . ARG A 1 316 ? 41.358 25.339 -38.997 1.00 85.25 316 ARG A O 1
ATOM 2576 N N . ALA A 1 317 ? 39.563 25.278 -37.653 1.00 88.69 317 ALA A N 1
ATOM 2577 C CA . ALA A 1 317 ? 39.735 26.635 -37.128 1.00 88.69 317 ALA A CA 1
ATOM 2578 C C . ALA A 1 317 ? 41.101 26.823 -36.436 1.00 88.69 317 ALA A C 1
ATOM 2580 O O . ALA A 1 317 ? 41.780 27.835 -36.611 1.00 88.69 317 ALA A O 1
ATOM 2581 N N . SER A 1 318 ? 41.559 25.808 -35.696 1.00 87.31 318 SER A N 1
ATOM 2582 C CA . SER A 1 318 ? 42.874 25.840 -35.046 1.00 87.31 318 SER A CA 1
ATOM 2583 C C . SER A 1 318 ? 44.029 25.819 -36.047 1.00 87.31 318 SER A C 1
ATOM 2585 O O . SER A 1 318 ? 45.095 26.338 -35.731 1.00 87.31 318 SER A O 1
ATOM 2587 N N . SER A 1 319 ? 43.847 25.248 -37.243 1.00 86.19 319 SER A N 1
ATOM 2588 C CA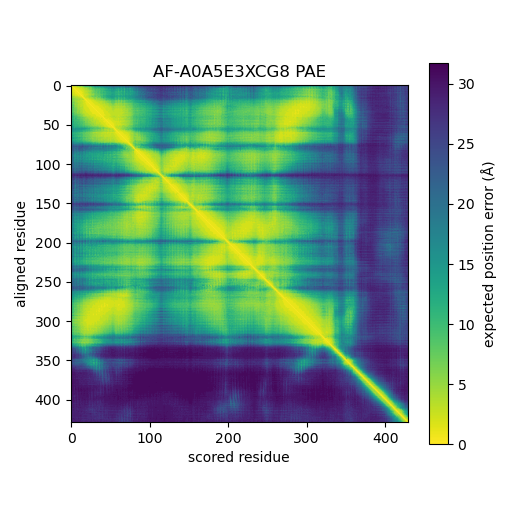 . SER A 1 319 ? 44.895 25.197 -38.273 1.00 86.19 319 SER A CA 1
ATOM 2589 C C . SER A 1 319 ? 45.235 26.572 -38.845 1.00 86.19 319 SER A C 1
ATOM 2591 O O . SER A 1 319 ? 46.388 26.811 -39.200 1.00 86.19 319 SER A O 1
ATOM 2593 N N . GLU A 1 320 ? 44.265 27.489 -38.845 1.00 86.50 320 GLU A N 1
ATOM 2594 C CA . GLU A 1 320 ? 44.437 28.871 -39.301 1.00 86.50 320 GLU A CA 1
ATOM 2595 C C . GLU A 1 320 ? 45.212 29.715 -38.281 1.00 86.50 320 GLU A C 1
ATOM 2597 O O . GLU A 1 320 ? 46.001 30.577 -38.657 1.00 86.50 320 GLU A O 1
ATOM 2602 N N . THR A 1 321 ? 45.025 29.446 -36.983 1.00 89.81 321 THR A N 1
ATOM 2603 C CA . THR A 1 321 ? 45.656 30.225 -35.902 1.00 89.81 321 THR A CA 1
ATOM 2604 C C . THR A 1 321 ? 46.980 29.615 -35.432 1.00 89.81 321 THR A C 1
ATOM 2606 O O . THR A 1 321 ? 47.943 30.332 -35.166 1.00 89.81 321 THR A O 1
ATOM 2609 N N . ASN A 1 322 ? 47.047 28.287 -35.297 1.00 89.62 322 ASN A N 1
ATOM 2610 C CA . ASN A 1 322 ? 48.220 27.561 -34.814 1.00 89.62 322 ASN A CA 1
ATOM 2611 C C . ASN A 1 322 ? 48.351 26.182 -35.499 1.00 89.62 322 ASN A C 1
ATOM 2613 O O . ASN A 1 322 ? 47.830 25.175 -35.001 1.00 89.62 322 ASN A O 1
ATOM 2617 N N . PRO A 1 323 ? 49.108 26.096 -36.608 1.00 85.75 323 PRO A N 1
ATOM 2618 C CA . PRO A 1 323 ? 49.218 24.870 -37.394 1.00 85.75 323 PRO A CA 1
ATOM 2619 C C . PRO A 1 323 ? 49.909 23.722 -36.640 1.00 85.75 323 PRO A C 1
ATOM 2621 O O . PRO A 1 323 ? 49.565 22.560 -36.852 1.00 85.75 323 PRO A O 1
ATOM 2624 N N . ALA A 1 324 ? 50.833 24.015 -35.717 1.00 83.12 324 ALA A N 1
ATOM 2625 C CA . ALA A 1 324 ? 51.498 22.987 -34.911 1.00 83.12 324 ALA A CA 1
ATOM 2626 C C . ALA A 1 324 ? 50.530 22.336 -33.908 1.00 83.12 324 ALA A C 1
ATOM 2628 O O . ALA A 1 324 ? 50.517 21.114 -33.746 1.00 83.12 324 ALA A O 1
ATOM 2629 N N . PHE A 1 325 ? 49.676 23.142 -33.272 1.00 81.38 325 PHE A N 1
ATOM 2630 C CA . PHE A 1 325 ? 48.636 22.645 -32.372 1.00 81.38 325 PHE A CA 1
ATOM 2631 C C . PHE A 1 325 ? 47.555 21.862 -33.126 1.00 81.38 325 PHE A C 1
ATOM 2633 O O . PHE A 1 325 ? 47.162 20.781 -32.689 1.00 81.38 325 PHE A O 1
ATOM 2640 N N . ALA A 1 326 ? 47.135 22.345 -34.297 1.00 83.12 326 ALA A N 1
ATOM 2641 C CA . ALA A 1 326 ? 46.189 21.631 -35.148 1.00 83.12 326 ALA A CA 1
ATOM 2642 C C . ALA A 1 326 ? 46.736 20.277 -35.623 1.00 83.12 326 ALA A C 1
ATOM 2644 O O . ALA A 1 326 ? 46.005 19.292 -35.602 1.00 83.12 326 ALA A O 1
ATOM 2645 N N . HIS A 1 327 ? 48.022 20.190 -35.982 1.00 78.56 327 HIS A N 1
ATOM 2646 C CA . HIS A 1 327 ? 48.659 18.920 -36.343 1.00 78.56 327 HIS A CA 1
ATOM 2647 C C . HIS A 1 327 ? 48.637 17.912 -35.180 1.00 78.56 327 HIS A C 1
ATOM 2649 O O . HIS A 1 327 ? 48.316 16.741 -35.384 1.00 78.56 327 HIS A O 1
ATOM 2655 N N . HIS A 1 328 ? 48.897 18.371 -33.950 1.00 79.50 328 HIS A N 1
ATOM 2656 C CA . HIS A 1 328 ? 48.798 17.542 -32.742 1.00 79.50 328 HIS A CA 1
ATOM 2657 C C . HIS A 1 328 ? 47.368 17.061 -32.470 1.00 79.50 328 HIS A C 1
ATOM 2659 O O . HIS A 1 328 ? 47.158 15.881 -32.191 1.00 79.50 328 HIS A O 1
ATOM 2665 N N . LEU A 1 329 ? 46.373 17.947 -32.584 1.00 76.44 329 LEU A N 1
ATOM 2666 C CA . LEU A 1 329 ? 44.964 17.573 -32.440 1.00 76.44 329 LEU A CA 1
ATOM 2667 C C . LEU A 1 329 ? 44.523 16.589 -33.527 1.00 76.44 329 LEU A C 1
ATOM 2669 O O . LEU A 1 329 ? 43.838 15.621 -33.220 1.00 76.44 329 LEU A O 1
ATOM 2673 N N . ASN A 1 330 ? 44.966 16.782 -34.769 1.00 72.88 330 ASN A N 1
ATOM 2674 C CA . ASN A 1 330 ? 44.664 15.888 -35.884 1.00 72.88 330 ASN A CA 1
ATOM 2675 C C . ASN A 1 330 ? 45.285 14.493 -35.672 1.00 72.88 330 ASN A C 1
ATOM 2677 O O . ASN A 1 330 ? 44.626 13.480 -35.878 1.00 72.88 330 ASN A O 1
ATOM 2681 N N . GLY A 1 331 ? 46.518 14.418 -35.156 1.00 67.88 331 GLY A N 1
ATOM 2682 C CA . GLY A 1 331 ? 47.138 13.151 -34.745 1.00 67.88 331 GLY A CA 1
ATOM 2683 C C . GLY A 1 331 ? 46.394 12.451 -33.599 1.00 67.88 331 GLY A C 1
ATOM 2684 O O . GLY A 1 331 ? 46.354 11.220 -33.542 1.00 67.88 331 GLY A O 1
ATOM 2685 N N . LYS A 1 332 ? 45.752 13.223 -32.711 1.00 64.88 332 LYS A N 1
ATOM 2686 C CA . LYS A 1 332 ? 44.896 12.698 -31.638 1.00 64.88 332 LYS A CA 1
ATOM 2687 C C . LYS A 1 332 ? 43.505 12.291 -32.111 1.00 64.88 332 LYS A C 1
ATOM 2689 O O . LYS A 1 332 ? 42.992 11.298 -31.623 1.00 64.88 332 LYS A O 1
ATOM 2694 N N . ILE A 1 333 ? 42.938 12.968 -33.103 1.00 61.50 333 ILE A N 1
ATOM 2695 C CA . ILE A 1 333 ? 41.673 12.600 -33.748 1.00 61.50 333 ILE A CA 1
ATOM 2696 C C . ILE A 1 333 ? 41.729 11.154 -34.259 1.00 61.50 333 ILE A C 1
ATOM 2698 O O . ILE A 1 333 ? 40.868 10.358 -33.913 1.00 61.50 333 ILE A O 1
ATOM 2702 N N . TYR A 1 334 ? 42.782 10.761 -34.977 1.00 49.84 334 TYR A N 1
ATOM 2703 C CA . TYR A 1 334 ? 42.908 9.387 -35.492 1.00 49.84 334 TYR A CA 1
ATOM 2704 C C . TYR A 1 334 ? 43.375 8.348 -34.457 1.00 49.84 334 TYR A C 1
ATOM 2706 O O . TYR A 1 334 ? 43.446 7.162 -34.775 1.00 49.84 334 TYR A O 1
ATOM 2714 N N . THR A 1 335 ? 43.712 8.769 -33.233 1.00 47.38 335 THR A N 1
ATOM 2715 C CA . THR A 1 335 ? 44.146 7.880 -32.138 1.00 47.38 335 THR A CA 1
ATOM 2716 C C . THR A 1 335 ? 43.199 7.872 -30.940 1.00 47.38 335 THR A C 1
ATOM 2718 O O . THR A 1 335 ? 43.426 7.099 -30.012 1.00 47.38 335 THR A O 1
ATOM 2721 N N . LEU A 1 336 ? 42.128 8.674 -30.957 1.00 45.28 336 LEU A N 1
ATOM 2722 C CA . LEU A 1 336 ? 41.020 8.581 -30.011 1.00 45.28 336 LEU A CA 1
ATOM 2723 C C . LEU A 1 336 ? 40.221 7.306 -30.325 1.00 45.28 336 LEU A C 1
ATOM 2725 O O . LEU A 1 336 ? 39.593 7.226 -31.386 1.00 45.28 336 LEU A O 1
ATOM 2729 N N . PRO A 1 337 ? 40.224 6.297 -29.436 1.00 43.53 337 PRO A N 1
ATOM 2730 C CA . PRO A 1 337 ? 39.362 5.134 -29.589 1.00 43.53 337 PRO A CA 1
ATOM 2731 C C . PRO A 1 337 ? 37.905 5.613 -29.588 1.00 43.53 337 PRO A C 1
ATOM 2733 O O . PRO A 1 337 ? 37.444 6.223 -28.629 1.00 43.53 337 PRO A O 1
ATOM 2736 N N . GLY A 1 338 ? 37.214 5.428 -30.715 1.00 42.84 338 GLY A N 1
ATOM 2737 C CA . GLY A 1 338 ? 35.850 5.927 -30.929 1.00 42.84 338 GLY A CA 1
ATOM 2738 C C . GLY A 1 338 ? 35.708 6.917 -32.085 1.00 42.84 338 GLY A C 1
ATOM 2739 O O . GLY A 1 338 ? 34.631 6.975 -32.667 1.00 42.84 338 GLY A O 1
ATOM 2740 N N . HIS A 1 339 ? 36.779 7.598 -32.509 1.00 40.44 339 HIS A N 1
ATOM 2741 C CA . HIS A 1 339 ? 36.721 8.439 -33.702 1.00 40.44 339 HIS A CA 1
ATOM 2742 C C . HIS A 1 339 ? 36.950 7.576 -34.952 1.00 40.44 339 HIS A C 1
ATOM 2744 O O . HIS A 1 339 ? 38.055 7.115 -35.250 1.00 40.44 339 HIS A O 1
ATOM 2750 N N . ARG A 1 340 ? 35.869 7.300 -35.679 1.00 45.75 340 ARG A N 1
ATOM 2751 C CA . ARG A 1 340 ? 35.911 6.736 -37.031 1.00 45.75 340 ARG A CA 1
ATOM 2752 C C . ARG A 1 340 ? 35.516 7.890 -37.931 1.00 45.75 340 ARG A C 1
ATOM 2754 O O . ARG A 1 340 ? 34.394 8.354 -37.813 1.00 45.75 340 ARG A O 1
ATOM 2761 N N . GLY A 1 341 ? 36.446 8.385 -38.751 1.00 41.28 341 GLY A N 1
ATOM 2762 C CA . GLY A 1 341 ? 36.221 9.525 -39.649 1.00 41.28 341 GLY A CA 1
ATOM 2763 C C . GLY A 1 341 ? 35.019 9.345 -40.596 1.00 41.28 341 GLY A C 1
ATOM 2764 O O . GLY A 1 341 ? 34.234 8.417 -40.439 1.00 41.28 341 GLY A O 1
ATOM 2765 N N . PRO A 1 342 ? 34.860 10.179 -41.637 1.00 33.78 342 PRO A N 1
ATOM 2766 C CA . PRO A 1 342 ? 33.713 10.107 -42.540 1.00 33.78 342 PRO A CA 1
ATOM 2767 C C . PRO A 1 342 ? 33.785 8.839 -43.408 1.00 33.78 342 PRO A C 1
ATOM 2769 O O . PRO A 1 342 ? 34.225 8.859 -44.554 1.00 33.78 342 PRO A O 1
ATOM 2772 N N . GLN A 1 343 ? 33.385 7.701 -42.854 1.00 35.22 343 GLN A N 1
ATOM 2773 C CA . GLN A 1 343 ? 33.237 6.434 -43.544 1.00 35.22 343 GLN A CA 1
ATOM 2774 C C . GLN A 1 343 ? 31.857 5.895 -43.213 1.00 35.22 343 GLN A C 1
ATOM 2776 O O . GLN A 1 343 ? 31.590 5.593 -42.059 1.00 35.22 343 GLN A O 1
ATOM 2781 N N . HIS A 1 344 ? 31.030 5.826 -44.261 1.00 33.25 344 HIS A N 1
ATOM 2782 C CA . HIS A 1 344 ? 29.774 5.096 -44.460 1.00 33.25 344 HIS A CA 1
ATOM 2783 C C . HIS A 1 344 ? 28.933 4.666 -43.229 1.00 33.25 344 HIS A C 1
ATOM 2785 O O . HIS A 1 344 ? 29.451 4.115 -42.263 1.00 33.25 344 HIS A O 1
ATOM 2791 N N . PRO A 1 345 ? 27.584 4.713 -43.327 1.00 32.88 345 PRO A N 1
ATOM 2792 C CA . PRO A 1 345 ? 26.621 4.359 -42.260 1.00 32.88 345 PRO A CA 1
ATOM 2793 C C . PRO A 1 345 ? 26.698 2.903 -41.750 1.00 32.88 345 PRO A C 1
ATOM 2795 O O . PRO A 1 345 ? 25.884 2.444 -40.953 1.00 32.88 345 PRO A O 1
ATOM 2798 N N . SER A 1 346 ? 27.678 2.134 -42.204 1.00 34.94 346 SER A N 1
ATOM 2799 C CA . SER A 1 346 ? 27.834 0.718 -41.973 1.00 34.94 346 SER A CA 1
ATOM 2800 C C . SER A 1 346 ? 28.670 0.377 -40.748 1.00 34.94 346 SER A C 1
ATOM 2802 O O . SER A 1 346 ? 29.155 -0.745 -40.737 1.00 34.94 346 SER A O 1
ATOM 2804 N N . ASN A 1 347 ? 28.891 1.242 -39.743 1.00 41.16 347 ASN A N 1
ATOM 2805 C CA . ASN A 1 347 ? 29.779 0.924 -38.604 1.00 41.16 347 ASN A CA 1
ATOM 2806 C C . ASN A 1 347 ? 29.421 1.516 -37.227 1.00 41.16 347 ASN A C 1
ATOM 2808 O O . ASN A 1 347 ? 30.309 1.675 -36.389 1.00 41.16 347 ASN A O 1
ATOM 2812 N N . ALA A 1 348 ? 28.129 1.695 -36.938 1.00 42.12 348 ALA A N 1
ATOM 2813 C CA . ALA A 1 348 ? 27.653 1.837 -35.562 1.00 42.12 348 ALA A CA 1
ATOM 2814 C C . ALA A 1 348 ? 28.057 0.614 -34.700 1.00 42.12 348 ALA A C 1
ATOM 2816 O O . ALA A 1 348 ? 28.337 -0.465 -35.249 1.00 42.12 348 ALA A O 1
ATOM 2817 N N . THR A 1 349 ? 28.10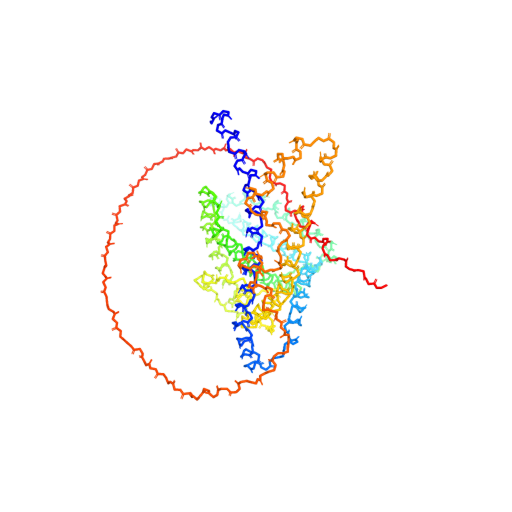9 0.751 -33.367 1.00 49.25 349 THR A N 1
ATOM 2818 C CA . THR A 1 349 ? 28.334 -0.383 -32.445 1.00 49.25 349 THR A CA 1
ATOM 2819 C C . THR A 1 349 ? 27.442 -1.558 -32.867 1.00 49.25 349 THR A C 1
ATOM 2821 O O . THR A 1 349 ? 26.317 -1.328 -33.319 1.00 49.25 349 THR A O 1
ATOM 2824 N N . PRO A 1 350 ? 27.881 -2.825 -32.741 1.00 52.25 350 PRO A N 1
ATOM 2825 C CA . PRO A 1 350 ? 27.065 -3.978 -33.136 1.00 52.25 350 PRO A CA 1
ATOM 2826 C C . PRO A 1 350 ? 25.635 -3.935 -32.567 1.00 52.25 350 PRO A C 1
ATOM 2828 O O . PRO A 1 350 ? 24.711 -4.427 -33.206 1.00 52.25 350 PRO A O 1
ATOM 2831 N N . ALA A 1 351 ? 25.455 -3.296 -31.405 1.00 42.75 351 ALA A N 1
ATOM 2832 C CA . ALA A 1 351 ? 24.166 -2.982 -30.797 1.00 42.75 351 ALA A CA 1
ATOM 2833 C C . ALA A 1 351 ? 23.311 -2.001 -31.630 1.00 42.75 351 ALA A C 1
ATOM 2835 O O . ALA A 1 351 ? 22.184 -2.336 -31.971 1.00 42.75 351 ALA A O 1
ATOM 2836 N N . ILE A 1 352 ? 23.849 -0.845 -32.035 1.00 46.94 352 ILE A N 1
ATOM 2837 C CA . ILE A 1 352 ? 23.134 0.168 -32.832 1.00 46.94 352 ILE A CA 1
ATOM 2838 C C . ILE A 1 352 ? 22.782 -0.371 -34.230 1.00 46.94 352 ILE A C 1
ATOM 2840 O O . ILE A 1 352 ? 21.657 -0.197 -34.693 1.00 46.94 352 ILE A O 1
ATOM 2844 N N . LYS A 1 353 ? 23.686 -1.118 -34.883 1.00 53.84 353 LYS A N 1
ATOM 2845 C CA . LYS A 1 353 ? 23.384 -1.772 -36.174 1.00 53.84 353 LYS A CA 1
ATOM 2846 C C . LYS A 1 353 ? 22.249 -2.787 -36.088 1.00 53.84 353 LYS A C 1
ATOM 2848 O O . LYS A 1 353 ? 21.437 -2.854 -37.008 1.00 53.84 353 LYS A O 1
ATOM 2853 N N . ARG A 1 354 ? 22.204 -3.590 -35.016 1.00 53.44 354 ARG A N 1
ATOM 2854 C CA . ARG A 1 354 ? 21.109 -4.548 -34.787 1.00 53.44 354 ARG A CA 1
ATOM 2855 C C . ARG A 1 354 ? 19.775 -3.833 -34.590 1.00 53.44 354 ARG A C 1
ATOM 2857 O O . ARG A 1 354 ? 18.771 -4.339 -35.066 1.00 53.44 354 ARG A O 1
ATOM 2864 N N . CYS A 1 355 ? 19.774 -2.662 -33.951 1.00 46.38 355 CYS A N 1
ATOM 2865 C CA . CYS A 1 355 ? 18.563 -1.861 -33.772 1.00 46.38 355 CYS A CA 1
ATOM 2866 C C . CYS A 1 355 ? 18.085 -1.211 -35.082 1.00 46.38 355 CYS A C 1
ATOM 2868 O O . CYS A 1 355 ? 16.894 -1.210 -35.351 1.00 46.38 355 CYS A O 1
ATOM 2870 N N . ILE A 1 356 ? 18.993 -0.699 -35.922 1.00 50.09 356 ILE A N 1
ATOM 2871 C CA . ILE A 1 356 ? 18.632 0.017 -37.164 1.00 50.09 356 ILE A CA 1
ATOM 2872 C C . ILE A 1 356 ? 18.172 -0.932 -38.290 1.00 50.09 356 ILE A C 1
ATOM 2874 O O . ILE A 1 356 ? 17.332 -0.564 -39.104 1.00 50.09 356 ILE A O 1
ATOM 2878 N N . THR A 1 357 ? 18.705 -2.157 -38.365 1.00 48.56 357 THR A N 1
ATOM 2879 C CA . THR A 1 357 ? 18.437 -3.089 -39.487 1.00 48.56 357 THR A CA 1
ATOM 2880 C C . THR A 1 357 ? 17.158 -3.921 -39.352 1.00 48.56 357 THR A C 1
ATOM 2882 O O . THR A 1 357 ? 16.803 -4.633 -40.289 1.00 48.56 357 THR A O 1
ATOM 2885 N N . GLN A 1 358 ? 16.443 -3.820 -38.229 1.00 48.59 358 GLN A N 1
ATOM 2886 C CA . GLN A 1 358 ? 15.124 -4.430 -38.040 1.00 48.59 358 GLN A CA 1
ATOM 2887 C C . GLN A 1 358 ? 14.125 -3.362 -37.578 1.00 48.59 358 GLN A C 1
ATOM 2889 O O . GLN A 1 358 ? 13.874 -3.234 -36.377 1.00 48.59 358 GLN A O 1
ATOM 2894 N N . PRO A 1 359 ? 13.579 -2.553 -38.502 1.00 41.28 359 PRO A N 1
ATOM 2895 C CA . PRO A 1 359 ? 12.444 -1.706 -38.178 1.00 41.28 359 PRO A CA 1
ATOM 2896 C C . PRO A 1 359 ? 11.243 -2.592 -37.830 1.00 41.28 359 PRO A C 1
ATOM 2898 O O . PRO A 1 359 ? 10.904 -3.515 -38.572 1.00 41.28 359 PRO A O 1
ATOM 2901 N N . PHE A 1 360 ? 10.601 -2.310 -36.698 1.00 38.75 360 PHE A N 1
ATOM 2902 C CA . PHE A 1 360 ? 9.251 -2.785 -36.431 1.00 38.75 360 PHE A CA 1
ATOM 2903 C C . PHE A 1 360 ? 8.324 -2.117 -37.451 1.00 38.75 360 PHE A C 1
ATOM 2905 O O . PHE A 1 360 ? 8.089 -0.912 -37.391 1.00 38.75 360 PHE A O 1
ATOM 2912 N N . THR A 1 361 ? 7.856 -2.877 -38.435 1.00 40.34 361 THR A N 1
ATOM 2913 C CA . THR A 1 361 ? 6.757 -2.451 -39.299 1.00 40.34 361 THR A CA 1
ATOM 2914 C C . THR A 1 361 ? 5.485 -3.068 -38.749 1.00 40.34 361 THR A C 1
ATOM 2916 O O . THR A 1 361 ? 5.383 -4.291 -38.684 1.00 40.34 361 THR A O 1
ATOM 2919 N N . ASP A 1 362 ? 4.522 -2.220 -38.406 1.00 34.41 362 ASP A N 1
ATOM 2920 C CA . ASP A 1 362 ? 3.212 -2.547 -37.816 1.00 34.41 362 ASP A CA 1
ATOM 2921 C C . ASP A 1 362 ? 2.302 -3.399 -38.738 1.00 34.41 362 ASP A C 1
ATOM 2923 O O . ASP A 1 362 ? 1.159 -3.685 -38.411 1.00 34.41 362 ASP A O 1
ATOM 2927 N N . ASN A 1 363 ? 2.808 -3.824 -39.903 1.00 33.88 363 ASN A N 1
ATOM 2928 C CA . ASN A 1 363 ? 2.080 -4.525 -40.959 1.00 33.88 363 ASN A CA 1
ATOM 2929 C C . ASN A 1 363 ? 2.881 -5.721 -41.489 1.00 33.88 363 ASN A C 1
ATOM 2931 O O . ASN A 1 363 ? 3.337 -5.717 -42.634 1.00 33.88 363 ASN A O 1
ATOM 2935 N N . GLN A 1 364 ? 3.038 -6.769 -40.684 1.00 34.47 364 GLN A N 1
ATOM 2936 C CA . GLN A 1 364 ? 3.283 -8.091 -41.253 1.00 34.47 364 GLN A CA 1
ATOM 2937 C C . GLN A 1 364 ? 2.088 -8.984 -40.949 1.00 34.47 364 GLN A C 1
ATOM 2939 O O . GLN A 1 364 ? 2.073 -9.740 -39.983 1.00 34.47 364 GLN A O 1
ATOM 2944 N N . GLU A 1 365 ? 1.068 -8.835 -41.797 1.00 28.23 365 GLU A N 1
ATOM 2945 C CA . GLU A 1 365 ? 0.008 -9.818 -41.953 1.00 28.23 365 GLU A CA 1
ATOM 2946 C C . GLU A 1 365 ? 0.621 -11.210 -42.128 1.00 28.23 365 GLU A C 1
ATOM 2948 O O . GLU A 1 365 ? 1.519 -11.445 -42.951 1.00 28.23 365 GLU A O 1
ATOM 2953 N N . ASP A 1 366 ? 0.097 -12.124 -41.320 1.00 36.19 366 ASP A N 1
ATOM 2954 C CA . ASP A 1 366 ? 0.269 -13.560 -41.403 1.00 36.19 366 ASP A CA 1
ATOM 2955 C C . ASP A 1 366 ? 0.239 -14.060 -42.849 1.00 36.19 366 ASP A C 1
ATOM 2957 O O . ASP A 1 366 ? -0.799 -14.185 -43.495 1.00 36.19 366 ASP A O 1
ATOM 2961 N N . SER A 1 367 ? 1.406 -14.439 -43.351 1.00 29.55 367 SER A N 1
ATOM 2962 C CA . SER A 1 367 ? 1.520 -15.268 -44.548 1.00 29.55 367 SER A CA 1
ATOM 2963 C C . SER A 1 367 ? 2.661 -16.263 -44.395 1.00 29.55 367 SER A C 1
ATOM 2965 O O . SER A 1 367 ? 3.511 -16.446 -45.261 1.00 29.55 367 SER A O 1
ATOM 2967 N N . ARG A 1 368 ? 2.656 -16.972 -43.265 1.00 27.81 368 ARG A N 1
ATOM 2968 C CA . ARG A 1 368 ? 3.234 -18.315 -43.178 1.00 27.81 368 ARG A CA 1
ATOM 2969 C C . ARG A 1 368 ? 2.398 -19.173 -42.240 1.00 27.81 368 ARG A C 1
ATOM 2971 O O . ARG A 1 368 ? 2.805 -19.537 -41.144 1.00 27.81 368 ARG A O 1
ATOM 2978 N N . ALA A 1 369 ? 1.228 -19.544 -42.757 1.00 36.59 369 ALA A N 1
ATOM 2979 C CA . ALA A 1 369 ? 0.563 -20.788 -42.410 1.00 36.59 369 ALA A CA 1
ATOM 2980 C C . ALA A 1 369 ? 1.560 -21.947 -42.601 1.00 36.59 369 ALA A C 1
ATOM 2982 O O . ALA A 1 369 ? 1.745 -22.478 -43.694 1.00 36.59 369 ALA A O 1
ATOM 2983 N N . GLY A 1 370 ? 2.265 -22.280 -41.526 1.00 26.39 370 GLY A N 1
ATOM 2984 C CA . GLY A 1 370 ? 3.097 -23.461 -41.392 1.00 26.39 370 GLY A CA 1
ATOM 2985 C C . GLY A 1 370 ? 2.463 -24.351 -40.344 1.00 26.39 370 GLY A C 1
ATOM 2986 O O . GLY A 1 370 ? 2.746 -24.214 -39.161 1.00 26.39 370 GLY A O 1
ATOM 2987 N N . THR A 1 371 ? 1.567 -25.221 -40.798 1.00 28.38 371 THR A N 1
ATOM 2988 C CA . THR A 1 371 ? 1.008 -26.375 -40.093 1.00 28.38 371 THR A CA 1
ATOM 2989 C C . THR A 1 371 ? 1.918 -26.898 -38.977 1.00 28.38 371 THR A C 1
ATOM 2991 O O . THR A 1 371 ? 2.912 -27.565 -39.255 1.00 28.38 371 THR A O 1
ATOM 2994 N N . ILE A 1 372 ? 1.533 -26.698 -37.716 1.00 27.20 372 ILE A N 1
ATOM 2995 C CA . ILE A 1 372 ? 1.982 -27.564 -36.622 1.00 27.20 372 ILE A CA 1
ATOM 2996 C C . ILE A 1 372 ? 0.750 -28.315 -36.129 1.00 27.20 372 ILE A C 1
ATOM 2998 O O . ILE A 1 372 ? -0.066 -27.807 -35.365 1.00 27.20 372 ILE A O 1
ATOM 3002 N N . ARG A 1 373 ? 0.595 -29.540 -36.643 1.00 23.28 373 ARG A N 1
ATOM 3003 C CA . ARG A 1 373 ? -0.297 -30.546 -36.060 1.00 23.28 373 ARG A CA 1
ATOM 3004 C C . ARG A 1 373 ? 0.289 -31.055 -34.729 1.00 23.28 373 ARG A C 1
ATOM 3006 O O . ARG A 1 373 ? 1.508 -31.053 -34.568 1.00 23.28 373 ARG A O 1
ATOM 3013 N N . PRO A 1 374 ? -0.567 -31.502 -33.794 1.00 31.61 374 PRO A N 1
ATOM 3014 C CA . PRO A 1 374 ? -0.222 -31.699 -32.391 1.00 31.61 374 PRO A CA 1
ATOM 3015 C C . PRO A 1 374 ? 0.337 -33.100 -32.136 1.00 31.61 374 PRO A C 1
ATOM 3017 O O . PRO A 1 374 ? -0.239 -34.071 -32.608 1.00 31.61 374 PRO A O 1
ATOM 3020 N N . TYR A 1 375 ? 1.410 -33.215 -31.355 1.00 23.39 375 TYR A N 1
ATOM 3021 C CA . TYR A 1 375 ? 1.866 -34.451 -30.695 1.00 23.39 375 TYR A CA 1
ATOM 3022 C C . TYR A 1 375 ? 2.953 -34.050 -29.683 1.00 23.39 375 TYR A C 1
ATOM 3024 O O . TYR A 1 375 ? 3.828 -33.269 -30.029 1.00 23.39 375 TYR A O 1
ATOM 3032 N N . ALA A 1 376 ? 3.051 -34.528 -28.448 1.00 25.09 376 ALA A N 1
ATOM 3033 C CA . ALA A 1 376 ? 2.170 -35.231 -27.526 1.00 25.09 376 ALA A CA 1
ATOM 3034 C C . ALA A 1 376 ? 2.846 -35.121 -26.145 1.00 25.09 376 ALA A C 1
ATOM 3036 O O . ALA A 1 376 ? 4.070 -34.989 -26.060 1.00 25.09 376 ALA A O 1
ATOM 3037 N N . LEU A 1 377 ? 2.056 -35.203 -25.071 1.00 28.98 377 LEU A N 1
ATOM 3038 C CA . LEU A 1 377 ? 2.562 -35.399 -23.714 1.00 28.98 377 LEU A CA 1
ATOM 3039 C C . LEU A 1 377 ? 3.554 -36.570 -23.680 1.00 28.98 377 LEU A C 1
ATOM 3041 O O . LEU A 1 377 ? 3.217 -37.678 -24.103 1.00 28.98 377 LEU A O 1
ATOM 3045 N N . ARG A 1 378 ? 4.724 -36.363 -23.071 1.00 24.91 378 ARG A N 1
ATOM 3046 C CA . ARG A 1 378 ? 5.501 -37.465 -22.503 1.00 24.91 378 ARG A CA 1
ATOM 3047 C C . ARG A 1 378 ? 5.764 -37.203 -21.027 1.00 24.91 378 ARG A C 1
ATOM 3049 O O . ARG A 1 378 ? 6.265 -36.154 -20.640 1.00 24.91 378 ARG A O 1
ATOM 3056 N N . ALA A 1 379 ? 5.325 -38.183 -20.250 1.00 25.72 379 ALA A N 1
ATOM 3057 C CA . ALA A 1 379 ? 5.260 -38.230 -18.806 1.00 25.72 379 ALA A CA 1
ATOM 3058 C C . ALA A 1 379 ? 6.625 -38.116 -18.109 1.00 25.72 379 ALA A C 1
ATOM 3060 O O . ALA A 1 379 ? 7.662 -38.510 -18.644 1.00 25.72 379 ALA A O 1
ATOM 3061 N N . ALA A 1 380 ? 6.557 -37.624 -16.873 1.00 24.64 380 ALA A N 1
ATOM 3062 C CA . ALA A 1 380 ? 7.605 -37.645 -15.865 1.00 24.64 380 ALA A CA 1
ATOM 3063 C C . ALA A 1 380 ? 8.025 -39.071 -15.466 1.00 24.64 380 ALA A C 1
ATOM 3065 O O . ALA A 1 380 ? 7.206 -39.992 -15.526 1.00 24.64 3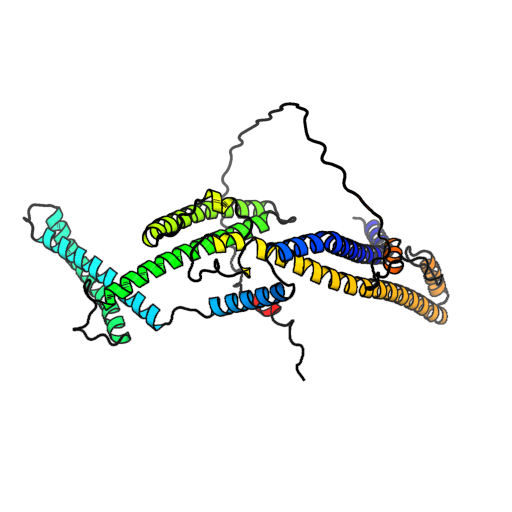80 ALA A O 1
ATOM 3066 N N . SER A 1 381 ? 9.262 -39.220 -14.969 1.00 26.34 381 SER A N 1
ATOM 3067 C CA . SER A 1 381 ? 9.652 -39.699 -13.611 1.00 26.34 381 SER A CA 1
ATOM 3068 C C . SER A 1 381 ? 11.193 -39.982 -13.584 1.00 26.34 381 SER A C 1
ATOM 3070 O O . SER A 1 381 ? 11.845 -39.698 -14.587 1.00 26.34 381 SER A O 1
ATOM 3072 N N . PRO A 1 382 ? 11.834 -40.446 -12.484 1.00 32.69 382 PRO A N 1
ATOM 3073 C CA . PRO A 1 382 ? 12.601 -39.595 -11.557 1.00 32.69 382 PRO A CA 1
ATOM 3074 C C . PRO A 1 382 ? 14.046 -40.097 -11.261 1.00 32.69 382 PRO A C 1
ATOM 3076 O O . PRO A 1 382 ? 14.374 -41.253 -11.503 1.00 32.69 382 PRO A O 1
ATOM 3079 N N . SER A 1 383 ? 14.896 -39.274 -10.635 1.00 26.89 383 SER A N 1
ATOM 3080 C CA . SER A 1 383 ? 16.031 -39.735 -9.795 1.00 26.89 383 SER A CA 1
ATOM 3081 C C . SER A 1 383 ? 16.363 -38.630 -8.773 1.00 26.89 383 SER A C 1
ATOM 3083 O O . SER A 1 383 ? 16.558 -37.489 -9.178 1.00 26.89 383 SER A O 1
ATOM 3085 N N . ALA A 1 384 ? 16.221 -38.804 -7.448 1.00 25.58 384 ALA A N 1
ATOM 3086 C CA . ALA A 1 384 ? 17.117 -39.527 -6.521 1.00 25.58 384 ALA A CA 1
ATOM 3087 C C . ALA A 1 384 ? 18.598 -39.172 -6.770 1.00 25.58 384 ALA A C 1
ATOM 3089 O O . ALA A 1 384 ? 19.062 -39.360 -7.885 1.00 25.58 384 ALA A O 1
ATOM 3090 N N . GLY A 1 385 ? 19.427 -38.677 -5.850 1.00 22.73 385 GLY A N 1
ATOM 3091 C CA . GLY A 1 385 ? 19.389 -38.393 -4.410 1.00 22.73 385 GLY A CA 1
ATOM 3092 C C . GLY A 1 385 ? 20.860 -38.215 -3.964 1.00 22.73 385 GLY A C 1
ATOM 3093 O O . GLY A 1 385 ? 21.720 -38.847 -4.569 1.00 22.73 385 GLY A O 1
ATOM 3094 N N . SER A 1 386 ? 21.157 -37.336 -2.996 1.00 25.45 386 SER A N 1
ATOM 3095 C CA . SER A 1 386 ? 22.449 -37.188 -2.263 1.00 25.45 386 SER A CA 1
ATOM 3096 C C . SER A 1 386 ? 22.309 -35.951 -1.351 1.00 25.45 386 SER A C 1
ATOM 3098 O O . SER A 1 386 ? 22.225 -34.846 -1.875 1.00 25.45 386 SER A O 1
ATOM 3100 N N . SER A 1 387 ? 21.906 -36.078 -0.083 1.00 27.27 387 SER A N 1
ATOM 3101 C CA . SER A 1 387 ? 22.699 -36.343 1.142 1.00 27.27 387 SER A CA 1
ATOM 3102 C C . SER A 1 387 ? 23.603 -35.184 1.600 1.00 27.27 387 SER A C 1
ATOM 3104 O O . SER A 1 387 ? 24.605 -34.896 0.950 1.00 27.27 387 SER A O 1
ATOM 3106 N N . ASP A 1 388 ? 23.183 -34.580 2.718 1.00 23.86 388 ASP A N 1
ATOM 3107 C CA . ASP A 1 388 ? 23.903 -34.195 3.946 1.00 23.86 388 ASP A CA 1
ATOM 3108 C C . ASP A 1 388 ? 25.311 -33.580 3.888 1.00 23.86 388 ASP A C 1
ATOM 3110 O O . ASP A 1 388 ? 26.264 -34.207 3.430 1.00 23.86 388 ASP A O 1
ATOM 3114 N N . ALA A 1 389 ? 25.439 -32.408 4.524 1.00 28.48 389 ALA A N 1
ATOM 3115 C CA . ALA A 1 389 ? 26.502 -32.123 5.491 1.00 28.48 389 ALA A CA 1
ATOM 3116 C C . ALA A 1 389 ? 26.082 -30.957 6.407 1.00 28.48 389 ALA A C 1
ATOM 3118 O O . ALA A 1 389 ? 25.833 -29.843 5.941 1.00 28.48 389 ALA A O 1
ATOM 3119 N N . ASP A 1 390 ? 25.986 -31.279 7.694 1.00 26.95 390 ASP A N 1
ATOM 3120 C CA . ASP A 1 390 ? 25.863 -30.398 8.852 1.00 26.95 390 ASP A CA 1
ATOM 3121 C C . ASP A 1 390 ? 27.127 -29.549 9.051 1.00 26.95 390 ASP A C 1
ATOM 3123 O O . ASP A 1 390 ? 28.224 -30.092 8.956 1.00 26.95 390 ASP A O 1
ATOM 3127 N N . GLU A 1 391 ? 26.975 -28.274 9.422 1.00 32.16 391 GLU A N 1
ATOM 3128 C CA . GLU A 1 391 ? 27.959 -27.536 10.233 1.00 32.16 391 GLU A CA 1
ATOM 3129 C C . GLU A 1 391 ? 27.197 -26.596 11.188 1.00 32.16 391 GLU A C 1
ATOM 3131 O O . GLU A 1 391 ? 26.791 -25.488 10.831 1.00 32.16 391 GLU A O 1
ATOM 3136 N N . ASP A 1 392 ? 26.958 -27.110 12.397 1.00 28.30 392 ASP A N 1
ATOM 3137 C CA . ASP A 1 392 ? 26.736 -26.345 13.624 1.00 28.30 392 ASP A CA 1
ATOM 3138 C C . ASP A 1 392 ? 28.088 -25.817 14.127 1.00 28.30 392 ASP A C 1
ATOM 3140 O O . ASP A 1 392 ? 29.032 -26.593 14.199 1.00 28.30 392 ASP A O 1
ATOM 3144 N N . GLU A 1 393 ? 28.158 -24.539 14.503 1.00 32.28 393 GLU A N 1
ATOM 3145 C CA . GLU A 1 393 ? 29.105 -23.903 15.444 1.00 32.28 393 GLU A CA 1
ATOM 3146 C C . GLU A 1 393 ? 28.737 -22.400 15.466 1.00 32.28 393 GLU A C 1
ATOM 3148 O O . GLU A 1 393 ? 28.440 -21.817 14.426 1.00 32.28 393 GLU A O 1
ATOM 3153 N N . ASP A 1 394 ? 28.718 -21.630 16.545 1.00 27.62 394 ASP A N 1
ATOM 3154 C CA . ASP A 1 394 ? 28.810 -21.818 17.989 1.00 27.62 394 ASP A CA 1
ATOM 3155 C C . ASP A 1 394 ? 28.382 -20.455 18.585 1.00 27.62 394 ASP A C 1
ATOM 3157 O O . ASP A 1 394 ? 28.458 -19.408 17.925 1.00 27.62 394 ASP A O 1
ATOM 3161 N N . GLU A 1 395 ? 27.896 -20.457 19.820 1.00 29.83 395 GLU A N 1
ATOM 3162 C CA . GLU A 1 395 ? 27.486 -19.266 20.552 1.00 29.83 395 GLU A CA 1
ATOM 3163 C C . GLU A 1 395 ? 28.685 -18.378 20.931 1.00 29.83 395 GLU A C 1
ATOM 3165 O O . GLU A 1 395 ? 29.687 -18.829 21.479 1.00 29.83 395 GLU A O 1
ATOM 3170 N N . GLY A 1 396 ? 28.549 -17.067 20.712 1.00 26.14 396 GLY A N 1
ATOM 3171 C CA . GLY A 1 396 ? 29.531 -16.057 21.110 1.00 26.14 396 GLY A CA 1
ATOM 3172 C C . GLY A 1 396 ? 28.869 -14.856 21.777 1.00 26.14 396 GLY A C 1
ATOM 3173 O O . GLY A 1 396 ? 28.446 -13.915 21.113 1.00 26.14 396 GLY A O 1
ATOM 3174 N N . SER A 1 397 ? 28.780 -14.920 23.104 1.00 28.66 397 SER A N 1
ATOM 3175 C CA . SER A 1 397 ? 28.318 -13.883 24.033 1.00 28.66 397 SER A CA 1
ATOM 3176 C C . SER A 1 397 ? 29.267 -12.671 24.128 1.00 28.66 397 SER A C 1
ATOM 3178 O O . SER A 1 397 ? 30.483 -12.839 24.163 1.00 28.66 397 SER A O 1
ATOM 3180 N N . GLY A 1 398 ? 28.691 -11.479 24.344 1.00 25.19 398 GLY A N 1
ATOM 3181 C CA . GLY A 1 398 ? 29.355 -10.264 24.854 1.00 25.19 398 GLY A CA 1
ATOM 3182 C C . GLY A 1 398 ? 29.369 -9.116 23.834 1.00 25.19 398 GLY A C 1
ATOM 3183 O O . GLY A 1 398 ? 29.667 -9.332 22.670 1.00 25.19 398 GLY A O 1
ATOM 3184 N N . SER A 1 399 ? 29.069 -7.863 24.157 1.00 28.53 399 SER A N 1
ATOM 3185 C CA . SER A 1 399 ? 28.856 -7.188 25.436 1.00 28.53 399 SER A CA 1
ATOM 3186 C C . SER A 1 399 ? 28.176 -5.842 25.169 1.00 28.53 399 SER A C 1
ATOM 3188 O O . SER A 1 399 ? 28.333 -5.271 24.089 1.00 28.53 399 SER A O 1
ATOM 3190 N N . ASP A 1 400 ? 27.483 -5.344 26.187 1.00 32.41 400 ASP A N 1
ATOM 3191 C CA . ASP A 1 400 ? 26.938 -3.994 26.300 1.00 32.41 400 ASP A CA 1
ATOM 3192 C C . ASP A 1 400 ? 27.931 -2.894 25.893 1.00 32.41 400 ASP A C 1
ATOM 3194 O O . ASP A 1 400 ? 29.098 -2.904 26.291 1.00 32.41 400 ASP A O 1
ATOM 3198 N N . ALA A 1 401 ? 27.425 -1.915 25.148 1.00 32.12 401 ALA A N 1
ATOM 3199 C CA . ALA A 1 401 ? 27.937 -0.552 25.131 1.00 32.12 401 ALA A CA 1
ATOM 3200 C C . ALA A 1 401 ? 26.762 0.373 24.795 1.00 32.12 401 ALA A C 1
ATOM 3202 O O . ALA A 1 401 ? 26.329 0.472 23.645 1.00 32.12 401 ALA A O 1
ATOM 3203 N N . ASP A 1 402 ? 26.216 0.964 25.854 1.00 34.62 402 ASP A N 1
ATOM 3204 C CA . ASP A 1 402 ? 25.350 2.131 25.815 1.00 34.62 402 ASP A CA 1
ATOM 3205 C C . ASP A 1 402 ? 26.086 3.282 25.122 1.00 34.62 402 ASP A C 1
ATOM 3207 O O . ASP A 1 402 ? 27.127 3.712 25.608 1.00 34.62 402 ASP A O 1
ATOM 3211 N N . ASP A 1 403 ? 25.527 3.799 24.031 1.00 33.06 403 ASP A N 1
ATOM 3212 C CA . ASP A 1 403 ? 25.818 5.145 23.537 1.00 33.06 403 ASP A CA 1
ATOM 3213 C C . ASP A 1 403 ? 24.482 5.780 23.122 1.00 33.06 403 ASP A C 1
ATOM 3215 O O . ASP A 1 403 ? 23.940 5.552 22.034 1.00 33.06 403 ASP A O 1
ATOM 3219 N N . GLU A 1 404 ? 23.908 6.536 24.059 1.00 35.28 404 GLU A N 1
ATOM 3220 C CA . GLU A 1 404 ? 22.829 7.485 23.809 1.00 35.28 404 GLU A CA 1
ATOM 3221 C C . GLU A 1 404 ? 23.387 8.681 23.026 1.00 35.28 404 GLU A C 1
ATOM 3223 O O . GLU A 1 404 ? 23.875 9.636 23.621 1.00 35.28 404 GLU A O 1
ATOM 3228 N N . ASP A 1 405 ? 23.265 8.664 21.698 1.00 34.09 405 ASP A N 1
ATOM 3229 C CA . ASP A 1 405 ? 23.437 9.870 20.884 1.00 34.09 405 ASP A CA 1
ATOM 3230 C C . ASP A 1 405 ? 22.085 10.330 20.322 1.00 34.09 405 ASP A C 1
ATOM 3232 O O . ASP A 1 405 ? 21.519 9.779 19.371 1.00 34.09 405 ASP A O 1
ATOM 3236 N N . GLN A 1 406 ? 21.565 11.381 20.956 1.00 31.72 406 GLN A N 1
ATOM 3237 C CA . GLN A 1 406 ? 20.487 12.232 20.468 1.00 31.72 406 GLN A CA 1
ATOM 3238 C C . GLN A 1 406 ? 20.857 12.809 19.096 1.00 31.72 406 GLN A C 1
ATOM 3240 O O . GLN A 1 406 ? 21.686 13.710 18.994 1.00 31.72 406 GLN A O 1
ATOM 3245 N N . PHE A 1 407 ? 20.197 12.338 18.035 1.00 28.95 407 PHE A N 1
ATOM 3246 C CA . PHE A 1 407 ? 20.184 13.038 16.751 1.00 28.95 407 PHE A CA 1
ATOM 3247 C C . PHE A 1 407 ? 18.833 13.729 16.552 1.00 28.95 407 PHE A C 1
ATOM 3249 O O . PHE A 1 407 ? 17.806 13.095 16.300 1.00 28.95 407 PHE A O 1
ATOM 3256 N N . GLU A 1 408 ? 18.848 15.051 16.706 1.00 28.47 408 GLU A N 1
ATOM 3257 C CA . GLU A 1 408 ? 17.736 15.950 16.422 1.00 28.47 408 GLU A CA 1
ATOM 3258 C C . GLU A 1 408 ? 17.445 16.029 14.911 1.00 28.47 408 GLU A C 1
ATOM 3260 O O . GLU A 1 408 ? 18.341 16.214 14.092 1.00 28.47 408 GLU A O 1
ATOM 3265 N N . GLY A 1 409 ? 16.156 15.975 14.559 1.00 26.95 409 GLY A N 1
ATOM 3266 C CA . GLY A 1 409 ? 15.605 16.671 13.392 1.00 26.95 409 GLY A CA 1
ATOM 3267 C C . GLY A 1 409 ? 15.681 15.961 12.037 1.00 26.95 409 GLY A C 1
ATOM 3268 O O . GLY A 1 409 ? 16.535 16.265 11.210 1.00 26.95 409 GLY A O 1
ATOM 3269 N N . ILE A 1 410 ? 14.673 15.141 11.723 1.00 31.33 410 ILE A N 1
ATOM 3270 C CA . ILE A 1 410 ? 14.223 14.971 10.331 1.00 31.33 410 ILE A CA 1
ATOM 3271 C C . ILE A 1 410 ? 12.903 15.732 10.191 1.00 31.33 410 ILE A C 1
ATOM 3273 O O . ILE A 1 410 ? 11.921 15.423 10.867 1.00 31.33 410 ILE A O 1
ATOM 3277 N N . ALA A 1 411 ? 12.911 16.756 9.337 1.00 32.91 411 ALA A N 1
ATOM 3278 C CA . ALA A 1 411 ? 11.750 17.557 8.966 1.00 32.91 411 ALA A CA 1
ATOM 3279 C C . ALA A 1 411 ? 10.599 16.680 8.414 1.00 32.91 411 ALA A C 1
ATOM 3281 O O . ALA A 1 411 ? 10.846 15.615 7.840 1.00 32.91 411 ALA A O 1
ATOM 3282 N N . PRO A 1 412 ? 9.329 17.092 8.586 1.00 34.28 412 PRO A N 1
ATOM 3283 C CA . PRO A 1 412 ? 8.182 16.254 8.271 1.00 34.28 412 PRO A CA 1
ATOM 3284 C C . PRO A 1 412 ? 7.987 16.073 6.760 1.00 34.28 412 PRO A C 1
ATOM 3286 O O . PRO A 1 412 ? 8.193 16.984 5.964 1.00 34.28 412 PRO A O 1
ATOM 3289 N N . LEU A 1 413 ? 7.498 14.882 6.408 1.00 34.78 413 LEU A N 1
ATOM 3290 C CA . LEU A 1 413 ? 7.181 14.305 5.091 1.00 34.78 413 LEU A CA 1
ATOM 3291 C C . LEU A 1 413 ? 6.380 15.169 4.078 1.00 34.78 413 LEU A C 1
ATOM 3293 O O . LEU A 1 413 ? 6.039 14.668 3.009 1.00 34.78 413 LEU A O 1
ATOM 3297 N N . GLY A 1 414 ? 6.037 16.420 4.389 1.00 29.02 414 GLY A N 1
ATOM 3298 C CA . GLY A 1 414 ? 5.199 17.282 3.548 1.00 29.02 414 GLY A CA 1
ATOM 3299 C C . GLY A 1 414 ? 5.915 17.879 2.333 1.00 29.02 414 GLY A C 1
ATOM 3300 O O . GLY A 1 414 ? 5.286 18.099 1.304 1.00 29.02 414 GLY A O 1
ATOM 3301 N N . GLU A 1 415 ? 7.229 18.094 2.408 1.00 28.84 415 GLU A N 1
ATOM 3302 C CA . GLU A 1 415 ? 7.976 18.801 1.353 1.00 28.84 415 GLU A CA 1
ATOM 3303 C C . GLU A 1 415 ? 8.347 17.913 0.153 1.00 28.84 415 GLU A C 1
ATOM 3305 O O . GLU A 1 415 ? 8.527 18.405 -0.958 1.00 28.84 415 GLU A O 1
ATOM 3310 N N . TRP A 1 416 ? 8.390 16.589 0.334 1.00 34.59 416 TRP A N 1
ATOM 3311 C CA . TRP A 1 416 ? 8.756 15.661 -0.743 1.00 34.59 416 TRP A CA 1
ATOM 3312 C C . TRP A 1 416 ? 7.598 15.376 -1.715 1.00 34.59 416 TRP A C 1
ATOM 3314 O O . TRP A 1 416 ? 7.832 15.081 -2.884 1.00 34.59 416 TRP A O 1
ATOM 3324 N N . LEU A 1 417 ? 6.346 15.505 -1.257 1.00 32.56 417 LEU A N 1
ATOM 3325 C CA . LEU A 1 417 ? 5.150 15.268 -2.079 1.00 32.56 417 LEU A CA 1
ATOM 3326 C C . LEU A 1 417 ? 4.763 16.469 -2.955 1.00 32.56 417 LEU A C 1
ATOM 3328 O O . LEU A 1 417 ? 4.124 16.277 -3.985 1.00 32.56 417 LEU A O 1
ATOM 3332 N N . SER A 1 418 ? 5.179 17.690 -2.602 1.00 35.94 418 SER A N 1
ATOM 3333 C CA . SER A 1 418 ? 4.860 18.883 -3.404 1.00 35.94 418 SER A CA 1
ATOM 3334 C C . SER A 1 418 ? 5.614 18.916 -4.741 1.00 35.94 418 SER A C 1
ATOM 3336 O O . SER A 1 418 ? 5.073 19.372 -5.742 1.00 35.94 418 SER A O 1
ATOM 3338 N N . ASN A 1 419 ? 6.829 18.360 -4.797 1.00 31.92 419 ASN A N 1
ATOM 3339 C CA . ASN A 1 419 ? 7.692 18.432 -5.984 1.00 31.92 419 ASN A CA 1
ATOM 3340 C C . ASN A 1 419 ? 7.396 17.382 -7.073 1.00 31.92 419 ASN A C 1
ATOM 3342 O O . ASN A 1 419 ? 8.070 17.377 -8.100 1.00 31.92 419 ASN A O 1
ATOM 3346 N N . GLN A 1 420 ? 6.408 16.496 -6.887 1.00 34.97 420 GLN A N 1
ATOM 3347 C CA . GLN A 1 420 ? 5.998 15.522 -7.916 1.00 34.97 420 GLN A CA 1
ATOM 3348 C C . GLN A 1 420 ? 4.690 15.884 -8.642 1.00 34.97 420 GLN A C 1
ATOM 3350 O O . GLN A 1 420 ? 4.328 15.209 -9.604 1.00 34.97 420 GLN A O 1
ATOM 3355 N N . CYS A 1 421 ? 4.003 16.961 -8.247 1.00 32.16 421 CYS A N 1
ATOM 3356 C CA . CYS A 1 421 ? 2.704 17.337 -8.821 1.00 32.16 421 CYS A CA 1
ATOM 3357 C C . CYS A 1 421 ? 2.769 18.213 -10.091 1.00 32.16 421 CYS A C 1
ATOM 3359 O O . CYS A 1 421 ? 1.723 18.477 -10.680 1.00 32.16 421 CYS A O 1
ATOM 3361 N N . ASP A 1 422 ? 3.951 18.612 -10.569 1.00 30.86 422 ASP A N 1
ATOM 3362 C CA . ASP A 1 422 ? 4.080 19.585 -11.673 1.00 30.86 422 ASP A CA 1
ATOM 3363 C C . ASP A 1 422 ? 4.300 18.982 -13.080 1.00 30.86 422 ASP A C 1
ATOM 3365 O O . ASP A 1 422 ? 4.613 19.709 -14.020 1.00 30.86 422 ASP A O 1
ATOM 3369 N N . ILE A 1 423 ? 4.101 17.672 -13.286 1.00 34.25 423 ILE A N 1
ATOM 3370 C CA . ILE A 1 423 ? 4.391 17.013 -14.587 1.00 34.25 423 ILE A CA 1
ATOM 3371 C C . ILE A 1 423 ? 3.147 16.790 -15.480 1.00 34.25 423 ILE A C 1
ATOM 3373 O O . ILE A 1 423 ? 3.266 16.272 -16.585 1.00 34.25 423 ILE A O 1
ATOM 3377 N N . VAL A 1 424 ? 1.947 17.254 -15.106 1.00 36.81 424 VAL A N 1
ATOM 3378 C CA . VAL A 1 424 ? 0.777 17.186 -16.012 1.00 36.81 424 VAL A CA 1
ATOM 3379 C C . VAL A 1 424 ? 0.042 18.522 -16.089 1.00 36.81 424 VAL A C 1
ATOM 3381 O O . VAL A 1 424 ? -0.979 18.743 -15.442 1.00 36.81 424 VAL A O 1
ATOM 3384 N N . ARG A 1 425 ? 0.549 19.419 -16.937 1.00 34.34 425 ARG A N 1
ATOM 3385 C CA . ARG A 1 425 ? -0.250 20.478 -17.567 1.00 34.34 425 ARG A CA 1
ATOM 3386 C C . ARG A 1 425 ? 0.096 20.539 -19.051 1.00 34.34 425 ARG A C 1
ATOM 3388 O O . ARG A 1 425 ? 1.001 21.264 -19.447 1.00 34.34 425 ARG A O 1
ATOM 3395 N N . GLU A 1 426 ? -0.643 19.791 -19.862 1.00 35.59 426 GLU A N 1
ATOM 3396 C CA . GLU A 1 426 ? -0.858 20.181 -21.257 1.00 35.59 426 GLU A CA 1
ATOM 3397 C C . GLU A 1 426 ? -2.053 21.149 -21.332 1.00 35.59 426 GLU A C 1
ATOM 3399 O O . GLU A 1 426 ? -2.996 21.021 -20.542 1.00 35.59 426 GLU A O 1
ATOM 3404 N N . PRO A 1 427 ? -2.020 22.140 -22.238 1.00 41.16 427 PRO A N 1
ATOM 3405 C CA . PRO A 1 427 ? -3.084 23.119 -22.381 1.00 41.16 427 PRO A CA 1
ATOM 3406 C C . PRO A 1 427 ? -4.236 22.542 -23.215 1.00 41.16 427 PRO A C 1
ATOM 3408 O O . PRO A 1 427 ? -4.026 21.966 -24.280 1.00 41.16 427 PRO A O 1
ATOM 3411 N N . LEU A 1 428 ? -5.464 22.725 -22.735 1.00 36.06 428 LEU A N 1
ATOM 3412 C CA . LEU A 1 428 ? -6.676 22.598 -23.550 1.00 36.06 428 LEU A CA 1
ATOM 3413 C C . LEU A 1 428 ? -6.921 23.921 -24.315 1.00 36.06 428 LEU A C 1
ATOM 3415 O O . LEU A 1 428 ? -6.415 24.951 -23.865 1.00 36.06 428 LEU A O 1
ATOM 3419 N N . PRO A 1 429 ? -7.622 23.873 -25.468 1.00 48.19 429 PRO A N 1
ATOM 3420 C CA . PRO A 1 429 ? -7.561 24.873 -26.544 1.00 48.19 429 PRO A CA 1
ATOM 3421 C C . PRO A 1 429 ? -7.987 26.296 -26.180 1.00 48.19 429 PRO A C 1
ATOM 3423 O O . PRO A 1 429 ? -8.869 26.462 -25.305 1.00 48.19 429 PRO A O 1
#

Mean predicted aligned error: 16.65 Å